Protein AF-0000000083304179 (afdb_homodimer)

Nearest PDB structures (foldseek):
  3g5k-assembly1_A  TM=9.819E-01  e=1.003E-19  Homo sapiens
  1zxz-assembly1_B  TM=9.009E-01  e=3.526E-20  Arabidopsis thaliana
  4je7-assembly1_A  TM=9.036E-01  e=5.424E-20  Arabidopsis thaliana
  5cvp-assembly1_A-2  TM=9.536E-01  e=5.714E-15  Xanthomonas oryzae pv. oryzae KACC 10331
  5cwy-assembly1_A-2  TM=9.328E-01  e=2.904E-15  Xanthomonas oryzae pv. oryzae KACC 10331

Organism: Tigriopus californicus (NCBI:txid6832)

Foldseek 3Di:
DDPPPPPPPPPPPDPPPPPQCQVVLQDLFALFFAAPPQQLQQDAADADDLVCLPPPSNLSSVVSQVNSCVQQVHQKDESSRRPTRFQKMWGWDDPLLLVLADPVVCVVQVDDGDHIWMFHPKDKDQPAQPWDWDKDDDLNHPQKIFIFTDGFKMKMWGATSNSDIDIDIDGGPRRVRVVQRNCSNGSHHSCVGGDPVGMDRQCVVVCVVVVNPDDDDRSHDDDDPSCRNVSVPPVVPD/DDPPPPPPPPPPPPPPPPPQCQVVLQDLFALFFAAPPQQLQQDAADADDLVCLPPPSNLSSVVSQVNSCVQQVHQKDESSRRPTRFQKMWGWDDPVLLVLADPVVCVVQVDDGDHIWMFHPKDKDQPAQPWDWDKDDDLNHPQKIFIFTDGFKMKMWGATSNSDIDIDIDGGPRRVRVVQRNCSNGSHHSCVGGDPVGMDRQCVVVCVVVVNPDDDDRSHDDPDPSCRNVSVPPVVPD

InterPro domains:
  IPR023635 Peptide deformylase [MF_00163] (29-207)
  IPR023635 Peptide deformylase [PF01327] (32-197)
  IPR023635 Peptide deformylase [PR01576] (63-92)
  IPR023635 Peptide deformylase [PR01576] (136-147)
  IPR023635 Peptide deformylase [PR01576] (148-166)
  IPR023635 Peptide deformylase [PR01576] (167-196)
  IPR023635 Peptide deformylase [PTHR10458] (29-205)
  IPR023635 Peptide deformylase [cd00487] (33-190)
  IPR036821 Peptide deformylase superfamily [G3DSA:3.90.45.10] (30-216)
  IPR036821 Peptide deformylase superfamily [SSF56420] (30-204)

Structure (mmCIF, N/CA/C/O backbone):
data_AF-0000000083304179-model_v1
#
loop_
_entity.id
_entity.type
_entity.pdbx_description
1 polymer 'Peptide deformylase'
#
loop_
_atom_site.group_PDB
_atom_site.id
_atom_site.type_symbol
_atom_site.label_atom_id
_atom_site.label_alt_id
_atom_site.label_comp_id
_atom_site.label_asym_id
_atom_site.label_entity_id
_atom_site.label_seq_id
_atom_site.pdbx_PDB_ins_code
_atom_site.Cartn_x
_atom_site.Cartn_y
_atom_site.Cartn_z
_atom_site.occupancy
_atom_site.B_iso_or_equiv
_atom_site.auth_seq_id
_atom_site.auth_comp_id
_atom_site.auth_asym_id
_atom_site.auth_atom_id
_atom_site.pdbx_PDB_model_num
ATOM 1 N N . MET A 1 1 ? 1.308 -26.891 50.5 1 23.52 1 MET A N 1
ATOM 2 C CA . MET A 1 1 ? 0.833 -26.344 49.219 1 23.52 1 MET A CA 1
ATOM 3 C C . MET A 1 1 ? 1.412 -24.969 48.969 1 23.52 1 MET A C 1
ATOM 5 O O . MET A 1 1 ? 1.091 -24.016 49.688 1 23.52 1 MET A O 1
ATOM 9 N N . PRO A 1 2 ? 2.678 -24.766 48.688 1 24.14 2 PRO A N 1
ATOM 10 C CA . PRO A 1 2 ? 3.359 -23.484 48.781 1 24.14 2 PRO A CA 1
ATOM 11 C C . PRO A 1 2 ? 2.77 -22.422 47.875 1 24.14 2 PRO A C 1
ATOM 13 O O . PRO A 1 2 ? 2.164 -22.766 46.844 1 24.14 2 PRO A O 1
ATOM 16 N N . ASP A 1 3 ? 2.289 -21.25 48.438 1 21.8 3 ASP A N 1
ATOM 17 C CA . ASP A 1 3 ? 1.606 -20.047 48 1 21.8 3 ASP A CA 1
ATOM 18 C C . ASP A 1 3 ? 2.416 -19.312 46.938 1 21.8 3 ASP A C 1
ATOM 20 O O . ASP A 1 3 ? 3.521 -18.828 47.219 1 21.8 3 ASP A O 1
ATOM 24 N N . LEU A 1 4 ? 2.609 -19.812 45.781 1 20.55 4 LEU A N 1
ATOM 25 C CA . LEU A 1 4 ? 3.463 -19.312 44.719 1 20.55 4 LEU A CA 1
ATOM 26 C C . LEU A 1 4 ? 3.018 -17.938 44.25 1 20.55 4 LEU A C 1
ATOM 28 O O . LEU A 1 4 ? 2.463 -17.781 43.156 1 20.55 4 LEU A O 1
ATOM 32 N N . LYS A 1 5 ? 2.451 -17.062 45.219 1 22.36 5 LYS A N 1
ATOM 33 C CA . LYS A 1 5 ? 2.014 -15.695 44.969 1 22.36 5 LYS A CA 1
ATOM 34 C C . LYS A 1 5 ? 3.178 -14.828 44.5 1 22.36 5 LYS A C 1
ATOM 36 O O . LYS A 1 5 ? 3.104 -13.602 44.531 1 22.36 5 LYS A O 1
ATOM 41 N N . ALA A 1 6 ? 4.332 -15.297 44.312 1 25.77 6 ALA A N 1
ATOM 42 C CA . ALA A 1 6 ? 5.297 -14.227 44.062 1 25.77 6 ALA A CA 1
ATOM 43 C C . ALA A 1 6 ? 4.871 -13.367 42.875 1 25.77 6 ALA A C 1
ATOM 45 O O . ALA A 1 6 ? 4.629 -13.891 41.781 1 25.77 6 ALA A O 1
ATOM 46 N N . SER A 1 7 ? 4.172 -12.227 43.188 1 20.47 7 SER A N 1
ATOM 47 C CA . SER A 1 7 ? 3.623 -11.102 42.438 1 20.47 7 SER A CA 1
ATOM 48 C C . SER A 1 7 ? 4.66 -10.516 41.5 1 20.47 7 SER A C 1
ATOM 50 O O . SER A 1 7 ? 5.734 -10.086 41.938 1 20.47 7 SER A O 1
ATOM 52 N N . CYS A 1 8 ? 5.051 -11.164 40.5 1 22.58 8 CYS A N 1
ATOM 53 C CA . CYS A 1 8 ? 6.02 -10.633 39.562 1 22.58 8 CYS A CA 1
ATOM 54 C C . CYS A 1 8 ? 5.641 -9.219 39.125 1 22.58 8 CYS A C 1
ATOM 56 O O . CYS A 1 8 ? 4.672 -9.023 38.406 1 22.58 8 CYS A O 1
ATOM 58 N N . ARG A 1 9 ? 5.688 -8.281 40.094 1 22.33 9 ARG A N 1
ATOM 59 C CA . ARG A 1 9 ? 5.449 -6.867 39.812 1 22.33 9 ARG A CA 1
ATOM 60 C C . ARG A 1 9 ? 6.316 -6.375 38.656 1 22.33 9 ARG A C 1
ATOM 62 O O . ARG A 1 9 ? 7.539 -6.312 38.781 1 22.33 9 ARG A O 1
ATOM 69 N N . LEU A 1 10 ? 6.059 -6.828 37.531 1 23.56 10 LEU A N 1
ATOM 70 C CA . LEU A 1 10 ? 6.738 -6.223 36.406 1 23.56 10 LEU A CA 1
ATOM 71 C C . LEU A 1 10 ? 6.641 -4.703 36.438 1 23.56 10 LEU A C 1
ATOM 73 O O . LEU A 1 10 ? 5.543 -4.145 36.438 1 23.56 10 LEU A O 1
ATOM 77 N N . ARG A 1 11 ? 7.512 -4.066 37.188 1 24.23 11 ARG A N 1
ATOM 78 C CA . ARG A 1 11 ? 7.621 -2.611 37.219 1 24.23 11 ARG A CA 1
ATOM 79 C C . ARG A 1 11 ? 7.609 -2.047 35.781 1 24.23 11 ARG A C 1
ATOM 81 O O . ARG A 1 11 ? 8.453 -2.41 34.969 1 24.23 11 ARG A O 1
ATOM 88 N N . LEU A 1 12 ? 6.473 -1.765 35.312 1 25.5 12 LEU A N 1
ATOM 89 C CA . LEU A 1 12 ? 6.309 -0.995 34.094 1 25.5 12 LEU A CA 1
ATOM 90 C C . LEU A 1 12 ? 7.199 0.242 34.094 1 25.5 12 LEU A C 1
ATOM 92 O O . LEU A 1 12 ? 7.285 0.941 35.094 1 25.5 12 LEU A O 1
ATOM 96 N N . PRO A 1 13 ? 8.281 0.183 33.406 1 28.33 13 PRO A N 1
ATOM 97 C CA . PRO A 1 13 ? 9.141 1.371 33.469 1 28.33 13 PRO A CA 1
ATOM 98 C C . PRO A 1 13 ? 8.344 2.674 33.406 1 28.33 13 PRO A C 1
ATOM 100 O O . PRO A 1 13 ? 7.254 2.705 32.812 1 28.33 13 PRO A O 1
ATOM 103 N N . GLN A 1 14 ? 8.391 3.496 34.375 1 26.16 14 GLN A N 1
ATOM 104 C CA . GLN A 1 14 ? 7.781 4.816 34.5 1 26.16 14 GLN A CA 1
ATOM 105 C C . GLN A 1 14 ? 7.969 5.625 33.219 1 26.16 14 GLN A C 1
ATOM 107 O O . GLN A 1 14 ? 9.008 5.52 32.562 1 26.16 14 GLN A O 1
ATOM 112 N N . PRO A 1 15 ? 6.918 6.031 32.594 1 27.77 15 PRO A N 1
ATOM 113 C CA . PRO A 1 15 ? 7.02 6.926 31.422 1 27.77 15 PRO A CA 1
ATOM 114 C C . PRO A 1 15 ? 7.93 8.125 31.688 1 27.77 15 PRO A C 1
ATOM 116 O O . PRO A 1 15 ? 7.766 8.82 32.688 1 27.77 15 PRO A O 1
ATOM 119 N N . SER A 1 16 ? 9.266 7.969 31.656 1 29.17 16 SER A N 1
ATOM 120 C CA . SER A 1 16 ? 10.141 9.117 31.875 1 29.17 16 SER A CA 1
ATOM 121 C C . SER A 1 16 ? 9.586 10.375 31.203 1 29.17 16 SER A C 1
ATOM 123 O O . SER A 1 16 ? 9.055 10.305 30.094 1 29.17 16 SER A O 1
ATOM 125 N N . LYS A 1 17 ? 9.125 11.359 31.906 1 29.16 17 LYS A N 1
ATOM 126 C CA . LYS A 1 17 ? 8.742 12.719 31.531 1 29.16 17 LYS A CA 1
ATOM 127 C C . LYS A 1 17 ? 9.734 13.32 30.547 1 29.16 17 LYS A C 1
ATOM 129 O O . LYS A 1 17 ? 10.523 14.195 30.906 1 29.16 17 LYS A O 1
ATOM 134 N N . ARG A 1 18 ? 10.617 12.57 29.906 1 31.36 18 ARG A N 1
ATOM 135 C CA . ARG A 1 18 ? 11.523 13.344 29.062 1 31.36 18 ARG A CA 1
ATOM 136 C C . ARG A 1 18 ? 10.758 14.242 28.109 1 31.36 18 ARG A C 1
ATOM 138 O O . ARG A 1 18 ? 9.852 13.781 27.406 1 31.36 18 ARG A O 1
ATOM 145 N N . GLY A 1 19 ? 10.672 15.445 28.375 1 28.47 19 GLY A N 1
ATOM 146 C CA . GLY A 1 19 ? 10.188 16.5 27.5 1 28.47 19 GLY A CA 1
ATOM 147 C C . GLY A 1 19 ? 10.422 16.203 26.031 1 28.47 19 GLY A C 1
ATOM 148 O O . GLY A 1 19 ? 11.172 15.281 25.688 1 28.47 19 GLY A O 1
ATOM 149 N N . ILE A 1 20 ? 9.773 16.891 25.188 1 36.38 20 ILE A N 1
ATOM 150 C CA . ILE A 1 20 ? 9.867 16.812 23.734 1 36.38 20 ILE A CA 1
ATOM 151 C C . ILE A 1 20 ? 11.336 16.719 23.328 1 36.38 20 ILE A C 1
ATOM 153 O O . ILE A 1 20 ? 12.117 17.641 23.562 1 36.38 20 ILE A O 1
ATOM 157 N N . HIS A 1 21 ? 12 15.688 23.594 1 33.94 21 HIS A N 1
ATOM 158 C CA . HIS A 1 21 ? 13.289 15.617 22.922 1 33.94 21 HIS A CA 1
ATOM 159 C C . HIS A 1 21 ? 13.141 15.891 21.422 1 33.94 21 HIS A C 1
ATOM 161 O O . HIS A 1 21 ? 12.602 15.062 20.688 1 33.94 21 HIS A O 1
ATOM 167 N N . VAL A 1 22 ? 12.719 17.109 20.984 1 39.91 22 VAL A N 1
ATOM 168 C CA . VAL A 1 22 ? 13.141 17.359 19.609 1 39.91 22 VAL A CA 1
ATOM 169 C C . VAL A 1 22 ? 14.469 16.641 19.344 1 39.91 22 VAL A C 1
ATOM 171 O O . VAL A 1 22 ? 15.5 17.031 19.906 1 39.91 22 VAL A O 1
ATOM 174 N N . GLN A 1 23 ? 14.508 15.469 19.375 1 41.16 23 GLN A N 1
ATOM 175 C CA . GLN A 1 23 ? 15.82 14.875 19.156 1 41.16 23 GLN A CA 1
ATOM 176 C C . GLN A 1 23 ? 16.781 15.867 18.516 1 41.16 23 GLN A C 1
ATOM 178 O O . GLN A 1 23 ? 17.875 16.109 19.031 1 41.16 23 GLN A O 1
ATOM 183 N N . ASP A 1 24 ? 16.859 15.953 17.016 1 45.94 24 ASP A N 1
ATOM 184 C CA . ASP A 1 24 ? 17.875 16.828 16.438 1 45.94 24 ASP A CA 1
ATOM 185 C C . ASP A 1 24 ? 17.375 18.266 16.344 1 45.94 24 ASP A C 1
ATOM 187 O O . ASP A 1 24 ? 16.578 18.594 15.469 1 45.94 24 ASP A O 1
ATOM 191 N N . GLN A 1 25 ? 17.234 19.031 17.5 1 48.19 25 GLN A N 1
ATOM 192 C CA . GLN A 1 25 ? 16.938 20.453 17.672 1 48.19 25 GLN A CA 1
ATOM 193 C C . GLN A 1 25 ? 17.203 21.234 16.391 1 48.19 25 GLN A C 1
ATOM 195 O O . GLN A 1 25 ? 16.547 22.234 16.109 1 48.19 25 GLN A O 1
ATOM 200 N N . ASP A 1 26 ? 18.094 20.734 15.695 1 59.47 26 ASP A N 1
ATOM 201 C CA . ASP A 1 26 ? 18.516 21.5 14.523 1 59.47 26 ASP A CA 1
ATOM 202 C C . ASP A 1 26 ? 17.859 20.953 13.25 1 59.47 26 ASP A C 1
ATOM 204 O O . ASP A 1 26 ? 18.219 21.359 12.148 1 59.47 26 ASP A O 1
ATOM 208 N N . ASN A 1 27 ? 16.688 20.109 13.555 1 75.19 27 ASN A N 1
ATOM 209 C CA . ASN A 1 27 ? 16.141 19.5 12.352 1 75.19 27 ASN A CA 1
ATOM 210 C C . ASN A 1 27 ? 14.828 20.172 11.938 1 75.19 27 ASN A C 1
ATOM 212 O O . ASN A 1 27 ? 13.82 20.062 12.641 1 75.19 27 ASN A O 1
ATOM 216 N N . ILE A 1 28 ? 14.883 21 10.93 1 88 28 ILE A N 1
ATOM 217 C CA . ILE A 1 28 ? 13.695 21.719 10.477 1 88 28 ILE A CA 1
ATOM 218 C C . ILE A 1 28 ? 12.914 20.844 9.492 1 88 28 ILE A C 1
ATOM 220 O O . ILE A 1 28 ? 11.93 21.297 8.906 1 88 28 ILE A O 1
ATOM 224 N N . GLY A 1 29 ? 13.266 19.578 9.398 1 93.5 29 GLY A N 1
ATOM 225 C CA . GLY A 1 29 ? 12.5 18.656 8.586 1 93.5 29 GLY A CA 1
ATOM 226 C C . GLY A 1 29 ? 13.016 18.547 7.156 1 93.5 29 GLY A C 1
ATOM 227 O O . GLY A 1 29 ? 13.781 19.391 6.703 1 93.5 29 GLY A O 1
ATOM 228 N N . HIS A 1 30 ? 12.562 17.578 6.496 1 96.19 30 HIS A N 1
ATOM 229 C CA . HIS A 1 30 ? 12.922 17.328 5.105 1 96.19 30 HIS A CA 1
ATOM 230 C C . HIS A 1 30 ? 12.133 18.234 4.168 1 96.19 30 HIS A C 1
ATOM 232 O O . HIS A 1 30 ? 11.102 18.781 4.555 1 96.19 30 HIS A O 1
ATOM 238 N N . ASN A 1 31 ? 12.688 18.438 2.936 1 96.19 31 ASN A N 1
ATOM 239 C CA . ASN A 1 31 ? 11.945 19.109 1.88 1 96.19 31 ASN A CA 1
ATOM 240 C C . ASN A 1 31 ? 11.188 18.125 1.001 1 96.19 31 ASN A C 1
ATOM 242 O O . ASN A 1 31 ? 10.789 18.453 -0.117 1 96.19 31 ASN A O 1
ATOM 246 N N . HIS A 1 32 ? 11.195 16.875 1.472 1 97.75 32 HIS A N 1
ATOM 247 C CA . HIS A 1 32 ? 10.406 15.82 0.849 1 97.75 32 HIS A CA 1
ATOM 248 C C . HIS A 1 32 ? 9.516 15.125 1.868 1 97.75 32 HIS A C 1
ATOM 250 O O . HIS A 1 32 ? 9.57 15.438 3.061 1 97.75 32 HIS A O 1
ATOM 256 N N . ILE A 1 33 ? 8.656 14.266 1.36 1 98.44 33 ILE A N 1
ATOM 257 C CA . ILE A 1 33 ? 7.719 13.562 2.227 1 98.44 33 ILE A CA 1
ATOM 258 C C . ILE A 1 33 ? 8.211 12.141 2.471 1 98.44 33 ILE A C 1
ATOM 260 O O . ILE A 1 33 ? 8.492 11.398 1.523 1 98.44 33 ILE A O 1
ATOM 264 N N . VAL A 1 34 ? 8.383 11.789 3.748 1 98.62 34 VAL A N 1
ATOM 265 C CA . VAL A 1 34 ? 8.828 10.445 4.086 1 98.62 34 VAL A CA 1
ATOM 266 C C . VAL A 1 34 ? 7.715 9.438 3.807 1 98.62 34 VAL A C 1
ATOM 268 O O . VAL A 1 34 ? 6.535 9.805 3.779 1 98.62 34 VAL A O 1
ATOM 271 N N . GLN A 1 35 ? 8.094 8.219 3.549 1 98.62 35 GLN A N 1
ATOM 272 C CA . GLN A 1 35 ? 7.141 7.199 3.131 1 98.62 35 GLN A CA 1
ATOM 273 C C . GLN A 1 35 ? 6.949 6.148 4.223 1 98.62 35 GLN A C 1
ATOM 275 O O . GLN A 1 35 ? 7.762 6.047 5.145 1 98.62 35 GLN A O 1
ATOM 280 N N . LEU A 1 36 ? 5.855 5.414 4.082 1 98.5 36 LEU A N 1
ATOM 281 C CA . LEU A 1 36 ? 5.5 4.363 5.027 1 98.5 36 LEU A CA 1
ATOM 282 C C . LEU A 1 36 ? 6.695 3.461 5.316 1 98.5 36 LEU A C 1
ATOM 284 O O . LEU A 1 36 ? 7.348 2.975 4.391 1 98.5 36 LEU A O 1
ATOM 288 N N . GLY A 1 37 ? 6.934 3.164 6.52 1 97.88 37 GLY A N 1
ATOM 289 C CA . GLY A 1 37 ? 8.109 2.445 6.98 1 97.88 37 GLY A CA 1
ATOM 290 C C . GLY A 1 37 ? 9.016 3.281 7.871 1 97.88 37 GLY A C 1
ATOM 291 O O . GLY A 1 37 ? 9.711 2.748 8.734 1 97.88 37 GLY A O 1
ATOM 292 N N . ASP A 1 38 ? 9.062 4.629 7.523 1 98 38 ASP A N 1
ATOM 293 C CA . ASP A 1 38 ? 9.773 5.527 8.422 1 98 38 ASP A CA 1
ATOM 294 C C . ASP A 1 38 ? 9.164 5.508 9.82 1 98 38 ASP A C 1
ATOM 296 O O . ASP A 1 38 ? 7.973 5.793 9.984 1 98 38 ASP A O 1
ATOM 300 N N . PRO A 1 39 ? 9.898 5.246 10.812 1 97.44 39 PRO A N 1
ATOM 301 C CA . PRO A 1 39 ? 9.352 5.07 12.156 1 97.44 39 PRO A CA 1
ATOM 302 C C . PRO A 1 39 ? 8.68 6.336 12.688 1 97.44 39 PRO A C 1
ATOM 304 O O . PRO A 1 39 ? 7.789 6.258 13.539 1 97.44 39 PRO A O 1
ATOM 307 N N . VAL A 1 40 ? 9.055 7.461 12.156 1 97.75 40 VAL A N 1
ATOM 308 C CA . VAL A 1 40 ? 8.516 8.727 12.641 1 97.75 40 VAL A CA 1
ATOM 309 C C . VAL A 1 40 ? 7.012 8.773 12.375 1 97.75 40 VAL A C 1
ATOM 311 O O . VAL A 1 40 ? 6.27 9.461 13.086 1 97.75 40 VAL A O 1
ATOM 314 N N . LEU A 1 41 ? 6.523 8.047 11.367 1 98.31 41 LEU A N 1
ATOM 315 C CA . LEU A 1 41 ? 5.121 8.078 10.969 1 98.31 41 LEU A CA 1
ATOM 316 C C . LEU A 1 41 ? 4.254 7.305 11.961 1 98.31 41 LEU A C 1
ATOM 318 O O . LEU A 1 41 ? 3.027 7.43 11.945 1 98.31 41 LEU A O 1
ATOM 322 N N . ARG A 1 42 ? 4.871 6.531 12.82 1 97.81 42 ARG A N 1
ATOM 323 C CA . ARG A 1 42 ? 4.105 5.688 13.727 1 97.81 42 ARG A CA 1
ATOM 324 C C . ARG A 1 42 ? 4.293 6.129 15.18 1 97.81 42 ARG A C 1
ATOM 326 O O . ARG A 1 42 ? 3.787 5.488 16.094 1 97.81 42 ARG A O 1
ATOM 333 N N . ARG A 1 43 ? 4.941 7.176 15.398 1 96.62 43 ARG A N 1
ATOM 334 C CA . ARG A 1 43 ? 5.184 7.68 16.75 1 96.62 43 ARG A CA 1
ATOM 335 C C . ARG A 1 43 ? 4.246 8.836 17.078 1 96.62 43 ARG A C 1
ATOM 337 O O . ARG A 1 43 ? 4.258 9.859 16.391 1 96.62 43 ARG A O 1
ATOM 344 N N . PRO A 1 44 ? 3.496 8.664 18.125 1 97.88 44 PRO A N 1
ATOM 345 C CA . PRO A 1 44 ? 2.707 9.82 18.547 1 97.88 44 PRO A CA 1
ATOM 346 C C . PRO A 1 44 ? 3.576 11 18.984 1 97.88 44 PRO A C 1
ATOM 348 O O . PRO A 1 44 ? 4.625 10.805 19.609 1 97.88 44 PRO A O 1
ATOM 351 N N . VAL A 1 45 ? 3.129 12.133 18.641 1 97.31 45 VAL A N 1
ATOM 352 C CA . VAL A 1 45 ? 3.908 13.32 18.984 1 97.31 45 VAL A CA 1
ATOM 353 C C . VAL A 1 45 ? 3.494 13.828 20.359 1 97.31 45 VAL A C 1
ATOM 355 O O . VAL A 1 45 ? 2.393 13.531 20.828 1 97.31 45 VAL A O 1
ATOM 358 N N . LEU A 1 46 ? 4.328 14.562 20.969 1 95.94 46 LEU A N 1
ATOM 359 C CA . LEU A 1 46 ? 4.055 15.195 22.25 1 95.94 46 LEU A CA 1
ATOM 360 C C . LEU A 1 46 ? 3.674 16.656 22.062 1 95.94 46 LEU A C 1
ATOM 362 O O . LEU A 1 46 ? 4.176 17.328 21.156 1 95.94 46 LEU A O 1
ATOM 366 N N . PRO A 1 47 ? 2.836 17.125 22.969 1 96.06 47 PRO A N 1
ATOM 367 C CA . PRO A 1 47 ? 2.51 18.547 22.891 1 96.06 47 PRO A CA 1
ATOM 368 C C . PRO A 1 47 ? 3.73 19.453 23.078 1 96.06 47 PRO A C 1
ATOM 370 O O . PRO A 1 47 ? 4.691 19.062 23.75 1 96.06 47 PRO A O 1
ATOM 373 N N . LEU A 1 48 ? 3.605 20.531 22.453 1 94.69 48 LEU A N 1
ATOM 374 C CA . LEU A 1 48 ? 4.652 21.547 22.547 1 94.69 48 LEU A CA 1
ATOM 375 C C . LEU A 1 48 ? 4.266 22.625 23.562 1 94.69 48 LEU A C 1
ATOM 377 O O . LEU A 1 48 ? 3.09 22.984 23.672 1 94.69 48 LEU A O 1
ATOM 381 N N . ASP A 1 49 ? 5.309 23.094 24.312 1 94.06 49 ASP A N 1
ATOM 382 C CA . ASP A 1 49 ? 5.082 24.281 25.125 1 94.06 49 ASP A CA 1
ATOM 383 C C . ASP A 1 49 ? 4.789 25.516 24.266 1 94.06 49 ASP A C 1
ATOM 385 O O . ASP A 1 49 ? 5.566 25.844 23.375 1 94.06 49 ASP A O 1
ATOM 389 N N . PRO A 1 50 ? 3.732 26.141 24.547 1 94.06 50 PRO A N 1
ATOM 390 C CA . PRO A 1 50 ? 3.354 27.297 23.719 1 94.06 50 PRO A CA 1
ATOM 391 C C . PRO A 1 50 ? 4.469 28.328 23.594 1 94.06 50 PRO A C 1
ATOM 393 O O . PRO A 1 50 ? 4.559 29.031 22.594 1 94.06 50 PRO A O 1
ATOM 396 N N . SER A 1 51 ? 5.348 28.391 24.609 1 93.12 51 SER A N 1
ATOM 397 C CA . SER A 1 51 ? 6.434 29.359 24.594 1 93.12 51 SER A CA 1
ATOM 398 C C . SER A 1 51 ? 7.449 29.047 23.5 1 93.12 51 SER A C 1
ATOM 400 O O . SER A 1 51 ? 8.242 29.891 23.109 1 93.12 51 SER A O 1
ATOM 402 N N . GLU A 1 52 ? 7.355 27.844 22.938 1 92.31 52 GLU A N 1
ATOM 403 C CA . GLU A 1 52 ? 8.305 27.391 21.938 1 92.31 52 GLU A CA 1
ATOM 404 C C . GLU A 1 52 ? 7.855 27.781 20.531 1 92.31 52 GLU A C 1
ATOM 406 O O . GLU A 1 52 ? 8.641 27.719 19.578 1 92.31 52 GLU A O 1
ATOM 411 N N . VAL A 1 53 ? 6.688 28.234 20.406 1 94.44 53 VAL A N 1
ATOM 412 C CA . VAL A 1 53 ? 6.09 28.5 19.094 1 94.44 53 VAL A CA 1
ATOM 413 C C . VAL A 1 53 ? 6.828 29.641 18.406 1 94.44 53 VAL A C 1
ATOM 415 O O . VAL A 1 53 ? 7.02 29.625 17.188 1 94.44 53 VAL A O 1
ATOM 418 N N . GLY A 1 54 ? 7.277 30.578 19.188 1 92.12 54 GLY A N 1
ATOM 419 C CA . GLY A 1 54 ? 7.918 31.766 18.641 1 92.12 54 GLY A CA 1
ATOM 420 C C . GLY A 1 54 ? 9.383 31.562 18.297 1 92.12 54 GLY A C 1
ATOM 421 O O . GLY A 1 54 ? 10.008 32.406 17.672 1 92.12 54 GLY A O 1
ATOM 422 N N . HIS A 1 55 ? 9.945 30.438 18.719 1 92.31 55 HIS A N 1
ATOM 423 C CA . HIS A 1 55 ? 11.352 30.172 18.453 1 92.31 55 HIS A CA 1
ATOM 424 C C . HIS A 1 55 ? 11.633 30.078 16.969 1 92.31 55 HIS A C 1
ATOM 426 O O . HIS A 1 55 ? 10.844 29.5 16.219 1 92.31 55 HIS A O 1
ATOM 432 N N . PRO A 1 56 ? 12.734 30.625 16.5 1 93.31 56 PRO A N 1
ATOM 433 C CA . PRO A 1 56 ? 13.062 30.656 15.07 1 93.31 56 PRO A CA 1
ATOM 434 C C . PRO A 1 56 ? 13.086 29.266 14.43 1 93.31 56 PRO A C 1
ATOM 436 O O . PRO A 1 56 ? 12.656 29.109 13.281 1 93.31 56 PRO A O 1
ATOM 439 N N . ILE A 1 57 ? 13.5 28.344 15.117 1 92.25 57 ILE A N 1
ATOM 440 C CA . ILE A 1 57 ? 13.602 27 14.57 1 92.25 57 ILE A CA 1
ATOM 441 C C . ILE A 1 57 ? 12.203 26.438 14.328 1 92.25 57 ILE A C 1
ATOM 443 O O . ILE A 1 57 ? 11.977 25.734 13.336 1 92.25 57 ILE A O 1
ATOM 447 N N . PHE A 1 58 ? 11.367 26.672 15.195 1 94 58 PHE A N 1
ATOM 448 C CA . PHE A 1 58 ? 10 26.203 15.023 1 94 58 PHE A CA 1
ATOM 449 C C . PHE A 1 58 ? 9.336 26.906 13.844 1 94 58 PHE A C 1
ATOM 451 O O . PHE A 1 58 ? 8.648 26.25 13.047 1 94 58 PHE A O 1
ATOM 458 N N . GLN A 1 59 ? 9.586 28.203 13.766 1 95.69 59 GLN A N 1
ATOM 459 C CA . GLN A 1 59 ? 9.047 28.953 12.633 1 95.69 59 GLN A CA 1
ATOM 460 C C . GLN A 1 59 ? 9.609 28.422 11.312 1 95.69 59 GLN A C 1
ATOM 462 O O . GLN A 1 59 ? 8.898 28.359 10.312 1 95.69 59 GLN A O 1
ATOM 467 N N . ALA A 1 60 ? 10.844 28.047 11.352 1 96.75 60 ALA A N 1
ATOM 468 C CA . ALA A 1 60 ? 11.461 27.469 10.164 1 96.75 60 ALA A CA 1
ATOM 469 C C . ALA A 1 60 ? 10.82 26.125 9.812 1 96.75 60 ALA A C 1
ATOM 471 O O . ALA A 1 60 ? 10.664 25.797 8.633 1 96.75 60 ALA A O 1
ATOM 472 N N . LEU A 1 61 ? 10.461 25.375 10.805 1 96.81 61 LEU A N 1
ATOM 473 C CA . LEU A 1 61 ? 9.742 24.109 10.594 1 96.81 61 LEU A CA 1
ATOM 474 C C . LEU A 1 61 ? 8.398 24.359 9.93 1 96.81 61 LEU A C 1
ATOM 476 O O . LEU A 1 61 ? 8.031 23.656 8.984 1 96.81 61 LEU A O 1
ATOM 480 N N . VAL A 1 62 ? 7.68 25.359 10.406 1 97.5 62 VAL A N 1
ATOM 481 C CA . VAL A 1 62 ? 6.387 25.703 9.828 1 97.5 62 VAL A CA 1
ATOM 482 C C . VAL A 1 62 ? 6.562 26.078 8.359 1 97.5 62 VAL A C 1
ATOM 484 O O . VAL A 1 62 ? 5.809 25.625 7.496 1 97.5 62 VAL A O 1
ATOM 487 N N . ASP A 1 63 ? 7.551 26.891 8.109 1 98 63 ASP A N 1
ATOM 488 C CA . ASP A 1 63 ? 7.832 27.297 6.738 1 98 63 ASP A CA 1
ATOM 489 C C . ASP A 1 63 ? 8.148 26.094 5.855 1 98 63 ASP A C 1
ATOM 491 O O . ASP A 1 63 ? 7.691 26.016 4.711 1 98 63 ASP A O 1
ATOM 495 N N . ARG A 1 64 ? 8.961 25.203 6.387 1 97.81 64 ARG A N 1
ATOM 496 C CA . ARG A 1 64 ? 9.312 23.984 5.668 1 97.81 64 ARG A CA 1
ATOM 497 C C . ARG A 1 64 ? 8.078 23.156 5.363 1 97.81 64 ARG A C 1
ATOM 499 O O . ARG A 1 64 ? 7.93 22.641 4.254 1 97.81 64 ARG A O 1
ATOM 506 N N . LEU A 1 65 ? 7.227 23.047 6.281 1 98.06 65 LEU A N 1
ATOM 507 C CA . LEU A 1 65 ? 5.992 22.281 6.129 1 98.06 65 LEU A CA 1
ATOM 508 C C . LEU A 1 65 ? 5.117 22.875 5.031 1 98.06 65 LEU A C 1
ATOM 510 O O . LEU A 1 65 ? 4.641 22.156 4.152 1 98.06 65 LEU A O 1
ATOM 514 N N . VAL A 1 66 ? 4.941 24.172 5.09 1 98.12 66 VAL A N 1
ATOM 515 C CA . VAL A 1 66 ? 4.109 24.859 4.109 1 98.12 66 VAL A CA 1
ATOM 516 C C . VAL A 1 66 ? 4.738 24.734 2.723 1 98.12 66 VAL A C 1
ATOM 518 O O . VAL A 1 66 ? 4.043 24.453 1.741 1 98.12 66 VAL A O 1
ATOM 521 N N . ALA A 1 67 ? 6.07 24.922 2.645 1 97.69 67 ALA A N 1
ATOM 522 C CA . ALA A 1 67 ? 6.777 24.812 1.372 1 97.69 67 ALA A CA 1
ATOM 523 C C . ALA A 1 67 ? 6.625 23.406 0.78 1 97.69 67 ALA A C 1
ATOM 525 O O . ALA A 1 67 ? 6.395 23.266 -0.423 1 97.69 67 ALA A O 1
ATOM 526 N N . THR A 1 68 ? 6.758 22.406 1.623 1 97.75 68 THR A N 1
ATOM 527 C CA . THR A 1 68 ? 6.652 21.031 1.17 1 97.75 68 THR A CA 1
ATOM 528 C C . THR A 1 68 ? 5.219 20.703 0.765 1 97.75 68 THR A C 1
ATOM 530 O O . THR A 1 68 ? 4.992 20.016 -0.234 1 97.75 68 THR A O 1
ATOM 533 N N . LEU A 1 69 ? 4.238 21.203 1.487 1 97.69 69 LEU A N 1
ATOM 534 C CA . LEU A 1 69 ? 2.83 21.062 1.131 1 97.69 69 LEU A CA 1
ATOM 535 C C . LEU A 1 69 ? 2.572 21.562 -0.285 1 97.69 69 LEU A C 1
ATOM 537 O O . LEU A 1 69 ? 1.947 20.875 -1.091 1 97.69 69 LEU A O 1
ATOM 541 N N . ASN A 1 70 ? 3.062 22.719 -0.513 1 96 70 ASN A N 1
ATOM 542 C CA . ASN A 1 70 ? 2.869 23.328 -1.821 1 96 70 ASN A CA 1
ATOM 543 C C . ASN A 1 70 ? 3.621 22.578 -2.914 1 96 70 ASN A C 1
ATOM 545 O O . ASN A 1 70 ? 3.084 22.344 -4 1 96 70 ASN A O 1
ATOM 549 N N . LYS A 1 71 ? 4.848 22.188 -2.574 1 95.12 71 LYS A N 1
ATOM 550 C CA . LYS A 1 71 ? 5.68 21.469 -3.529 1 95.12 71 LYS A CA 1
ATOM 551 C C . LYS A 1 71 ? 4.992 20.188 -3.998 1 95.12 71 LYS A C 1
ATOM 553 O O . LYS A 1 71 ? 5.051 19.844 -5.18 1 95.12 71 LYS A O 1
ATOM 558 N N . TYR A 1 72 ? 4.297 19.531 -3.111 1 95.38 72 TYR A N 1
ATOM 559 C CA . TYR A 1 72 ? 3.691 18.25 -3.41 1 95.38 72 TYR A CA 1
ATOM 560 C C . TYR A 1 72 ? 2.209 18.391 -3.721 1 95.38 72 TYR A C 1
ATOM 562 O O . TYR A 1 72 ? 1.504 17.406 -3.914 1 95.38 72 TYR A O 1
ATOM 570 N N . ASP A 1 73 ? 1.687 19.609 -3.695 1 94.44 73 ASP A N 1
ATOM 571 C CA . ASP A 1 73 ? 0.295 19.922 -4 1 94.44 73 ASP A CA 1
ATOM 572 C C . ASP A 1 73 ? -0.657 19.141 -3.102 1 94.44 73 ASP A C 1
ATOM 574 O O . ASP A 1 73 ? -1.624 18.547 -3.58 1 94.44 73 ASP A O 1
ATOM 578 N N . CYS A 1 74 ? -0.324 19.062 -1.823 1 95.94 74 CYS A N 1
ATOM 579 C CA . CYS A 1 74 ? -1.128 18.359 -0.827 1 95.94 74 CYS A CA 1
ATOM 580 C C . CYS A 1 74 ? -2.217 19.281 -0.268 1 95.94 74 CYS A C 1
ATOM 582 O O . CYS A 1 74 ? -2.107 20.5 -0.345 1 95.94 74 CYS A O 1
ATOM 584 N N . LEU A 1 75 ? -3.242 18.672 0.311 1 96.88 75 LEU A N 1
ATOM 585 C CA . LEU A 1 75 ? -4.301 19.406 0.991 1 96.88 75 LEU A CA 1
ATOM 586 C C . LEU A 1 75 ? -3.98 19.578 2.473 1 96.88 75 LEU A C 1
ATOM 588 O O . LEU A 1 75 ? -4.52 20.469 3.133 1 96.88 75 LEU A O 1
ATOM 592 N N . GLY A 1 76 ? -3.186 18.75 2.992 1 98.31 76 GLY A N 1
ATOM 593 C CA . GLY A 1 76 ? -2.682 18.766 4.355 1 98.31 76 GLY A CA 1
ATOM 594 C C . GLY A 1 76 ? -1.34 18.078 4.504 1 98.31 76 GLY A C 1
ATOM 595 O O . GLY A 1 76 ? -0.979 17.219 3.686 1 98.31 76 GLY A O 1
ATOM 596 N N . LEU A 1 77 ? -0.674 18.438 5.477 1 98.75 77 LEU A N 1
ATOM 597 C CA . LEU A 1 77 ? 0.624 17.844 5.785 1 98.75 77 LEU A CA 1
ATOM 598 C C . LEU A 1 77 ? 0.974 18.047 7.254 1 98.75 77 LEU A C 1
ATOM 600 O O . LEU A 1 77 ? 0.77 19.125 7.809 1 98.75 77 LEU A O 1
ATOM 604 N N . SER A 1 78 ? 1.501 17.031 7.852 1 98.81 78 SER A N 1
ATOM 605 C CA . SER A 1 78 ? 1.891 17.078 9.258 1 98.81 78 SER A CA 1
ATOM 606 C C . SER A 1 78 ? 3.4 16.922 9.422 1 98.81 78 SER A C 1
ATOM 608 O O . SER A 1 78 ? 4.066 16.359 8.547 1 98.81 78 SER A O 1
ATOM 610 N N . ALA A 1 79 ? 3.91 17.391 10.516 1 98.5 79 ALA A N 1
ATOM 611 C CA . ALA A 1 79 ? 5.348 17.406 10.773 1 98.5 79 ALA A CA 1
ATOM 612 C C . ALA A 1 79 ? 5.949 16.016 10.656 1 98.5 79 ALA A C 1
ATOM 614 O O . ALA A 1 79 ? 7.016 15.844 10.062 1 98.5 79 ALA A O 1
ATOM 615 N N . PRO A 1 80 ? 5.285 14.953 11.156 1 98.62 80 PRO A N 1
ATOM 616 C CA . PRO A 1 80 ? 5.879 13.617 11 1 98.62 80 PRO A CA 1
ATOM 617 C C . PRO A 1 80 ? 6.094 13.242 9.539 1 98.62 80 PRO A C 1
ATOM 619 O O . PRO A 1 80 ? 7.027 12.5 9.219 1 98.62 80 PRO A O 1
ATOM 622 N N . GLN A 1 81 ? 5.332 13.781 8.664 1 98.81 81 GLN A N 1
ATOM 623 C CA . GLN A 1 81 ? 5.422 13.422 7.254 1 98.81 81 GLN A CA 1
ATOM 624 C C . GLN A 1 81 ? 6.66 14.031 6.609 1 98.81 81 GLN A C 1
ATOM 626 O O . GLN A 1 81 ? 7.039 13.656 5.5 1 98.81 81 GLN A O 1
ATOM 631 N N . ILE A 1 82 ? 7.242 14.953 7.266 1 98.5 82 ILE A N 1
ATOM 632 C CA . ILE A 1 82 ? 8.508 15.461 6.75 1 98.5 82 ILE A CA 1
ATOM 633 C C . ILE A 1 82 ? 9.641 15.094 7.707 1 98.5 82 ILE A C 1
ATOM 635 O O . ILE A 1 82 ? 10.688 15.742 7.723 1 98.5 82 ILE A O 1
ATOM 639 N N . GLY A 1 83 ? 9.43 14.141 8.562 1 98 83 GLY A N 1
ATOM 640 C CA . GLY A 1 83 ? 10.5 13.531 9.328 1 98 83 GLY A CA 1
ATOM 641 C C . GLY A 1 83 ? 10.688 14.156 10.695 1 98 83 GLY A C 1
ATOM 642 O O . GLY A 1 83 ? 11.695 13.898 11.367 1 98 83 GLY A O 1
ATOM 643 N N . VAL A 1 84 ? 9.75 14.992 11.133 1 97.44 84 VAL A N 1
ATOM 644 C CA . VAL A 1 84 ? 9.914 15.68 12.406 1 97.44 84 VAL A CA 1
ATOM 645 C C . VAL A 1 84 ? 8.781 15.281 13.352 1 97.44 84 VAL A C 1
ATOM 647 O O . VAL A 1 84 ? 7.609 15.328 12.984 1 97.44 84 VAL A O 1
ATOM 650 N N . SER A 1 85 ? 9.133 14.867 14.523 1 96.62 85 SER A N 1
ATOM 651 C CA . SER A 1 85 ? 8.148 14.555 15.562 1 96.62 85 SER A CA 1
ATOM 652 C C . SER A 1 85 ? 7.691 15.805 16.297 1 96.62 85 SER A C 1
ATOM 654 O O . SER A 1 85 ? 8.188 16.109 17.375 1 96.62 85 SER A O 1
ATOM 656 N N . ALA A 1 86 ? 6.801 16.531 15.766 1 96.81 86 ALA A N 1
ATOM 657 C CA . ALA A 1 86 ? 6.254 17.75 16.344 1 96.81 86 ALA A CA 1
ATOM 658 C C . ALA A 1 86 ? 4.738 17.828 16.156 1 96.81 86 ALA A C 1
ATOM 660 O O . ALA A 1 86 ? 4.207 17.297 15.18 1 96.81 86 ALA A O 1
ATOM 661 N N . PRO A 1 87 ? 4.059 18.453 17.094 1 97.94 87 PRO A N 1
ATOM 662 C CA . PRO A 1 87 ? 2.594 18.469 17.078 1 97.94 87 PRO A CA 1
ATOM 663 C C . PRO A 1 87 ? 2.035 19.594 16.203 1 97.94 87 PRO A C 1
ATOM 665 O O . PRO A 1 87 ? 1.272 20.438 16.688 1 97.94 87 PRO A O 1
ATOM 668 N N . ILE A 1 88 ? 2.371 19.562 14.922 1 98.5 88 ILE A N 1
ATOM 669 C CA . ILE A 1 88 ? 1.95 20.625 14.008 1 98.5 88 ILE A CA 1
ATOM 670 C C . ILE A 1 88 ? 1.479 20 12.688 1 98.5 88 ILE A C 1
ATOM 672 O O . ILE A 1 88 ? 2.082 19.047 12.188 1 98.5 88 ILE A O 1
ATOM 676 N N . SER A 1 89 ? 0.422 20.5 12.172 1 98.81 89 SER A N 1
ATOM 677 C CA . SER A 1 89 ? -0.104 20.203 10.844 1 98.81 89 SER A CA 1
ATOM 678 C C . SER A 1 89 ? -0.547 21.469 10.125 1 98.81 89 SER A C 1
ATOM 680 O O . SER A 1 89 ? -0.838 22.484 10.766 1 98.81 89 SER A O 1
ATOM 682 N N . VAL A 1 90 ? -0.541 21.406 8.859 1 98.75 90 VAL A N 1
ATOM 683 C CA . VAL A 1 90 ? -1.069 22.484 8.039 1 98.75 90 VAL A CA 1
ATOM 684 C C . VAL A 1 90 ? -2.098 21.938 7.051 1 98.75 90 VAL A C 1
ATOM 686 O O . VAL A 1 90 ? -1.961 20.812 6.57 1 98.75 90 VAL A O 1
ATOM 689 N N . VAL A 1 91 ? -3.131 22.703 6.766 1 98.5 91 VAL A N 1
ATOM 690 C CA . VAL A 1 91 ? -4.152 22.328 5.797 1 98.5 91 VAL A CA 1
ATOM 691 C C . VAL A 1 91 ? -4.465 23.516 4.887 1 98.5 91 VAL A C 1
ATOM 693 O O . VAL A 1 91 ? -4.363 24.672 5.309 1 98.5 91 VAL A O 1
ATOM 696 N N . GLN A 1 92 ? -4.777 23.141 3.699 1 97.75 92 GLN A N 1
ATOM 697 C CA . GLN A 1 92 ? -5.148 24.141 2.701 1 97.75 92 GLN A CA 1
ATOM 698 C C . GLN A 1 92 ? -5.887 23.5 1.53 1 97.75 92 GLN A C 1
ATOM 700 O O . GLN A 1 92 ? -5.566 22.391 1.126 1 97.75 92 GLN A O 1
ATOM 705 N N . PHE A 1 93 ? -6.922 24.125 1.146 1 97.38 93 PHE A N 1
ATOM 706 C CA . PHE A 1 93 ? -7.605 23.766 -0.087 1 97.38 93 PHE A CA 1
ATOM 707 C C . PHE A 1 93 ? -7.863 24.984 -0.95 1 97.38 93 PHE A C 1
ATOM 709 O O . PHE A 1 93 ? -8.859 25.688 -0.76 1 97.38 93 PHE A O 1
ATOM 716 N N . THR A 1 94 ? -7.008 25.156 -1.947 1 96.06 94 THR A N 1
ATOM 717 C CA . THR A 1 94 ? -7.047 26.391 -2.732 1 96.06 94 THR A CA 1
ATOM 718 C C . THR A 1 94 ? -8.141 26.312 -3.793 1 96.06 94 THR A C 1
ATOM 720 O O . THR A 1 94 ? -8.617 25.234 -4.133 1 96.06 94 THR A O 1
ATOM 723 N N . ALA A 1 95 ? -8.484 27.5 -4.281 1 95.31 95 ALA A N 1
ATOM 724 C CA . ALA A 1 95 ? -9.453 27.562 -5.371 1 95.31 95 ALA A CA 1
ATOM 725 C C . ALA A 1 95 ? -8.961 26.781 -6.59 1 95.31 95 ALA A C 1
ATOM 727 O O . ALA A 1 95 ? -9.75 26.109 -7.254 1 95.31 95 ALA A O 1
ATOM 728 N N . HIS A 1 96 ? -7.738 26.938 -6.871 1 93.5 96 HIS A N 1
ATOM 729 C CA . HIS A 1 96 ? -7.141 26.25 -8.008 1 93.5 96 HIS A CA 1
ATOM 730 C C . HIS A 1 96 ? -7.258 24.734 -7.852 1 93.5 96 HIS A C 1
ATOM 732 O O . HIS A 1 96 ? -7.617 24.031 -8.805 1 93.5 96 HIS A O 1
ATOM 738 N N . GLN A 1 97 ? -7.016 24.203 -6.695 1 92 97 GLN A N 1
ATOM 739 C CA . GLN A 1 97 ? -7.133 22.781 -6.422 1 92 97 GLN A CA 1
ATOM 740 C C . GLN A 1 97 ? -8.578 22.312 -6.539 1 92 97 GLN A C 1
ATOM 742 O O . GLN A 1 97 ? -8.859 21.266 -7.137 1 92 97 GLN A O 1
ATOM 747 N N . LEU A 1 98 ? -9.422 23.094 -5.957 1 93.75 98 LEU A N 1
ATOM 748 C CA . LEU A 1 98 ? -10.844 22.75 -5.945 1 93.75 98 LEU A CA 1
ATOM 749 C C . LEU A 1 98 ? -11.391 22.672 -7.367 1 93.75 98 LEU A C 1
ATOM 751 O O . LEU A 1 98 ? -12.219 21.812 -7.66 1 93.75 98 LEU A O 1
ATOM 755 N N . GLN A 1 99 ? -10.93 23.5 -8.25 1 93.12 99 GLN A N 1
ATOM 756 C CA . GLN A 1 99 ? -11.414 23.562 -9.625 1 93.12 99 GLN A CA 1
ATOM 757 C C . GLN A 1 99 ? -11.047 22.297 -10.398 1 93.12 99 GLN A C 1
ATOM 759 O O . GLN A 1 99 ? -11.68 21.953 -11.398 1 93.12 99 GLN A O 1
ATOM 764 N N . ASN A 1 100 ? -10.062 21.594 -9.898 1 89.88 100 ASN A N 1
ATOM 765 C CA . ASN A 1 100 ? -9.578 20.406 -10.594 1 89.88 100 ASN A CA 1
ATOM 766 C C . ASN A 1 100 ? -10.305 19.156 -10.109 1 89.88 100 ASN A C 1
ATOM 768 O O . ASN A 1 100 ? -10.047 18.047 -10.602 1 89.88 100 ASN A O 1
ATOM 772 N N . TRP A 1 101 ? -11.242 19.297 -9.227 1 91 101 TRP A N 1
ATOM 773 C CA . TRP A 1 101 ? -12.008 18.172 -8.719 1 91 101 TRP A CA 1
ATOM 774 C C . TRP A 1 101 ? -13.312 18 -9.5 1 91 101 TRP A C 1
ATOM 776 O O . TRP A 1 101 ? -13.836 18.969 -10.055 1 91 101 TRP A O 1
ATOM 786 N N . ASP A 1 102 ? -13.805 16.75 -9.57 1 90 102 ASP A N 1
ATOM 787 C CA . ASP A 1 102 ? -15.094 16.469 -10.18 1 90 102 ASP A CA 1
ATOM 788 C C . ASP A 1 102 ? -16.219 17.219 -9.469 1 90 102 ASP A C 1
ATOM 790 O O . ASP A 1 102 ? -16.328 17.172 -8.242 1 90 102 ASP A O 1
ATOM 794 N N . LYS A 1 103 ? -17.062 17.891 -10.258 1 91.88 103 LYS A N 1
ATOM 795 C CA . LYS A 1 103 ? -18.094 18.75 -9.695 1 91.88 103 LYS A CA 1
ATOM 796 C C . LYS A 1 103 ? -19.062 17.953 -8.836 1 91.88 103 LYS A C 1
ATOM 798 O O . LYS A 1 103 ? -19.516 18.422 -7.793 1 91.88 103 LYS A O 1
ATOM 803 N N . ASP A 1 104 ? -19.391 16.766 -9.289 1 92.81 104 ASP A N 1
ATOM 804 C CA . ASP A 1 104 ? -20.312 15.914 -8.531 1 92.81 104 ASP A CA 1
ATOM 805 C C . ASP A 1 104 ? -19.703 15.516 -7.184 1 92.81 104 ASP A C 1
ATOM 807 O O . ASP A 1 104 ? -20.391 15.477 -6.172 1 92.81 104 ASP A O 1
ATOM 811 N N . TYR A 1 105 ? -18.453 15.273 -7.219 1 91.69 105 TYR A N 1
ATOM 812 C CA . TYR A 1 105 ? -17.75 14.914 -5.992 1 91.69 105 TYR A CA 1
ATOM 813 C C . TYR A 1 105 ? -17.688 16.094 -5.027 1 91.69 105 TYR A C 1
ATOM 815 O O . TYR A 1 105 ? -17.922 15.93 -3.826 1 91.6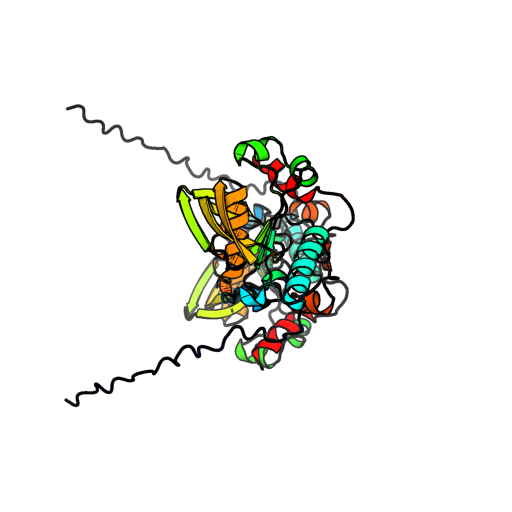9 105 TYR A O 1
ATOM 823 N N . VAL A 1 106 ? -17.484 17.234 -5.555 1 93.31 106 VAL A N 1
ATOM 824 C CA . VAL A 1 106 ? -17.422 18.469 -4.77 1 93.31 106 VAL A CA 1
ATOM 825 C C . VAL A 1 106 ? -18.75 18.688 -4.059 1 93.31 106 VAL A C 1
ATOM 827 O O . VAL A 1 106 ? -18.781 18.984 -2.861 1 93.31 106 VAL A O 1
ATOM 830 N N . GLU A 1 107 ? -19.75 18.5 -4.789 1 94.5 107 GLU A N 1
ATOM 831 C CA . GLU A 1 107 ? -21.078 18.719 -4.227 1 94.5 107 GLU A CA 1
ATOM 832 C C . GLU A 1 107 ? -21.422 17.625 -3.217 1 94.5 107 GLU A C 1
ATOM 834 O O . GLU A 1 107 ? -21.875 17.922 -2.109 1 94.5 107 GLU A O 1
ATOM 839 N N . ARG A 1 108 ? -21.156 16.406 -3.543 1 93.94 108 ARG A N 1
ATOM 840 C CA . ARG A 1 108 ? -21.531 15.25 -2.73 1 93.94 108 ARG A CA 1
ATOM 841 C C . ARG A 1 108 ? -20.828 15.289 -1.373 1 93.94 108 ARG A C 1
ATOM 843 O O . ARG A 1 108 ? -21.438 14.977 -0.348 1 93.94 108 ARG A O 1
ATOM 850 N N . PHE A 1 109 ? -19.609 15.742 -1.401 1 94.69 109 PHE A N 1
ATOM 851 C CA . PHE A 1 109 ? -18.828 15.648 -0.174 1 94.69 109 PHE A CA 1
ATOM 852 C C . PHE A 1 109 ? -18.594 17.031 0.426 1 94.69 109 PHE A C 1
ATOM 854 O O . PHE A 1 109 ? -17.828 17.172 1.387 1 94.69 109 PHE A O 1
ATOM 861 N N . GLY A 1 110 ? -19.203 18.016 -0.141 1 95.75 110 GLY A N 1
ATOM 862 C CA . GLY A 1 110 ? -19.156 19.344 0.427 1 95.75 110 GLY A CA 1
ATOM 863 C C . GLY A 1 110 ? -17.766 19.922 0.501 1 95.75 110 GLY A C 1
ATOM 864 O O . GLY A 1 110 ? -17.344 20.406 1.553 1 95.75 110 GLY A O 1
ATOM 865 N N . LEU A 1 111 ? -17.047 19.859 -0.622 1 96.19 111 LEU A N 1
ATOM 866 C CA . LEU A 1 111 ? -15.711 20.438 -0.676 1 96.19 111 LEU A CA 1
ATOM 867 C C . LEU A 1 111 ? -15.773 21.969 -0.766 1 96.19 111 LEU A C 1
ATOM 869 O O . LEU A 1 111 ? -16.531 22.516 -1.571 1 96.19 111 LEU A O 1
ATOM 873 N N . VAL A 1 112 ? -15.016 22.594 0.079 1 97.06 112 VAL A N 1
ATOM 874 C CA . VAL A 1 112 ? -14.945 24.047 0.066 1 97.06 112 VAL A CA 1
ATOM 875 C C . VAL A 1 112 ? -13.5 24.5 0.209 1 97.06 112 VAL A C 1
ATOM 877 O O . VAL A 1 112 ? -12.648 23.734 0.68 1 97.06 112 VAL A O 1
ATOM 880 N N . GLU A 1 113 ? -13.242 25.688 -0.295 1 97.44 113 GLU A N 1
ATOM 881 C CA . GLU A 1 113 ? -11.914 26.266 -0.101 1 97.44 113 GLU A CA 1
ATOM 882 C C . GLU A 1 113 ? -11.57 26.375 1.382 1 97.44 113 GLU A C 1
ATOM 884 O O . GLU A 1 113 ? -12.43 26.719 2.199 1 97.44 113 GLU A O 1
ATOM 889 N N . VAL A 1 114 ? -10.398 26.031 1.697 1 97.94 114 VAL A N 1
ATOM 890 C CA . VAL A 1 114 ? -9.852 26.156 3.045 1 97.94 114 VAL A CA 1
ATOM 891 C C . VAL A 1 114 ? -8.562 26.969 3.004 1 97.94 114 VAL A C 1
ATOM 893 O O . VAL A 1 114 ? -7.594 26.578 2.344 1 97.94 114 VAL A O 1
ATOM 896 N N . PRO A 1 115 ? -8.547 28.172 3.637 1 97.88 115 PRO A N 1
ATOM 897 C CA . PRO A 1 115 ? -7.289 28.922 3.67 1 97.88 115 PRO A CA 1
ATOM 898 C C . PRO A 1 115 ? -6.176 28.188 4.41 1 97.88 115 PRO A C 1
ATOM 900 O O . PRO A 1 115 ? -6.453 27.297 5.227 1 97.88 115 PRO A O 1
ATOM 903 N N . LEU A 1 116 ? -4.922 28.547 4.016 1 98.5 116 LEU A N 1
ATOM 904 C CA . LEU A 1 116 ? -3.799 27.969 4.742 1 98.5 116 LEU A CA 1
ATOM 905 C C . LEU A 1 116 ? -3.992 28.125 6.25 1 98.5 116 LEU A C 1
ATOM 907 O O . LEU A 1 116 ? -4.129 29.234 6.754 1 98.5 116 LEU A O 1
ATOM 911 N N . THR A 1 117 ? -4.086 27.016 6.957 1 98.62 117 THR A N 1
ATOM 912 C CA . THR A 1 117 ? -4.312 26.969 8.398 1 98.62 117 THR A CA 1
ATOM 913 C C . THR A 1 117 ? -3.246 26.141 9.094 1 98.62 117 THR A C 1
ATOM 915 O O . THR A 1 117 ? -3.029 24.969 8.727 1 98.62 117 THR A O 1
ATOM 918 N N . VAL A 1 118 ? -2.541 26.781 9.992 1 98.81 118 VAL A N 1
ATOM 919 C CA . VAL A 1 118 ? -1.54 26.094 10.805 1 98.81 118 VAL A CA 1
ATOM 920 C C . VAL A 1 118 ? -2.168 25.625 12.117 1 98.81 118 VAL A C 1
ATOM 922 O O . VAL A 1 118 ? -2.789 26.422 12.836 1 98.81 118 VAL A O 1
ATOM 925 N N . LEU A 1 119 ? -2.064 24.359 12.422 1 98.88 119 LEU A N 1
ATOM 926 C CA . LEU A 1 119 ? -2.615 23.766 13.641 1 98.88 119 LEU A CA 1
ATOM 927 C C . LEU A 1 119 ? -1.502 23.25 14.547 1 98.88 119 LEU A C 1
ATOM 929 O O . LEU A 1 119 ? -0.907 22.219 14.273 1 98.88 119 LEU A O 1
ATOM 933 N N . ILE A 1 120 ? -1.238 24 15.602 1 98.69 120 ILE A N 1
ATOM 934 C CA . ILE A 1 120 ? -0.241 23.594 16.578 1 98.69 120 ILE A CA 1
ATOM 935 C C . ILE A 1 120 ? -0.936 23.062 17.828 1 98.69 120 ILE A C 1
ATOM 937 O O . ILE A 1 120 ? -1.895 23.656 18.328 1 98.69 120 ILE A O 1
ATOM 941 N N . ASN A 1 121 ? -0.542 21.938 18.344 1 98.69 121 ASN A N 1
ATOM 942 C CA . ASN A 1 121 ? -1.162 21.281 19.5 1 98.69 121 ASN A CA 1
ATOM 943 C C . ASN A 1 121 ? -2.664 21.109 19.281 1 98.69 121 ASN A C 1
ATOM 945 O O . ASN A 1 121 ? -3.459 21.438 20.172 1 98.69 121 ASN A O 1
ATOM 949 N N . PRO A 1 122 ? -3.051 20.578 18.172 1 98.81 122 PRO A N 1
ATOM 950 C CA . PRO A 1 122 ? -4.5 20.516 17.969 1 98.81 122 PRO A CA 1
ATOM 951 C C . PRO A 1 122 ? -5.172 19.438 18.812 1 98.81 122 PRO A C 1
ATOM 953 O O . PRO A 1 122 ? -4.598 18.375 19.031 1 98.81 122 PRO A O 1
ATOM 956 N N . GLU A 1 123 ? -6.293 19.766 19.234 1 98.38 123 GLU A N 1
ATOM 957 C CA . GLU A 1 123 ? -7.219 18.844 19.891 1 98.38 123 GLU A CA 1
ATOM 958 C C . GLU A 1 123 ? -8.562 18.812 19.172 1 98.38 123 GLU A C 1
ATOM 960 O O . GLU A 1 123 ? -9.07 19.844 18.734 1 98.38 123 GLU A O 1
ATOM 965 N N . MET A 1 124 ? -9.07 17.609 19.109 1 98.38 124 MET A N 1
ATOM 966 C CA . MET A 1 124 ? -10.281 17.453 18.312 1 98.38 124 MET A CA 1
ATOM 967 C C . MET A 1 124 ? -11.375 16.75 19.109 1 98.38 124 MET A C 1
ATOM 969 O O . MET A 1 124 ? -11.086 15.812 19.859 1 98.38 124 MET A O 1
ATOM 973 N N . ARG A 1 125 ? -12.555 17.25 18.938 1 98.44 125 ARG A N 1
ATOM 974 C CA . ARG A 1 125 ? -13.75 16.562 19.438 1 98.44 125 ARG A CA 1
ATOM 975 C C . ARG A 1 125 ? -14.75 16.328 18.297 1 98.44 125 ARG A C 1
ATOM 977 O O . ARG A 1 125 ? -14.961 17.188 17.453 1 98.44 125 ARG A O 1
ATOM 984 N N . VAL A 1 126 ? -15.359 15.125 18.344 1 98.69 126 VAL A N 1
ATOM 985 C CA . VAL A 1 126 ? -16.391 14.797 17.359 1 98.69 126 VAL A CA 1
ATOM 986 C C . VAL A 1 126 ? -17.719 15.414 17.781 1 98.69 126 VAL A C 1
ATOM 988 O O . VAL A 1 126 ? -18.172 15.211 18.922 1 98.69 126 VAL A O 1
ATOM 991 N N . THR A 1 127 ? -18.328 16.172 16.922 1 98.69 127 THR A N 1
ATOM 992 C CA . THR A 1 127 ? -19.594 16.828 17.266 1 98.69 127 THR A CA 1
ATOM 993 C C . THR A 1 127 ? -20.75 16.172 16.516 1 98.69 127 THR A C 1
ATOM 995 O O . THR A 1 127 ? -21.906 16.312 16.906 1 98.69 127 THR A O 1
ATOM 998 N N . ASP A 1 128 ? -20.5 15.508 15.414 1 98.56 128 ASP A N 1
ATOM 999 C CA . ASP A 1 128 ? -21.422 14.633 14.695 1 98.56 128 ASP A CA 1
ATOM 1000 C C . ASP A 1 128 ? -20.734 13.328 14.289 1 98.56 128 ASP A C 1
ATOM 1002 O O . ASP A 1 128 ? -19.906 13.32 13.367 1 98.56 128 ASP A O 1
ATOM 1006 N N . ALA A 1 129 ? -21.141 12.273 14.867 1 97.69 129 ALA A N 1
ATOM 1007 C CA . ALA A 1 129 ? -20.391 11.016 14.766 1 97.69 129 ALA A CA 1
ATOM 1008 C C . ALA A 1 129 ? -20.859 10.195 13.57 1 97.69 129 ALA A C 1
ATOM 1010 O O . ALA A 1 129 ? -20.359 9.094 13.336 1 97.69 129 ALA A O 1
ATOM 1011 N N . VAL A 1 130 ? -21.797 10.727 12.891 1 98.06 130 VAL A N 1
ATOM 1012 C CA . VAL A 1 130 ? -22.188 10.023 11.672 1 98.06 130 VAL A CA 1
ATOM 1013 C C . VAL A 1 130 ? -20.969 9.781 10.797 1 98.06 130 VAL A C 1
ATOM 1015 O O . VAL A 1 130 ? -20.188 10.703 10.531 1 98.06 130 VAL A O 1
ATOM 1018 N N . GLU A 1 131 ? -20.75 8.586 10.391 1 98 131 GLU A N 1
ATOM 1019 C CA . GLU A 1 131 ? -19.594 8.234 9.586 1 98 131 GLU A CA 1
ATOM 1020 C C . GLU A 1 131 ? -19.828 8.57 8.109 1 98 131 GLU A C 1
ATOM 1022 O O . GLU A 1 131 ? -20.844 8.188 7.535 1 98 131 GLU A O 1
ATOM 1027 N N . VAL A 1 132 ? -18.938 9.227 7.609 1 97.88 132 VAL A N 1
ATOM 1028 C CA . VAL A 1 132 ? -18.906 9.5 6.176 1 97.88 132 VAL A CA 1
ATOM 1029 C C . VAL A 1 132 ? -17.797 8.695 5.512 1 97.88 132 VAL A C 1
ATOM 1031 O O . VAL A 1 132 ? -16.625 8.82 5.887 1 97.88 132 VAL A O 1
ATOM 1034 N N . PHE A 1 133 ? -18.203 7.867 4.496 1 97.69 133 PHE A N 1
ATOM 1035 C CA . PHE A 1 133 ? -17.234 7.027 3.787 1 97.69 133 PHE A CA 1
ATOM 1036 C C . PHE A 1 133 ? -16.766 7.711 2.512 1 97.69 133 PHE A C 1
ATOM 1038 O O . PHE A 1 133 ? -17.578 8.141 1.688 1 97.69 133 PHE A O 1
ATOM 1045 N N . ALA A 1 134 ? -15.492 7.859 2.359 1 97.06 134 ALA A N 1
ATOM 1046 C CA . ALA A 1 134 ? -14.883 8.422 1.157 1 97.06 134 ALA A CA 1
ATOM 1047 C C . ALA A 1 134 ? -13.438 7.957 1.009 1 97.06 134 ALA A C 1
ATOM 1049 O O . ALA A 1 134 ? -12.828 7.492 1.974 1 97.06 134 ALA A O 1
ATOM 1050 N N . ARG A 1 135 ? -12.922 8.047 -0.12 1 95.75 135 ARG A N 1
ATOM 1051 C CA . ARG A 1 135 ? -11.555 7.609 -0.384 1 95.75 135 ARG A CA 1
ATOM 1052 C C . ARG A 1 135 ? -10.547 8.633 0.114 1 95.75 135 ARG A C 1
ATOM 1054 O O . ARG A 1 135 ? -10.75 9.844 -0.043 1 95.75 135 ARG A O 1
ATOM 1061 N N . GLU A 1 136 ? -9.516 8.133 0.684 1 96.62 136 GLU A N 1
ATOM 1062 C CA . GLU A 1 136 ? -8.375 8.93 1.107 1 96.62 136 GLU A CA 1
ATOM 1063 C C . GLU A 1 136 ? -7.074 8.383 0.523 1 96.62 136 GLU A C 1
ATOM 1065 O O . GLU A 1 136 ? -6.914 7.172 0.369 1 96.62 136 GLU A O 1
ATOM 1070 N N . GLY A 1 137 ? -6.23 9.258 0.152 1 96.5 137 GLY A N 1
ATOM 1071 C CA . GLY A 1 137 ? -4.82 8.953 -0.031 1 96.5 137 GLY A CA 1
ATOM 1072 C C . GLY A 1 137 ? -3.938 9.547 1.051 1 96.5 137 GLY A C 1
ATOM 1073 O O . GLY A 1 137 ? -4.438 10.047 2.062 1 96.5 137 GLY A O 1
ATOM 1074 N N . CYS A 1 138 ? -2.703 9.391 0.872 1 97.19 138 CYS A N 1
ATOM 1075 C CA . CYS A 1 138 ? -1.723 9.938 1.802 1 97.19 138 CYS A CA 1
ATOM 1076 C C . CYS A 1 138 ? -0.384 10.164 1.109 1 97.19 138 CYS A C 1
ATOM 1078 O O . CYS A 1 138 ? 0.121 9.281 0.416 1 97.19 138 CYS A O 1
ATOM 1080 N N . ALA A 1 139 ? 0.133 11.344 1.348 1 97.25 139 ALA A N 1
ATOM 1081 C CA . ALA A 1 139 ? 1.415 11.672 0.727 1 97.25 139 ALA A CA 1
ATOM 1082 C C . ALA A 1 139 ? 2.527 10.773 1.266 1 97.25 139 ALA A C 1
ATOM 1084 O O . ALA A 1 139 ? 3.576 10.625 0.634 1 97.25 139 ALA A O 1
ATOM 1085 N N . SER A 1 140 ? 2.326 10.188 2.439 1 98.44 140 SER A N 1
ATOM 1086 C CA . SER A 1 140 ? 3.309 9.281 3.029 1 98.44 140 SER A CA 1
ATOM 1087 C C . SER A 1 140 ? 3.068 7.84 2.59 1 98.44 140 SER A C 1
ATOM 1089 O O . SER A 1 140 ? 3.76 6.926 3.041 1 98.44 140 SER A O 1
ATOM 1091 N N . MET A 1 141 ? 2.078 7.59 1.79 1 97.38 141 MET A N 1
ATOM 1092 C CA . MET A 1 141 ? 1.852 6.363 1.03 1 97.38 141 MET A CA 1
ATOM 1093 C C . MET A 1 141 ? 1.467 6.68 -0.411 1 97.38 141 MET A C 1
ATOM 1095 O O . MET A 1 141 ? 0.317 6.484 -0.808 1 97.38 141 MET A O 1
ATOM 1099 N N . GLN A 1 142 ? 2.449 7.027 -1.121 1 96.44 142 GLN A N 1
ATOM 1100 C CA . GLN A 1 142 ? 2.281 7.605 -2.451 1 96.44 142 GLN A CA 1
ATOM 1101 C C . GLN A 1 142 ? 1.623 6.609 -3.402 1 96.44 142 GLN A C 1
ATOM 1103 O O . GLN A 1 142 ? 2.018 5.445 -3.461 1 96.44 142 GLN A O 1
ATOM 1108 N N . GLY A 1 143 ? 0.545 7.051 -4.059 1 95.38 143 GLY A N 1
ATOM 1109 C CA . GLY A 1 143 ? -0.042 6.301 -5.156 1 95.38 143 GLY A CA 1
ATOM 1110 C C . GLY A 1 143 ? -1.199 5.418 -4.723 1 95.38 143 GLY A C 1
ATOM 1111 O O . GLY A 1 143 ? -1.857 4.797 -5.559 1 95.38 143 GLY A O 1
ATOM 1112 N N . PHE A 1 144 ? -1.475 5.355 -3.447 1 97.44 144 PHE A N 1
ATOM 1113 C CA . PHE A 1 144 ? -2.514 4.457 -2.965 1 97.44 144 PHE A CA 1
ATOM 1114 C C . PHE A 1 144 ? -3.652 5.238 -2.318 1 97.44 144 PHE A C 1
ATOM 1116 O O . PHE A 1 144 ? -3.449 6.355 -1.838 1 97.44 144 PHE A O 1
ATOM 1123 N N . SER A 1 145 ? -4.824 4.68 -2.355 1 97.69 145 SER A N 1
ATOM 1124 C CA . SER A 1 145 ? -5.988 5.215 -1.657 1 97.69 145 SER A CA 1
ATOM 1125 C C . SER A 1 145 ? -6.922 4.098 -1.207 1 97.69 145 SER A C 1
ATOM 1127 O O . SER A 1 145 ? -6.805 2.959 -1.665 1 97.69 145 SER A O 1
ATOM 1129 N N . ALA A 1 146 ? -7.797 4.391 -0.318 1 97.81 146 ALA A N 1
ATOM 1130 C CA . ALA A 1 146 ? -8.789 3.457 0.205 1 97.81 146 ALA A CA 1
ATOM 1131 C C . ALA A 1 146 ? -9.992 4.199 0.79 1 97.81 146 ALA A C 1
ATOM 1133 O O . ALA A 1 146 ? -9.93 5.41 1.012 1 97.81 146 ALA A O 1
ATOM 1134 N N . VAL A 1 147 ? -11.047 3.492 0.938 1 98 147 VAL A N 1
ATOM 1135 C CA . VAL A 1 147 ? -12.234 4.043 1.576 1 98 147 VAL A CA 1
ATOM 1136 C C . VAL A 1 147 ? -12.039 4.082 3.09 1 98 147 VAL A C 1
ATOM 1138 O O . VAL A 1 147 ? -11.719 3.066 3.707 1 98 147 VAL A O 1
ATOM 1141 N N . VAL A 1 148 ? -12.258 5.242 3.641 1 98.44 148 VAL A N 1
ATOM 1142 C CA . VAL A 1 148 ? -12.023 5.469 5.062 1 98.44 148 VAL A CA 1
ATOM 1143 C C . VAL A 1 148 ? -13.258 6.117 5.695 1 98.44 148 VAL A C 1
ATOM 1145 O O . VAL A 1 148 ? -13.828 7.055 5.137 1 98.44 148 VAL A O 1
ATOM 1148 N N . PRO A 1 149 ? -13.672 5.617 6.824 1 98.69 149 PRO A N 1
ATOM 1149 C CA . PRO A 1 149 ? -14.727 6.316 7.566 1 98.69 149 PRO A CA 1
ATOM 1150 C C . PRO A 1 149 ? -14.195 7.473 8.406 1 98.69 149 PRO A C 1
ATOM 1152 O O . PRO A 1 149 ? -13.148 7.344 9.047 1 98.69 149 PRO A O 1
ATOM 1155 N N . ARG A 1 150 ? -14.898 8.578 8.312 1 98.69 150 ARG A N 1
ATOM 1156 C CA . ARG A 1 150 ? -14.617 9.734 9.164 1 98.69 150 ARG A CA 1
ATOM 1157 C C . ARG A 1 150 ? -15.898 10.305 9.75 1 98.69 150 ARG A C 1
ATOM 1159 O O . ARG A 1 150 ? -16.969 10.172 9.164 1 98.69 150 ARG A O 1
ATOM 1166 N N . ALA A 1 151 ? -15.75 10.93 10.938 1 98.75 151 ALA A N 1
ATOM 1167 C CA . ALA A 1 151 ? -16.875 11.664 11.5 1 98.75 151 ALA A CA 1
ATOM 1168 C C . ALA A 1 151 ? -17.266 12.828 10.594 1 98.75 151 ALA A C 1
ATOM 1170 O O . ALA A 1 151 ? -16.406 13.516 10.047 1 98.75 151 ALA A O 1
ATOM 1171 N N . ARG A 1 152 ? -18.516 13.039 10.516 1 98.69 152 ARG A N 1
ATOM 1172 C CA . ARG A 1 152 ? -19.047 14.062 9.625 1 98.69 152 ARG A CA 1
ATOM 1173 C C . ARG A 1 152 ? -18.672 15.461 10.109 1 98.69 152 ARG A C 1
ATOM 1175 O O . ARG A 1 152 ? -18.438 16.359 9.297 1 98.69 152 ARG A O 1
ATOM 1182 N N . GLU A 1 153 ? -18.703 15.68 11.406 1 98.81 153 GLU A N 1
ATOM 1183 C CA . GLU A 1 153 ? -18.406 17 11.953 1 98.81 153 GLU A CA 1
ATOM 1184 C C . GLU A 1 153 ? -17.5 16.906 13.172 1 98.81 153 GLU A C 1
ATOM 1186 O O . GLU A 1 153 ? -17.656 16.016 14.008 1 98.81 153 GLU A O 1
ATOM 1191 N N . ILE A 1 154 ? -16.609 17.875 13.242 1 98.88 154 ILE A N 1
ATOM 1192 C CA . ILE A 1 154 ? -15.688 17.922 14.367 1 98.88 154 ILE A CA 1
ATOM 1193 C C . ILE A 1 154 ? -15.531 19.359 14.844 1 98.88 154 ILE A C 1
ATOM 1195 O O . ILE A 1 154 ? -15.914 20.297 14.141 1 98.88 154 ILE A O 1
ATOM 1199 N N . HIS A 1 155 ? -15.031 19.5 15.977 1 98.94 155 HIS A N 1
ATOM 1200 C CA . HIS A 1 155 ? -14.57 20.75 16.562 1 98.94 155 HIS A CA 1
ATOM 1201 C C . HIS A 1 155 ? -13.109 20.641 16.984 1 98.94 155 HIS A C 1
ATOM 1203 O O . HIS A 1 155 ? -12.688 19.641 17.562 1 98.94 155 HIS A O 1
ATOM 1209 N N . VAL A 1 156 ? -12.328 21.719 16.656 1 98.88 156 VAL A N 1
ATOM 1210 C CA . VAL A 1 156 ? -10.891 21.656 16.875 1 98.88 156 VAL A CA 1
ATOM 1211 C C . VAL A 1 156 ? -10.438 22.859 17.688 1 98.88 156 VAL A C 1
ATOM 1213 O O . VAL A 1 156 ? -10.898 23.984 17.453 1 98.88 156 VAL A O 1
ATOM 1216 N N . LYS A 1 157 ? -9.586 22.641 18.625 1 98.81 157 LYS A N 1
ATOM 1217 C CA . LYS A 1 157 ? -8.805 23.656 19.328 1 98.81 157 LYS A CA 1
ATOM 1218 C C . LYS A 1 157 ? -7.324 23.531 19 1 98.81 157 LYS A C 1
ATOM 1220 O O . LYS A 1 157 ? -6.789 22.422 18.922 1 98.81 157 LYS A O 1
ATOM 1225 N N . ALA A 1 158 ? -6.684 24.719 18.75 1 98.81 158 ALA A N 1
ATOM 1226 C CA . ALA A 1 158 ? -5.262 24.672 18.406 1 98.81 158 ALA A CA 1
ATOM 1227 C C . ALA A 1 158 ? -4.605 26.031 18.656 1 98.81 158 ALA A C 1
ATOM 1229 O O . ALA A 1 158 ? -5.27 26.984 19.047 1 98.81 158 ALA A O 1
ATOM 1230 N N . LEU A 1 159 ? -3.287 26.047 18.578 1 98.62 159 LEU A N 1
ATOM 1231 C CA . LEU A 1 159 ? -2.547 27.297 18.469 1 98.62 159 LEU A CA 1
ATOM 1232 C C . LEU A 1 159 ? -2.236 27.609 17 1 98.62 159 LEU A C 1
ATOM 1234 O O . LEU A 1 159 ? -1.947 26.719 16.219 1 98.62 159 LEU A O 1
ATOM 1238 N N . ASN A 1 160 ? -2.309 28.891 16.656 1 98 160 ASN A N 1
ATOM 1239 C CA . ASN A 1 160 ? -1.898 29.312 15.32 1 98 160 ASN A CA 1
ATOM 1240 C C . ASN A 1 160 ? -0.396 29.562 15.25 1 98 160 ASN A C 1
ATOM 1242 O O . ASN A 1 160 ? 0.331 29.297 16.203 1 98 160 ASN A O 1
ATOM 1246 N N . ARG A 1 161 ? 0.104 29.969 14.133 1 96.5 161 ARG A N 1
ATOM 1247 C CA . ARG A 1 161 ? 1.531 30.156 13.898 1 96.5 161 ARG A CA 1
ATOM 1248 C C . ARG A 1 161 ? 2.117 31.172 14.875 1 96.5 161 ARG A C 1
ATOM 1250 O O . ARG A 1 161 ? 3.305 31.109 15.203 1 96.5 161 ARG A O 1
ATOM 1257 N N . ALA A 1 162 ? 1.281 32.094 15.359 1 96.12 162 ALA A N 1
ATOM 1258 C CA . ALA A 1 162 ? 1.728 33.125 16.297 1 96.12 162 ALA A CA 1
ATOM 1259 C C . ALA A 1 162 ? 1.672 32.594 17.734 1 96.12 162 ALA A C 1
ATOM 1261 O O . ALA A 1 162 ? 2.078 33.312 18.656 1 96.12 162 ALA A O 1
ATOM 1262 N N . GLY A 1 163 ? 1.108 31.422 17.938 1 96.62 163 GLY A N 1
ATOM 1263 C CA . GLY A 1 163 ? 0.993 30.859 19.266 1 96.62 163 GLY A CA 1
ATOM 1264 C C . GLY A 1 163 ? -0.291 31.25 19.969 1 96.62 163 GLY A C 1
ATOM 1265 O O . GLY A 1 163 ? -0.424 31.047 21.188 1 96.62 163 GLY A O 1
ATOM 1266 N N . GLU A 1 164 ? -1.219 31.828 19.281 1 97.81 164 GLU A N 1
ATOM 1267 C CA . GLU A 1 164 ? -2.502 32.25 19.859 1 97.81 164 GLU A CA 1
ATOM 1268 C C . GLU A 1 164 ? -3.529 31.109 19.75 1 97.81 164 GLU A C 1
ATOM 1270 O O . GLU A 1 164 ? -3.648 30.469 18.703 1 97.81 164 GLU A O 1
ATOM 1275 N N . PRO A 1 165 ? -4.246 30.922 20.812 1 98.19 165 PRO A N 1
ATOM 1276 C CA . PRO A 1 165 ? -5.273 29.875 20.75 1 98.19 165 PRO A CA 1
ATOM 1277 C C . PRO A 1 165 ? -6.449 30.25 19.859 1 98.19 165 PRO A C 1
ATOM 1279 O O . PRO A 1 165 ? -6.836 31.422 19.797 1 98.19 165 PRO A O 1
ATOM 1282 N N . PHE A 1 166 ? -6.953 29.344 19.141 1 98.44 166 PHE A N 1
ATOM 1283 C CA . PHE A 1 166 ? -8.18 29.5 18.375 1 98.44 166 PHE A CA 1
ATOM 1284 C C . PHE A 1 166 ? -8.938 28.188 18.266 1 98.44 166 PHE A C 1
ATOM 1286 O O . PHE A 1 166 ? -8.414 27.141 18.656 1 98.44 166 PHE A O 1
ATOM 1293 N N . GLU A 1 167 ? -10.188 28.234 17.891 1 98.62 167 GLU A N 1
ATOM 1294 C CA . GLU A 1 167 ? -11.023 27.047 17.719 1 98.62 167 GLU A CA 1
ATOM 1295 C C . GLU A 1 167 ? -12 27.234 16.562 1 98.62 167 GLU A C 1
ATOM 1297 O O . GLU A 1 167 ? -12.328 28.359 16.188 1 98.62 167 GLU A O 1
ATOM 1302 N N . PHE A 1 168 ? -12.406 26.172 15.969 1 98.56 168 PHE A N 1
ATOM 1303 C CA . PHE A 1 168 ? -13.328 26.234 14.836 1 98.56 168 PHE A CA 1
ATOM 1304 C C . PHE A 1 168 ? -14.016 24.875 14.641 1 98.56 168 PHE A C 1
ATOM 1306 O O . PHE A 1 168 ? -13.555 23.859 15.156 1 98.56 168 PHE A O 1
ATOM 1313 N N . GLY A 1 169 ? -15.148 24.953 13.977 1 98.56 169 GLY A N 1
ATOM 1314 C CA . GLY A 1 169 ? -15.82 23.75 13.516 1 98.56 169 GLY A CA 1
ATOM 1315 C C . GLY A 1 169 ? -15.523 23.422 12.07 1 98.56 169 GLY A C 1
ATOM 1316 O O . GLY A 1 169 ? -15.234 24.312 11.266 1 98.56 169 GLY A O 1
ATOM 1317 N N . ALA A 1 170 ? -15.562 22.156 11.758 1 98.38 170 ALA A N 1
ATOM 1318 C CA . ALA A 1 170 ? -15.398 21.688 10.391 1 98.38 170 ALA A CA 1
ATOM 1319 C C . ALA A 1 170 ? -16.375 20.562 10.07 1 98.38 170 ALA A C 1
ATOM 1321 O O . ALA A 1 170 ? -16.719 19.766 10.953 1 98.38 170 ALA A O 1
ATOM 1322 N N . LYS A 1 171 ? -16.781 20.562 8.852 1 97.81 171 LYS A N 1
ATOM 1323 C CA . LYS A 1 171 ? -17.734 19.547 8.43 1 97.81 171 LYS A CA 1
ATOM 1324 C C . LYS A 1 171 ? -17.328 18.922 7.094 1 97.81 171 LYS A C 1
ATOM 1326 O O . LYS A 1 171 ? -16.516 19.5 6.363 1 97.81 171 LYS A O 1
ATOM 1331 N N . ASN A 1 172 ? -17.859 17.734 6.871 1 97.31 172 ASN A N 1
ATOM 1332 C CA . ASN A 1 172 ? -17.688 17.047 5.594 1 97.31 172 ASN A CA 1
ATOM 1333 C C . ASN A 1 172 ? -16.219 16.922 5.207 1 97.31 172 ASN A C 1
ATOM 1335 O O . ASN A 1 172 ? -15.406 16.422 5.992 1 97.31 172 ASN A O 1
ATOM 1339 N N . TRP A 1 173 ? -15.891 17.344 3.99 1 97.69 173 TRP A N 1
ATOM 1340 C CA . TRP A 1 173 ? -14.539 17.094 3.486 1 97.69 173 TRP A CA 1
ATOM 1341 C C . TRP A 1 173 ? -13.5 17.781 4.363 1 97.69 173 TRP A C 1
ATOM 1343 O O . TRP A 1 173 ? -12.438 17.219 4.633 1 97.69 173 TRP A O 1
ATOM 1353 N N . THR A 1 174 ? -13.797 19 4.777 1 98.38 174 THR A N 1
ATOM 1354 C CA . THR A 1 174 ? -12.852 19.703 5.641 1 98.38 174 THR A CA 1
ATOM 1355 C C . THR A 1 174 ? -12.617 18.938 6.934 1 98.38 174 THR A C 1
ATOM 1357 O O . THR A 1 174 ? -11.477 18.812 7.391 1 98.38 174 THR A O 1
ATOM 1360 N N . ALA A 1 175 ? -13.672 18.422 7.465 1 98.69 175 ALA A N 1
ATOM 1361 C CA . ALA A 1 175 ? -13.539 17.578 8.656 1 98.69 175 ALA A CA 1
ATOM 1362 C C . ALA A 1 175 ? -12.656 16.375 8.391 1 98.69 175 ALA A C 1
ATOM 1364 O O . ALA A 1 175 ? -11.805 16.031 9.211 1 98.69 175 ALA A O 1
ATOM 1365 N N . ARG A 1 176 ? -12.859 15.734 7.297 1 98.5 176 ARG A N 1
ATOM 1366 C CA . ARG A 1 176 ? -12.062 14.578 6.895 1 98.5 176 ARG A CA 1
ATOM 1367 C C . ARG A 1 176 ? -10.586 14.938 6.785 1 98.5 176 ARG A C 1
ATOM 1369 O O . ARG A 1 176 ? -9.734 14.227 7.324 1 98.5 176 ARG A O 1
ATOM 1376 N N . MET A 1 177 ? -10.312 16.031 6.117 1 98.06 177 MET A N 1
ATOM 1377 C CA . MET A 1 177 ? -8.938 16.484 5.934 1 98.06 177 MET A CA 1
ATOM 1378 C C . MET A 1 177 ? -8.242 16.672 7.277 1 98.06 177 MET A C 1
ATOM 1380 O O . MET A 1 177 ? -7.113 16.219 7.465 1 98.06 177 MET A O 1
ATOM 1384 N N . ILE A 1 178 ? -8.906 17.312 8.172 1 98.81 178 ILE A N 1
ATOM 1385 C CA . ILE A 1 178 ? -8.328 17.609 9.469 1 98.81 178 ILE A CA 1
ATOM 1386 C C . ILE A 1 178 ? -8.141 16.328 10.273 1 98.81 178 ILE A C 1
ATOM 1388 O O . ILE A 1 178 ? -7.082 16.109 10.867 1 98.81 178 ILE A O 1
ATOM 1392 N N . GLN A 1 179 ? -9.141 15.484 10.281 1 98.88 179 GLN A N 1
ATOM 1393 C CA . GLN A 1 179 ? -9.039 14.203 10.969 1 98.88 179 GLN A CA 1
ATOM 1394 C C . GLN A 1 179 ? -7.844 13.398 10.445 1 98.88 179 GLN A C 1
ATOM 1396 O O . GLN A 1 179 ? -7.121 12.781 11.227 1 98.88 179 GLN A O 1
ATOM 1401 N N . HIS A 1 180 ? -7.629 13.367 9.141 1 98.81 180 HIS A N 1
ATOM 1402 C CA . HIS A 1 180 ? -6.496 12.695 8.523 1 98.81 180 HIS A CA 1
ATOM 1403 C C . HIS A 1 180 ? -5.176 13.219 9.07 1 98.81 180 HIS A C 1
ATOM 1405 O O . HIS A 1 180 ? -4.32 12.438 9.484 1 98.81 180 HIS A O 1
ATOM 1411 N N . GLU A 1 181 ? -5.027 14.562 9.086 1 98.81 181 GLU A N 1
ATOM 1412 C CA . GLU A 1 181 ? -3.783 15.172 9.555 1 98.81 181 GLU A CA 1
ATOM 1413 C C . GLU A 1 181 ? -3.576 14.914 11.047 1 98.81 181 GLU A C 1
ATOM 1415 O O . GLU A 1 181 ? -2.449 14.68 11.492 1 98.81 181 GLU A O 1
ATOM 1420 N N . LEU A 1 182 ? -4.648 14.922 11.797 1 98.75 182 LEU A N 1
ATOM 1421 C CA . LEU A 1 182 ? -4.508 14.695 13.227 1 98.75 182 LEU A CA 1
ATOM 1422 C C . LEU A 1 182 ? -4.141 13.242 13.516 1 98.75 182 LEU A C 1
ATOM 1424 O O . LEU A 1 182 ? -3.449 12.953 14.492 1 98.75 182 LEU A O 1
ATOM 1428 N N . ASP A 1 183 ? -4.617 12.312 12.711 1 98.75 183 ASP A N 1
ATOM 1429 C CA . ASP A 1 183 ? -4.164 10.93 12.82 1 98.75 183 ASP A CA 1
ATOM 1430 C C . ASP A 1 183 ? -2.643 10.844 12.719 1 98.75 183 ASP A C 1
ATOM 1432 O O . ASP A 1 183 ? -2.01 10.086 13.453 1 98.75 183 ASP A O 1
ATOM 1436 N N . HIS A 1 184 ? -2.043 11.602 11.828 1 98.81 184 HIS A N 1
ATOM 1437 C CA . HIS A 1 184 ? -0.59 11.594 11.688 1 98.81 184 HIS A CA 1
ATOM 1438 C C . HIS A 1 184 ? 0.086 11.992 13 1 98.81 184 HIS A C 1
ATOM 1440 O O . HIS A 1 184 ? 1.134 11.445 13.352 1 98.81 184 HIS A O 1
ATOM 1446 N N . LEU A 1 185 ? -0.485 12.922 13.711 1 98.75 185 LEU A N 1
ATOM 1447 C CA . LEU A 1 185 ? 0.102 13.383 14.969 1 98.75 185 LEU A CA 1
ATOM 1448 C C . LEU A 1 185 ? -0.042 12.32 16.047 1 98.75 185 LEU A C 1
ATOM 1450 O O . LEU A 1 185 ? 0.635 12.391 17.078 1 98.75 185 LEU A O 1
ATOM 1454 N N . ARG A 1 186 ? -0.901 11.383 15.82 1 98.31 186 ARG A N 1
ATOM 1455 C CA . ARG A 1 186 ? -1.107 10.289 16.766 1 98.31 186 ARG A CA 1
ATOM 1456 C C . ARG A 1 186 ? -0.384 9.023 16.328 1 98.31 186 ARG A C 1
ATOM 1458 O O . ARG A 1 186 ? -0.597 7.949 16.875 1 98.31 186 ARG A O 1
ATOM 1465 N N . GLY A 1 187 ? 0.379 9.102 15.281 1 98.12 187 GLY A N 1
ATOM 1466 C CA . GLY A 1 187 ? 1.095 7.945 14.773 1 98.12 187 GLY A CA 1
ATOM 1467 C C . GLY A 1 187 ? 0.205 6.984 14.008 1 98.12 187 GLY A C 1
ATOM 1468 O O . GLY A 1 187 ? 0.476 5.781 13.953 1 98.12 187 GLY A O 1
ATOM 1469 N N . LYS A 1 188 ? -0.86 7.496 13.539 1 98 188 LYS A N 1
ATOM 1470 C CA . LYS A 1 188 ? -1.812 6.691 12.789 1 98 188 LYS A CA 1
ATOM 1471 C C . LYS A 1 188 ? -1.874 7.137 11.328 1 98 188 LYS A C 1
ATOM 1473 O O . LYS A 1 188 ? -1.577 8.289 11.008 1 98 188 LYS A O 1
ATOM 1478 N N . LEU A 1 189 ? -2.184 6.207 10.453 1 97.88 189 LEU A N 1
ATOM 1479 C CA . LEU A 1 189 ? -2.387 6.461 9.031 1 97.88 189 LEU A CA 1
ATOM 1480 C C . LEU A 1 189 ? -3.768 5.988 8.594 1 97.88 189 LEU A C 1
ATOM 1482 O O . LEU A 1 189 ? -4.457 5.285 9.328 1 97.88 189 LEU A O 1
ATOM 1486 N N . PHE A 1 190 ? -4.145 6.375 7.344 1 97.62 190 PHE A N 1
ATOM 1487 C CA . PHE A 1 190 ? -5.461 5.984 6.852 1 97.62 190 PHE A CA 1
ATOM 1488 C C . PHE A 1 190 ? -5.59 4.469 6.789 1 97.62 190 PHE A C 1
ATOM 1490 O O . PHE A 1 190 ? -6.695 3.932 6.871 1 97.62 190 PHE A O 1
ATOM 1497 N N . LEU A 1 191 ? -4.465 3.801 6.773 1 95.31 191 LEU A N 1
ATOM 1498 C CA . LEU A 1 191 ? -4.43 2.344 6.723 1 95.31 191 LEU A CA 1
ATOM 1499 C C . LEU A 1 191 ? -5.02 1.744 7.996 1 95.31 191 LEU A C 1
ATOM 1501 O O . LEU A 1 191 ? -5.5 0.609 7.988 1 95.31 191 LEU A O 1
ATOM 1505 N N . ASP A 1 192 ? -4.938 2.484 9.039 1 96.25 192 ASP A N 1
ATOM 1506 C CA . ASP A 1 192 ? -5.395 1.996 10.336 1 96.25 192 ASP A CA 1
ATOM 1507 C C . ASP A 1 192 ? -6.914 2.08 10.453 1 96.25 192 ASP A C 1
ATOM 1509 O O . ASP A 1 192 ? -7.508 1.501 11.367 1 96.25 192 ASP A O 1
ATOM 1513 N N . ARG A 1 193 ? -7.578 2.711 9.453 1 96.31 193 ARG A N 1
ATOM 1514 C CA . ARG A 1 193 ? -9.008 2.957 9.555 1 96.31 193 ARG A CA 1
ATOM 1515 C C . ARG A 1 193 ? -9.734 2.467 8.305 1 96.31 193 ARG A C 1
ATOM 1517 O O . ARG A 1 193 ? -10.961 2.297 8.312 1 96.31 193 ARG A O 1
ATOM 1524 N N . MET A 1 194 ? -8.977 2.203 7.324 1 96.81 194 MET A N 1
ATOM 1525 C CA . MET A 1 194 ? -9.555 1.978 6.004 1 96.81 194 MET A CA 1
ATOM 1526 C C . MET A 1 194 ? -10.328 0.662 5.965 1 96.81 194 MET A C 1
ATOM 1528 O O . MET A 1 194 ? -10.102 -0.22 6.797 1 96.81 194 MET A O 1
ATOM 1532 N N . ARG A 1 195 ? -11.242 0.641 5.031 1 95.06 195 ARG A N 1
ATOM 1533 C CA . ARG A 1 195 ? -11.719 -0.67 4.605 1 95.06 195 ARG A CA 1
ATOM 1534 C C . ARG A 1 195 ? -10.656 -1.405 3.795 1 95.06 195 ARG A C 1
ATOM 1536 O O . ARG A 1 195 ? -10.352 -1.019 2.666 1 95.06 195 ARG A O 1
ATOM 1543 N N . PRO A 1 196 ? -10.164 -2.412 4.324 1 92.69 196 PRO A N 1
ATOM 1544 C CA . PRO A 1 196 ? -8.969 -3.027 3.734 1 92.69 196 PRO A CA 1
ATOM 1545 C C . PRO A 1 196 ? -9.172 -3.428 2.275 1 92.69 196 PRO A C 1
ATOM 1547 O O . PRO A 1 196 ? -8.273 -3.248 1.45 1 92.69 196 PRO A O 1
ATOM 1550 N N . GLU A 1 197 ? -10.32 -3.943 1.884 1 92.56 197 GLU A N 1
ATOM 1551 C CA . GLU A 1 197 ? -10.578 -4.445 0.537 1 92.56 197 GLU A CA 1
ATOM 1552 C C . GLU A 1 197 ? -10.656 -3.305 -0.473 1 92.56 197 GLU A C 1
ATOM 1554 O O . GLU A 1 197 ? -10.633 -3.539 -1.683 1 92.56 197 GLU A O 1
ATOM 1559 N N . SER A 1 198 ? -10.695 -2.1 0.066 1 96.25 198 SER A N 1
ATOM 1560 C CA . SER A 1 198 ? -10.867 -0.944 -0.809 1 96.25 198 SER A CA 1
ATOM 1561 C C . SER A 1 198 ? -9.523 -0.354 -1.215 1 96.25 198 SER A C 1
ATOM 1563 O O . SER A 1 198 ? -9.461 0.549 -2.051 1 96.25 198 SER A O 1
ATOM 1565 N N . LEU A 1 199 ? -8.445 -0.861 -0.629 1 97.25 199 LEU A N 1
ATOM 1566 C CA . LEU A 1 199 ? -7.125 -0.335 -0.948 1 97.25 199 LEU A CA 1
ATOM 1567 C C . LEU A 1 199 ? -6.773 -0.592 -2.41 1 97.25 199 LEU A C 1
ATOM 1569 O O . LEU A 1 199 ? -6.938 -1.71 -2.904 1 97.25 199 LEU A O 1
ATOM 1573 N N . VAL A 1 200 ? -6.309 0.46 -3.115 1 97.69 200 VAL A N 1
ATOM 1574 C CA . VAL A 1 200 ? -5.957 0.324 -4.523 1 97.69 200 VAL A CA 1
ATOM 1575 C C . VAL A 1 200 ? -4.723 1.172 -4.832 1 97.69 200 VAL A C 1
ATOM 1577 O O . VAL A 1 200 ? -4.461 2.166 -4.148 1 97.69 200 VAL A O 1
ATOM 1580 N N . PHE A 1 201 ? -3.971 0.644 -5.73 1 98.5 201 PHE A N 1
ATOM 1581 C CA . PHE A 1 201 ? -3.02 1.502 -6.426 1 98.5 201 PHE A CA 1
ATOM 1582 C C . PHE A 1 201 ? -3.727 2.357 -7.473 1 98.5 201 PHE A C 1
ATOM 1584 O O . PHE A 1 201 ? -4.273 1.832 -8.445 1 98.5 201 PHE A O 1
ATOM 1591 N N . ASN A 1 202 ? -3.617 3.646 -7.316 1 97.12 202 ASN A N 1
ATOM 1592 C CA . ASN A 1 202 ? -4.469 4.547 -8.086 1 97.12 202 ASN A CA 1
ATOM 1593 C C . ASN A 1 202 ? -4.145 4.488 -9.578 1 97.12 202 ASN A C 1
ATOM 1595 O O . ASN A 1 202 ? -4.977 4.852 -10.414 1 97.12 202 ASN A O 1
ATOM 1599 N N . HIS A 1 203 ? -2.965 4.016 -9.906 1 97.38 203 HIS A N 1
ATOM 1600 C CA . HIS A 1 203 ? -2.506 4.07 -11.289 1 97.38 203 HIS A CA 1
ATOM 1601 C C . HIS A 1 203 ? -2.506 2.684 -11.922 1 97.38 203 HIS A C 1
ATOM 1603 O 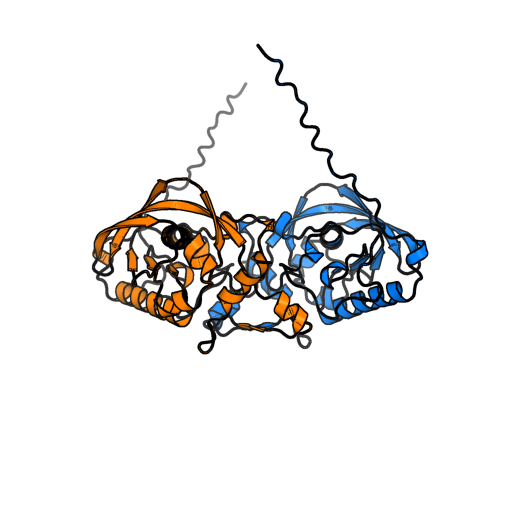O . HIS A 1 203 ? -1.805 2.449 -12.906 1 97.38 203 HIS A O 1
ATOM 1609 N N . TRP A 1 204 ? -3.26 1.765 -11.375 1 97.62 204 TRP A N 1
ATOM 1610 C CA . TRP A 1 204 ? -3.23 0.39 -11.859 1 97.62 204 TRP A CA 1
ATOM 1611 C C . TRP A 1 204 ? -3.725 0.312 -13.297 1 97.62 204 TRP A C 1
ATOM 1613 O O . TRP A 1 204 ? -3.211 -0.476 -14.094 1 97.62 204 TRP A O 1
ATOM 1623 N N . ARG A 1 205 ? -4.68 1.149 -13.703 1 97.69 205 ARG A N 1
ATOM 1624 C CA . ARG A 1 205 ? -5.191 1.133 -15.07 1 97.69 205 ARG A CA 1
ATOM 1625 C C . ARG A 1 205 ? -4.129 1.589 -16.062 1 97.69 205 ARG A C 1
ATOM 1627 O O . ARG A 1 205 ? -4.012 1.032 -17.156 1 97.69 205 ARG A O 1
ATOM 1634 N N . ILE A 1 206 ? -3.42 2.631 -15.648 1 97.06 206 ILE A N 1
ATOM 1635 C CA . ILE A 1 206 ? -2.375 3.15 -16.516 1 97.06 206 ILE A CA 1
ATOM 1636 C C . ILE A 1 206 ? -1.253 2.123 -16.656 1 97.06 206 ILE A C 1
ATOM 1638 O O . ILE A 1 206 ? -0.65 1.985 -17.719 1 97.06 206 ILE A O 1
ATOM 1642 N N . VAL A 1 207 ? -0.909 1.435 -15.586 1 96.94 207 VAL A N 1
ATOM 1643 C CA . VAL A 1 207 ? 0.067 0.351 -15.641 1 96.94 207 VAL A CA 1
ATOM 1644 C C . VAL A 1 207 ? -0.365 -0.682 -16.688 1 96.94 207 VAL A C 1
ATOM 1646 O O . VAL A 1 207 ? 0.437 -1.103 -17.516 1 96.94 207 VAL A O 1
ATOM 1649 N N . ASN A 1 208 ? -1.653 -1.052 -16.641 1 97.19 208 ASN A N 1
ATOM 1650 C CA . ASN A 1 208 ? -2.182 -2.012 -17.609 1 97.19 208 ASN A CA 1
ATOM 1651 C C . ASN A 1 208 ? -2.135 -1.464 -19.031 1 97.19 208 ASN A C 1
ATOM 1653 O O . ASN A 1 208 ? -1.678 -2.148 -19.953 1 97.19 208 ASN A O 1
ATOM 1657 N N . LYS A 1 209 ? -2.572 -0.235 -19.172 1 97.12 209 LYS A N 1
ATOM 1658 C CA . LYS A 1 209 ? -2.635 0.389 -20.484 1 97.12 209 LYS A CA 1
ATOM 1659 C C . LYS A 1 209 ? -1.249 0.479 -21.125 1 97.12 209 LYS A C 1
ATOM 1661 O O . LYS A 1 209 ? -1.106 0.337 -22.344 1 97.12 209 LYS A O 1
ATOM 1666 N N . ARG A 1 210 ? -0.249 0.601 -20.297 1 97.12 210 ARG A N 1
ATOM 1667 C CA . ARG A 1 210 ? 1.105 0.806 -20.797 1 97.12 210 ARG A CA 1
ATOM 1668 C C . ARG A 1 210 ? 1.904 -0.492 -20.766 1 97.12 210 ARG A C 1
ATOM 1670 O O . ARG A 1 210 ? 3.127 -0.479 -20.938 1 97.12 210 ARG A O 1
ATOM 1677 N N . GLY A 1 211 ? 1.316 -1.591 -20.484 1 96.19 211 GLY A N 1
ATOM 1678 C CA . GLY A 1 211 ? 1.998 -2.875 -20.484 1 96.19 211 GLY A CA 1
ATOM 1679 C C . GLY A 1 211 ? 3.084 -2.975 -19.422 1 96.19 211 GLY A C 1
ATOM 1680 O O . GLY A 1 211 ? 4.152 -3.531 -19.688 1 96.19 211 GLY A O 1
ATOM 1681 N N . GLY A 1 212 ? 2.85 -2.322 -18.344 1 96.56 212 GLY A N 1
ATOM 1682 C CA . GLY A 1 212 ? 3.807 -2.365 -17.25 1 96.56 212 GLY A CA 1
ATOM 1683 C C . GLY A 1 212 ? 4.844 -1.26 -17.312 1 96.56 212 GLY A C 1
ATOM 1684 O O . GLY A 1 212 ? 5.578 -1.025 -16.359 1 96.56 212 GLY A O 1
ATOM 1685 N N . LYS A 1 213 ? 4.918 -0.524 -18.453 1 95.69 213 LYS A N 1
ATOM 1686 C CA . LYS A 1 213 ? 5.887 0.554 -18.625 1 95.69 213 LYS A CA 1
ATOM 1687 C C . LYS A 1 213 ? 5.418 1.832 -17.938 1 95.69 213 LYS A C 1
ATOM 1689 O O . LYS A 1 213 ? 5 2.783 -18.609 1 95.69 213 LYS A O 1
ATOM 1694 N N . TYR A 1 214 ? 5.527 1.845 -16.641 1 96 214 TYR A N 1
ATOM 1695 C CA . TYR A 1 214 ? 5.094 2.939 -15.789 1 96 214 TYR A CA 1
ATOM 1696 C C . TYR A 1 214 ? 6.086 3.168 -14.648 1 96 214 TYR A C 1
ATOM 1698 O O . TYR A 1 214 ? 6.66 2.215 -14.117 1 96 214 TYR A O 1
ATOM 1706 N N . THR A 1 215 ? 6.312 4.441 -14.312 1 95.44 215 THR A N 1
ATOM 1707 C CA . THR A 1 215 ? 7.129 4.82 -13.164 1 95.44 215 THR A CA 1
ATOM 1708 C C . THR A 1 215 ? 6.375 5.789 -12.266 1 95.44 215 THR A C 1
ATOM 1710 O O . THR A 1 215 ? 5.633 6.648 -12.742 1 95.44 215 THR A O 1
ATOM 1713 N N . MET A 1 216 ? 6.512 5.574 -11.047 1 94.75 216 MET A N 1
ATOM 1714 C CA . MET A 1 216 ? 5.934 6.465 -10.047 1 94.75 216 MET A CA 1
ATOM 1715 C C . MET A 1 216 ? 7.023 7.289 -9.359 1 94.75 216 MET A C 1
ATOM 1717 O O . MET A 1 216 ? 8.016 6.734 -8.875 1 94.75 216 MET A O 1
ATOM 1721 N N . SER A 1 217 ? 6.828 8.602 -9.352 1 95.12 217 SER A N 1
ATOM 1722 C CA . SER A 1 217 ? 7.797 9.492 -8.719 1 95.12 217 SER A CA 1
ATOM 1723 C C . SER A 1 217 ? 7.418 9.773 -7.27 1 95.12 217 SER A C 1
ATOM 1725 O O . SER A 1 217 ? 6.234 9.883 -6.941 1 95.12 217 SER A O 1
ATOM 1727 N N . TYR A 1 218 ? 8.398 9.93 -6.465 1 95.62 218 TYR A N 1
ATOM 1728 C CA . TYR A 1 218 ? 8.211 10.273 -5.062 1 95.62 218 TYR A CA 1
ATOM 1729 C C . TYR A 1 218 ? 8.703 11.688 -4.773 1 95.62 218 TYR A C 1
ATOM 1731 O O . TYR A 1 218 ? 8.828 12.086 -3.613 1 95.62 218 TYR A O 1
ATOM 1739 N N . SER A 1 219 ? 8.984 12.453 -5.781 1 91.81 219 SER A N 1
ATOM 1740 C CA . SER A 1 219 ? 9.555 13.797 -5.652 1 91.81 219 SER A CA 1
ATOM 1741 C C . SER A 1 219 ? 8.484 14.867 -5.789 1 91.81 219 SER A C 1
ATOM 1743 O O . SER A 1 219 ? 8.789 16.062 -5.793 1 91.81 219 SER A O 1
ATOM 1745 N N . GLY A 1 220 ? 7.246 14.484 -5.801 1 83.5 220 GLY A N 1
ATOM 1746 C CA . GLY A 1 220 ? 6.188 15.445 -6.055 1 83.5 220 GLY A CA 1
ATOM 1747 C C . GLY A 1 220 ? 5.867 15.609 -7.527 1 83.5 220 GLY A C 1
ATOM 1748 O O . GLY A 1 220 ? 6.598 15.109 -8.383 1 83.5 220 GLY A O 1
ATOM 1749 N N . PRO A 1 221 ? 4.703 16.062 -7.789 1 74.44 221 PRO A N 1
ATOM 1750 C CA . PRO A 1 221 ? 4.305 16.203 -9.195 1 74.44 221 PRO A CA 1
ATOM 1751 C C . PRO A 1 221 ? 5.195 17.172 -9.961 1 74.44 221 PRO A C 1
ATOM 1753 O O . PRO A 1 221 ? 5.707 18.141 -9.391 1 74.44 221 PRO A O 1
ATOM 1756 N N . LYS A 1 222 ? 5.723 16.547 -10.969 1 54.59 222 LYS A N 1
ATOM 1757 C CA . LYS A 1 222 ? 6.344 17.531 -11.836 1 54.59 222 LYS A CA 1
ATOM 1758 C C . LYS A 1 222 ? 5.367 18.656 -12.188 1 54.59 222 LYS A C 1
ATOM 1760 O O . LYS A 1 222 ? 4.156 18.516 -11.992 1 54.59 222 LYS A O 1
ATOM 1765 N N . LYS A 1 223 ? 5.57 19.5 -13.016 1 46.41 223 LYS A N 1
ATOM 1766 C CA . LYS A 1 223 ? 4.676 20.594 -13.359 1 46.41 223 LYS A CA 1
ATOM 1767 C C . LYS A 1 223 ? 3.217 20.172 -13.305 1 46.41 223 LYS A C 1
ATOM 1769 O O . LYS A 1 223 ? 2.92 18.969 -13.266 1 46.41 223 LYS A O 1
ATOM 1774 N N . ARG A 1 224 ? 2.107 20.938 -13.695 1 36.62 224 ARG A N 1
ATOM 1775 C CA . ARG A 1 224 ? 0.719 21.344 -13.492 1 36.62 224 ARG A CA 1
ATOM 1776 C C . ARG A 1 224 ? -0.233 20.188 -13.758 1 36.62 224 ARG A C 1
ATOM 1778 O O . ARG A 1 224 ? -1.409 20.391 -14.062 1 36.62 224 ARG A O 1
ATOM 1785 N N . ILE A 1 225 ? 0.15 18.984 -14.164 1 34.16 225 ILE A N 1
ATOM 1786 C CA . ILE A 1 225 ? -1.049 18.266 -14.586 1 34.16 225 ILE A CA 1
ATOM 1787 C C . ILE A 1 225 ? -1.774 17.719 -13.359 1 34.16 225 ILE A C 1
ATOM 1789 O O . ILE A 1 225 ? -1.225 16.906 -12.617 1 34.16 225 ILE A O 1
ATOM 1793 N N . HIS A 1 226 ? -2.561 18.375 -12.648 1 35.25 226 HIS A N 1
ATOM 1794 C CA . HIS A 1 226 ? -3.533 18.172 -11.586 1 35.25 226 HIS A CA 1
ATOM 1795 C C . HIS A 1 226 ? -4.34 16.891 -11.812 1 35.25 226 HIS A C 1
ATOM 1797 O O . HIS A 1 226 ? -5.414 16.719 -11.227 1 35.25 226 HIS A O 1
ATOM 1803 N N . ALA A 1 227 ? -4.059 16 -12.734 1 33.97 227 ALA A N 1
ATOM 1804 C CA . ALA A 1 227 ? -5.012 14.984 -13.156 1 33.97 227 ALA A CA 1
ATOM 1805 C C . ALA A 1 227 ? -5.215 13.945 -12.055 1 33.97 227 ALA A C 1
ATOM 1807 O O . ALA A 1 227 ? -5.945 12.969 -12.242 1 33.97 227 ALA A O 1
ATOM 1808 N N . PHE A 1 228 ? -4.504 14.016 -11.078 1 36.06 228 PHE A N 1
ATOM 1809 C CA . PHE A 1 228 ? -4.48 12.812 -10.25 1 36.06 228 PHE A CA 1
ATOM 1810 C C . PHE A 1 228 ? -5.871 12.5 -9.711 1 36.06 228 PHE A C 1
ATOM 1812 O O . PHE A 1 228 ? -6.281 11.336 -9.68 1 36.06 228 PHE A O 1
ATOM 1819 N N . TRP A 1 229 ? -6.48 13.5 -9.039 1 39.47 229 TRP A N 1
ATOM 1820 C CA . TRP A 1 229 ? -7.75 13.219 -8.375 1 39.47 229 TRP A CA 1
ATOM 1821 C C . TRP A 1 229 ? -8.844 12.914 -9.398 1 39.47 229 TRP A C 1
ATOM 1823 O O . TRP A 1 229 ? -9.781 12.172 -9.109 1 39.47 229 TRP A O 1
ATOM 1833 N N . ASN A 1 230 ? -8.594 13.344 -10.586 1 37.53 230 ASN A N 1
ATOM 1834 C CA . ASN A 1 230 ? -9.656 13.195 -11.57 1 37.53 230 ASN A CA 1
ATOM 1835 C C . ASN A 1 230 ? -9.883 11.727 -11.93 1 37.53 230 ASN A C 1
ATOM 1837 O O . ASN A 1 230 ? -10.977 11.344 -12.352 1 37.53 230 ASN A O 1
ATOM 1841 N N . LEU A 1 231 ? -8.883 11.039 -11.812 1 36.47 231 LEU A N 1
ATOM 1842 C CA . LEU A 1 231 ? -9.047 9.68 -12.32 1 36.47 231 LEU A CA 1
ATOM 1843 C C . LEU A 1 231 ? -9.82 8.812 -11.328 1 36.47 231 LEU A C 1
ATOM 1845 O O . LEU A 1 231 ? -10.422 7.809 -11.719 1 36.47 231 LEU A O 1
ATOM 1849 N N . PHE A 1 232 ? -9.703 9.047 -10.062 1 39.75 232 PHE A N 1
ATOM 1850 C CA . PHE A 1 232 ? -10.469 8.203 -9.156 1 39.75 232 PHE A CA 1
ATOM 1851 C C . PHE A 1 232 ? -11.969 8.336 -9.422 1 39.75 232 PHE A C 1
ATOM 1853 O O . PHE A 1 232 ? -12.719 7.371 -9.281 1 39.75 232 PHE A O 1
ATOM 1860 N N . ASN A 1 233 ? -12.461 9.555 -9.664 1 36.66 233 ASN A N 1
ATOM 1861 C CA . ASN A 1 233 ? -13.891 9.852 -9.688 1 36.66 233 ASN A CA 1
ATOM 1862 C C . ASN A 1 233 ? -14.562 9.312 -10.945 1 36.66 233 ASN A C 1
ATOM 1864 O O . ASN A 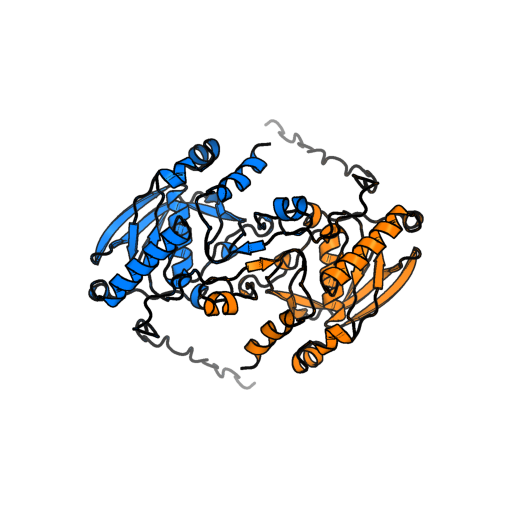1 233 ? -15.789 9.25 -11.031 1 36.66 233 ASN A O 1
ATOM 1868 N N . ARG A 1 234 ? -13.852 9.086 -11.93 1 36.72 234 ARG A N 1
ATOM 1869 C CA . ARG A 1 234 ? -14.625 8.695 -13.102 1 36.72 234 ARG A CA 1
ATOM 1870 C C . ARG A 1 234 ? -15.117 7.262 -12.977 1 36.72 234 ARG A C 1
ATOM 1872 O O . ARG A 1 234 ? -16.078 6.867 -13.648 1 36.72 234 ARG A O 1
ATOM 1879 N N . GLN A 1 235 ? -14.461 6.504 -12.289 1 36.03 235 GLN A N 1
ATOM 1880 C CA . GLN A 1 235 ? -14.914 5.113 -12.328 1 36.03 235 GLN A CA 1
ATOM 1881 C C . GLN A 1 235 ? -16.125 4.902 -11.438 1 36.03 235 GLN A C 1
ATOM 1883 O O . GLN A 1 235 ? -16.812 3.883 -11.547 1 36.03 235 GLN A O 1
ATOM 1888 N N . GLU A 1 236 ? -16.438 5.734 -10.492 1 32.94 236 GLU A N 1
ATOM 1889 C CA . GLU A 1 236 ? -17.641 5.492 -9.711 1 32.94 236 GLU A CA 1
ATOM 1890 C C . GLU A 1 236 ? -18.891 5.938 -10.469 1 32.94 236 GLU A C 1
ATOM 1892 O O . GLU A 1 236 ? -20.016 5.668 -10.031 1 32.94 236 GLU A O 1
ATOM 1897 N N . THR A 1 237 ? -18.781 6.707 -11.492 1 29.84 237 THR A N 1
ATOM 1898 C CA . THR A 1 237 ? -20.031 7.195 -12.07 1 29.84 237 THR A CA 1
ATOM 1899 C C . THR A 1 237 ? -20.547 6.219 -13.117 1 29.84 237 THR A C 1
ATOM 1901 O O . THR A 1 237 ? -21.594 6.461 -13.727 1 29.84 237 THR A O 1
ATOM 1904 N N . LYS A 1 238 ? -19.766 5.309 -13.68 1 27.27 238 LYS A N 1
ATOM 1905 C CA . LYS A 1 238 ? -20.594 4.477 -14.555 1 27.27 238 LYS A CA 1
ATOM 1906 C C . LYS A 1 238 ? -21.203 3.312 -13.789 1 27.27 238 LYS A C 1
ATOM 1908 O O . LYS A 1 238 ? -20.531 2.662 -12.984 1 27.27 238 LYS A O 1
ATOM 1913 N N . MET B 1 1 ? -55.094 -9.773 14.125 1 24.14 1 MET B N 1
ATOM 1914 C CA . MET B 1 1 ? -53.688 -9.391 14.18 1 24.14 1 MET B CA 1
ATOM 1915 C C . MET B 1 1 ? -52.906 -9.93 12.977 1 24.14 1 MET B C 1
ATOM 1917 O O . MET B 1 1 ? -52.844 -11.148 12.789 1 24.14 1 MET B O 1
ATOM 1921 N N . PRO B 1 2 ? -52.906 -9.32 11.789 1 24.25 2 PRO B N 1
ATOM 1922 C CA . PRO B 1 2 ? -52.531 -9.977 10.547 1 24.25 2 PRO B CA 1
ATOM 1923 C C . PRO B 1 2 ? -51.062 -10.414 10.539 1 24.25 2 PRO B C 1
ATOM 1925 O O . PRO B 1 2 ? -50.219 -9.844 11.266 1 24.25 2 PRO B O 1
ATOM 1928 N N . ASP B 1 3 ? -50.781 -11.742 10.352 1 21.88 3 ASP B N 1
ATOM 1929 C CA . ASP B 1 3 ? -49.625 -12.633 10.336 1 21.88 3 ASP B CA 1
ATOM 1930 C C . ASP B 1 3 ? -48.625 -12.18 9.281 1 21.88 3 ASP B C 1
ATOM 1932 O O . ASP B 1 3 ? -48.906 -12.227 8.078 1 21.88 3 ASP B O 1
ATOM 1936 N N . LEU B 1 4 ? -48 -11.062 9.406 1 21.09 4 LEU B N 1
ATOM 1937 C CA . LEU B 1 4 ? -47.156 -10.422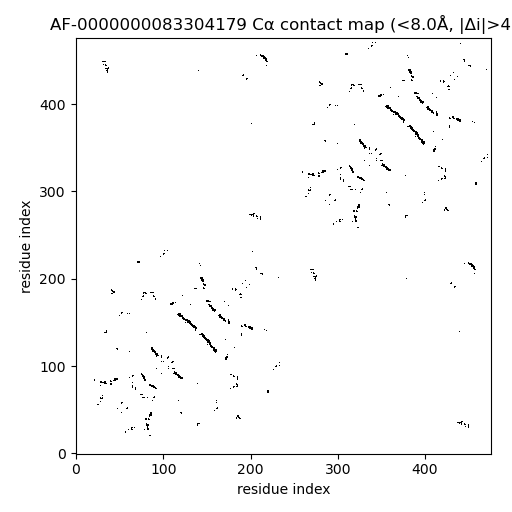 8.422 1 21.09 4 LEU B CA 1
ATOM 1938 C C . LEU B 1 4 ? -45.969 -11.305 8.094 1 21.09 4 LEU B C 1
ATOM 1940 O O . LEU B 1 4 ? -44.844 -11.008 8.5 1 21.09 4 LEU B O 1
ATOM 1944 N N . LYS B 1 5 ? -46.125 -12.734 8.164 1 22.64 5 LYS B N 1
ATOM 1945 C CA . LYS B 1 5 ? -45.094 -13.719 7.828 1 22.64 5 LYS B CA 1
ATOM 1946 C C . LYS B 1 5 ? -44.656 -13.578 6.375 1 22.64 5 LYS B C 1
ATOM 1948 O O . LYS B 1 5 ? -44.062 -14.5 5.809 1 22.64 5 LYS B O 1
ATOM 1953 N N . ALA B 1 6 ? -45.156 -12.648 5.645 1 25.95 6 ALA B N 1
ATOM 1954 C CA . ALA B 1 6 ? -44.719 -12.859 4.266 1 25.95 6 ALA B CA 1
ATOM 1955 C C . ALA B 1 6 ? -43.188 -12.922 4.16 1 25.95 6 ALA B C 1
ATOM 1957 O O . ALA B 1 6 ? -42.5 -12.016 4.613 1 25.95 6 ALA B O 1
ATOM 1958 N N . SER B 1 7 ? -42.688 -14.203 4.176 1 20.45 7 SER B N 1
ATOM 1959 C CA . SER B 1 7 ? -41.344 -14.766 4.027 1 20.45 7 SER B CA 1
ATOM 1960 C C . SER B 1 7 ? -40.625 -14.172 2.82 1 20.45 7 SER B C 1
ATOM 1962 O O . SER B 1 7 ? -41.125 -14.258 1.693 1 20.45 7 SER B O 1
ATOM 1964 N N . CYS B 1 8 ? -40.281 -12.961 2.854 1 22.59 8 CYS B N 1
ATOM 1965 C CA . CYS B 1 8 ? -39.531 -12.367 1.739 1 22.59 8 CYS B CA 1
ATOM 1966 C C . CYS B 1 8 ? -38.406 -13.273 1.296 1 22.59 8 CYS B C 1
ATOM 1968 O O . CYS B 1 8 ? -37.375 -13.375 1.982 1 22.59 8 CYS B O 1
ATOM 1970 N N . ARG B 1 9 ? -38.75 -14.477 0.82 1 22.89 9 ARG B N 1
ATOM 1971 C CA . ARG B 1 9 ? -37.781 -15.391 0.231 1 22.89 9 ARG B CA 1
ATOM 1972 C C . ARG B 1 9 ? -36.938 -14.672 -0.81 1 22.89 9 ARG B C 1
ATOM 1974 O O . ARG B 1 9 ? -37.438 -14.289 -1.872 1 22.89 9 ARG B O 1
ATOM 1981 N N . LEU B 1 10 ? -36.156 -13.82 -0.375 1 23.66 10 LEU B N 1
ATOM 1982 C CA . LEU B 1 10 ? -35.156 -13.297 -1.312 1 23.66 10 LEU B CA 1
ATOM 1983 C C . LEU B 1 10 ? -34.469 -14.438 -2.068 1 23.66 10 LEU B C 1
ATOM 1985 O O . LEU B 1 10 ? -33.844 -15.305 -1.459 1 23.66 10 LEU B O 1
ATOM 1989 N N . ARG B 1 11 ? -35.094 -14.906 -3.123 1 24.12 11 ARG B N 1
ATOM 1990 C CA . ARG B 1 11 ? -34.438 -15.875 -4.016 1 24.12 11 ARG B CA 1
ATOM 1991 C C . ARG B 1 11 ? -33 -15.477 -4.328 1 24.12 11 ARG B C 1
ATOM 1993 O O . ARG B 1 11 ? -32.75 -14.391 -4.859 1 24.12 11 ARG B O 1
ATOM 2000 N N . LEU B 1 12 ? -32.125 -15.891 -3.504 1 25.61 12 LEU B N 1
ATOM 2001 C CA . LEU B 1 12 ? -30.703 -15.805 -3.812 1 25.61 12 LEU B CA 1
ATOM 2002 C C . LEU B 1 12 ? -30.422 -16.281 -5.238 1 25.61 12 LEU B C 1
ATOM 2004 O O . LEU B 1 12 ? -30.969 -17.281 -5.68 1 25.61 12 LEU B O 1
ATOM 2008 N N . PRO B 1 13 ? -30.219 -15.359 -6.109 1 28.42 13 PRO B N 1
ATOM 2009 C CA . PRO B 1 13 ? -29.984 -15.836 -7.477 1 28.42 13 PRO B CA 1
ATOM 2010 C C . PRO B 1 13 ? -29.094 -17.078 -7.523 1 28.42 13 PRO B C 1
ATOM 2012 O O . PRO B 1 13 ? -28.25 -17.266 -6.641 1 28.42 13 PRO B O 1
ATOM 2015 N N . GLN B 1 14 ? -29.562 -18.172 -7.988 1 25.97 14 GLN B N 1
ATOM 2016 C CA . GLN B 1 14 ? -28.859 -19.422 -8.195 1 25.97 14 GLN B CA 1
ATOM 2017 C C . GLN B 1 14 ? -27.484 -19.188 -8.797 1 25.97 14 GLN B C 1
ATOM 2019 O O . GLN B 1 14 ? -27.297 -18.297 -9.625 1 25.97 14 GLN B O 1
ATOM 2024 N N . PRO B 1 15 ? -26.453 -19.562 -8.109 1 27.89 15 PRO B N 1
ATOM 2025 C CA . PRO B 1 15 ? -25.125 -19.5 -8.703 1 27.89 15 PRO B CA 1
ATOM 2026 C C . PRO B 1 15 ? -25.078 -20.094 -10.109 1 27.89 15 PRO B C 1
ATOM 2028 O O . PRO B 1 15 ? -25.5 -21.234 -10.32 1 27.89 15 PRO B O 1
ATOM 2031 N N . SER B 1 16 ? -25.547 -19.359 -11.148 1 29.17 16 SER B N 1
ATOM 2032 C CA . SER B 1 16 ? -25.469 -19.906 -12.5 1 29.17 16 SER B CA 1
ATOM 2033 C C . SER B 1 16 ? -24.172 -20.672 -12.719 1 29.17 16 SER B C 1
ATOM 2035 O O . SER B 1 16 ? -23.109 -20.234 -12.266 1 29.17 16 SER B O 1
ATOM 2037 N N . LYS B 1 17 ? -24.156 -21.953 -12.82 1 29.48 17 LYS B N 1
ATOM 2038 C CA . LYS B 1 17 ? -23.094 -22.875 -13.234 1 29.48 17 LYS B CA 1
ATOM 2039 C C . LYS B 1 17 ? -22.312 -22.312 -14.422 1 29.48 17 LYS B C 1
ATOM 2041 O O . LYS B 1 17 ? -22.484 -22.766 -15.555 1 29.48 17 LYS B O 1
ATOM 2046 N N . ARG B 1 18 ? -22.422 -21.031 -14.766 1 31.72 18 ARG B N 1
ATOM 2047 C CA . ARG B 1 18 ? -21.656 -20.719 -15.977 1 31.72 18 ARG B CA 1
ATOM 2048 C C . ARG B 1 18 ? -20.203 -21.156 -15.836 1 31.72 18 ARG B C 1
ATOM 2050 O O . ARG B 1 18 ? -19.547 -20.828 -14.844 1 31.72 18 ARG B O 1
ATOM 2057 N N . GLY B 1 19 ? -19.844 -22.188 -16.391 1 28.8 19 GLY B N 1
ATOM 2058 C CA . GLY B 1 19 ? -18.484 -22.641 -16.594 1 28.8 19 GLY B CA 1
ATOM 2059 C C . GLY B 1 19 ? -17.484 -21.516 -16.672 1 28.8 19 GLY B C 1
ATOM 2060 O O . GLY B 1 19 ? -17.859 -20.344 -16.781 1 28.8 19 GLY B O 1
ATOM 2061 N N . ILE B 1 20 ? -16.25 -21.828 -16.594 1 36.62 20 ILE B N 1
ATOM 2062 C CA . ILE B 1 20 ? -15.109 -20.922 -16.703 1 36.62 20 ILE B CA 1
ATOM 2063 C C . ILE B 1 20 ? -15.336 -19.938 -17.844 1 36.62 20 ILE B C 1
ATOM 2065 O O . ILE B 1 20 ? -15.453 -20.328 -19 1 36.62 20 ILE B O 1
ATOM 2069 N N . HIS B 1 21 ? -16.234 -19.062 -17.75 1 34.06 21 HIS B N 1
ATOM 2070 C CA . HIS B 1 21 ? -16.141 -18.016 -18.766 1 34.06 21 HIS B CA 1
ATOM 2071 C C . HIS B 1 21 ? -14.734 -17.453 -18.859 1 34.06 21 HIS B C 1
ATOM 2073 O O . HIS B 1 21 ? -14.305 -16.703 -17.984 1 34.06 21 HIS B O 1
ATOM 2079 N N . VAL B 1 22 ? -13.695 -18.266 -19.219 1 40.06 22 VAL B N 1
ATOM 2080 C CA . VAL B 1 22 ? -12.586 -17.484 -19.766 1 40.06 22 VAL B CA 1
ATOM 2081 C C . VAL B 1 22 ? -13.117 -16.266 -20.484 1 40.06 22 VAL B C 1
ATOM 2083 O O . VAL B 1 22 ? -13.742 -16.375 -21.547 1 40.06 22 VAL B O 1
ATOM 2086 N N . GLN B 1 23 ? -13.703 -15.445 -19.875 1 41.03 23 GLN B N 1
ATOM 2087 C CA . GLN B 1 23 ? -14.242 -14.328 -20.641 1 41.03 23 GLN B CA 1
ATOM 2088 C C . GLN B 1 23 ? -13.562 -14.211 -22 1 41.03 23 GLN B C 1
ATOM 2090 O O . GLN B 1 23 ? -14.234 -14.156 -23.031 1 41.03 23 GLN B O 1
ATOM 2095 N N . ASP B 1 24 ? -12.266 -13.469 -22.141 1 46.12 24 ASP B N 1
ATOM 2096 C CA . ASP B 1 24 ? -11.711 -13.312 -23.484 1 46.12 24 ASP B CA 1
ATOM 2097 C C . ASP B 1 24 ? -10.844 -14.516 -23.859 1 46.12 24 ASP B C 1
ATOM 2099 O O . ASP B 1 24 ? -9.703 -14.633 -23.391 1 46.12 24 ASP B O 1
ATOM 2103 N N . GLN B 1 25 ? -11.43 -15.75 -24.109 1 48.09 25 GLN B N 1
ATOM 2104 C CA . GLN B 1 25 ? -10.852 -16.984 -24.625 1 48.09 25 GLN B CA 1
ATOM 2105 C C . GLN B 1 25 ? -9.531 -16.719 -25.344 1 48.09 25 GLN B C 1
ATOM 2107 O O . GLN B 1 25 ? -8.641 -17.578 -25.344 1 48.09 25 GLN B O 1
ATOM 2112 N N . ASP B 1 26 ? -9.453 -15.594 -25.828 1 59.06 26 ASP B N 1
ATOM 2113 C CA . ASP B 1 26 ? -8.273 -15.312 -26.641 1 59.06 26 ASP B CA 1
ATOM 2114 C C . ASP B 1 26 ? -7.238 -14.516 -25.844 1 59.06 26 ASP B C 1
ATOM 2116 O O . ASP B 1 26 ? -6.25 -14.039 -26.406 1 59.06 26 ASP B O 1
ATOM 2120 N N . ASN B 1 27 ? -7.488 -14.594 -24.391 1 75.06 27 ASN B N 1
ATOM 2121 C CA . ASN B 1 27 ? -6.57 -13.758 -23.641 1 75.06 27 ASN B CA 1
ATOM 2122 C C . ASN B 1 27 ? -5.512 -14.586 -22.922 1 75.06 27 ASN B C 1
ATOM 2124 O O . ASN B 1 27 ? -5.828 -15.328 -21.984 1 75.06 27 ASN B O 1
ATOM 2128 N N . ILE B 1 28 ? -4.32 -14.625 -23.453 1 87.88 28 ILE B N 1
ATOM 2129 C CA . ILE B 1 28 ? -3.244 -15.414 -22.859 1 87.88 28 ILE B CA 1
ATOM 2130 C C . ILE B 1 28 ? -2.553 -14.609 -21.766 1 87.88 28 ILE B C 1
ATOM 2132 O O . ILE B 1 28 ? -1.544 -15.047 -21.203 1 87.88 28 ILE B O 1
ATOM 2136 N N . GLY B 1 29 ? -3.146 -13.508 -21.375 1 93.44 29 GLY B N 1
ATOM 2137 C CA . GLY B 1 29 ? -2.633 -12.742 -20.25 1 93.44 29 GLY B CA 1
ATOM 2138 C C . GLY B 1 29 ? -1.649 -11.664 -20.672 1 93.44 29 GLY B C 1
ATOM 2139 O O . GLY B 1 29 ? -1.134 -11.68 -21.781 1 93.44 29 GLY B O 1
ATOM 2140 N N . HIS B 1 30 ? -1.39 -10.797 -19.781 1 96.12 30 HIS B N 1
ATOM 2141 C CA . HIS B 1 30 ? -0.444 -9.711 -20.016 1 96.12 30 HIS B CA 1
ATOM 2142 C C . HIS B 1 30 ? 0.995 -10.195 -19.859 1 96.12 30 HIS B C 1
ATOM 2144 O O . HIS B 1 30 ? 1.245 -11.25 -19.281 1 96.12 30 HIS B O 1
ATOM 2150 N N . ASN B 1 31 ? 1.94 -9.422 -20.484 1 96.19 31 ASN B N 1
ATOM 2151 C CA . ASN B 1 31 ? 3.363 -9.656 -20.25 1 96.19 31 ASN B CA 1
ATOM 2152 C C . ASN B 1 31 ? 3.9 -8.805 -19.109 1 96.19 31 ASN B C 1
ATOM 2154 O O . ASN B 1 31 ? 5.113 -8.609 -18.984 1 96.19 31 ASN B O 1
ATOM 2158 N N . HIS B 1 32 ? 2.959 -8.18 -18.422 1 97.75 32 HIS B N 1
ATOM 2159 C CA . HIS B 1 32 ? 3.26 -7.43 -17.219 1 97.75 32 HIS B CA 1
ATOM 2160 C C . HIS B 1 32 ? 2.387 -7.883 -16.047 1 97.75 32 HIS B C 1
ATOM 2162 O O . HIS B 1 32 ? 1.504 -8.727 -16.219 1 97.75 32 HIS B O 1
ATOM 2168 N N . ILE B 1 33 ? 2.709 -7.375 -14.883 1 98.44 33 ILE B N 1
ATOM 2169 C CA . ILE B 1 33 ? 1.971 -7.758 -13.688 1 98.44 33 ILE B CA 1
ATOM 2170 C C . ILE B 1 33 ? 0.978 -6.66 -13.32 1 98.44 33 ILE B C 1
ATOM 2172 O O . ILE B 1 33 ? 1.355 -5.492 -13.18 1 98.44 33 ILE B O 1
ATOM 2176 N N . VAL B 1 34 ? -0.298 -7.031 -13.227 1 98.62 34 VAL B N 1
ATOM 2177 C CA . VAL B 1 34 ? -1.321 -6.055 -12.859 1 98.62 34 VAL B CA 1
ATOM 2178 C C . VAL B 1 34 ? -1.176 -5.68 -11.391 1 98.62 34 VAL B C 1
ATOM 2180 O O . VAL B 1 34 ? -0.616 -6.441 -10.602 1 98.62 34 VAL B O 1
ATOM 2183 N N . GLN B 1 35 ? -1.622 -4.508 -11.055 1 98.62 35 GLN B N 1
ATOM 2184 C CA . GLN B 1 35 ? -1.421 -3.973 -9.711 1 98.62 35 GLN B CA 1
ATOM 2185 C C . GLN B 1 35 ? -2.738 -3.902 -8.945 1 98.62 35 GLN B C 1
ATOM 2187 O O . GLN B 1 35 ? -3.814 -3.977 -9.539 1 98.62 35 GLN B O 1
ATOM 2192 N N . LEU B 1 36 ? -2.598 -3.777 -7.637 1 98.5 36 LEU B N 1
ATOM 2193 C CA . LEU B 1 36 ? -3.744 -3.703 -6.738 1 98.5 36 LEU B CA 1
ATOM 2194 C C . LEU B 1 36 ? -4.766 -2.686 -7.238 1 98.5 36 LEU B C 1
ATOM 2196 O O . LEU B 1 36 ? -4.41 -1.545 -7.543 1 98.5 36 LEU B O 1
ATOM 2200 N N . GLY B 1 37 ? -5.98 -3.025 -7.242 1 97.88 37 GLY B N 1
ATOM 2201 C CA . GLY B 1 37 ? -7.059 -2.242 -7.824 1 97.88 37 GLY B CA 1
ATOM 2202 C C . GLY B 1 37 ? -7.723 -2.922 -9.008 1 97.88 37 GLY B C 1
ATOM 2203 O O . GLY B 1 37 ? -8.906 -2.697 -9.273 1 97.88 37 GLY B O 1
ATOM 2204 N N . ASP B 1 38 ? -6.848 -3.672 -9.781 1 98 38 ASP B N 1
ATOM 2205 C CA . ASP B 1 38 ? -7.434 -4.48 -10.844 1 98 38 ASP B CA 1
ATOM 2206 C C . ASP B 1 38 ? -8.422 -5.5 -10.281 1 98 38 ASP B C 1
ATOM 2208 O O . ASP B 1 38 ? -8.062 -6.32 -9.43 1 98 38 ASP B O 1
ATOM 2212 N N . PRO B 1 39 ? -9.609 -5.523 -10.727 1 97.44 39 PRO B N 1
ATOM 2213 C CA . PRO B 1 39 ? -10.641 -6.375 -10.133 1 97.44 39 PRO B CA 1
ATOM 2214 C C . PRO B 1 39 ? -10.312 -7.863 -10.242 1 97.44 39 PRO B C 1
ATOM 2216 O O . PRO B 1 39 ? -10.781 -8.664 -9.422 1 97.44 39 PRO B O 1
ATOM 2219 N N . VAL B 1 40 ? -9.492 -8.219 -11.18 1 97.69 40 VAL B N 1
ATOM 2220 C CA . VAL B 1 40 ? -9.164 -9.625 -11.391 1 97.69 40 VAL B CA 1
ATOM 2221 C C . VAL B 1 40 ? -8.445 -10.18 -10.164 1 97.69 40 VAL B C 1
ATOM 2223 O O . VAL B 1 40 ? -8.508 -11.383 -9.891 1 97.69 40 VAL B O 1
ATOM 2226 N N . LEU B 1 41 ? -7.766 -9.328 -9.398 1 98.31 41 LEU B N 1
ATOM 2227 C CA . LEU B 1 41 ? -6.969 -9.75 -8.25 1 98.31 41 LEU B CA 1
ATOM 2228 C C . LEU B 1 41 ? -7.867 -10.125 -7.07 1 98.31 41 LEU B C 1
ATOM 2230 O O . LEU B 1 41 ? -7.414 -10.742 -6.109 1 98.31 41 LEU B O 1
ATOM 2234 N N . ARG B 1 42 ? -9.125 -9.758 -7.141 1 97.81 42 ARG B N 1
ATOM 2235 C CA . ARG B 1 42 ? -10.016 -9.992 -6.012 1 97.81 42 ARG B CA 1
ATOM 2236 C C . ARG B 1 42 ? -11.094 -11.016 -6.363 1 97.81 42 ARG B C 1
ATOM 2238 O O . ARG B 1 42 ? -11.984 -11.289 -5.559 1 97.81 42 ARG B O 1
ATOM 2245 N N . ARG B 1 43 ? -11.023 -11.586 -7.477 1 96.56 43 ARG B N 1
ATOM 2246 C CA . ARG B 1 43 ? -12.008 -12.578 -7.914 1 96.56 43 ARG B CA 1
ATOM 2247 C C . ARG B 1 43 ? -11.477 -13.992 -7.746 1 96.56 43 ARG B C 1
ATOM 2249 O O . ARG B 1 43 ? -10.445 -14.352 -8.328 1 96.56 43 ARG B O 1
ATOM 2256 N N . PRO B 1 44 ? -12.195 -14.773 -6.988 1 97.81 44 PRO B N 1
ATOM 2257 C CA . PRO B 1 44 ? -11.781 -16.172 -6.945 1 97.81 44 PRO B CA 1
ATOM 2258 C C . PRO B 1 44 ? -11.906 -16.875 -8.297 1 97.81 44 PRO B C 1
ATOM 2260 O O . PRO B 1 44 ? -12.844 -16.609 -9.055 1 97.81 44 PRO B O 1
ATOM 2263 N N . VAL B 1 45 ? -10.961 -17.703 -8.555 1 97.31 45 VAL B N 1
ATOM 2264 C CA . VAL B 1 45 ? -10.977 -18.391 -9.836 1 97.31 45 VAL B CA 1
ATOM 2265 C C . VAL B 1 45 ? -11.773 -19.688 -9.719 1 97.31 45 VAL B C 1
ATOM 2267 O O . VAL B 1 45 ? -11.945 -20.219 -8.617 1 97.31 45 VAL B O 1
ATOM 2270 N N . LEU B 1 46 ? -12.234 -20.156 -10.797 1 95.88 46 LEU B N 1
ATOM 2271 C CA . LEU B 1 46 ? -12.938 -21.438 -10.875 1 95.88 46 LEU B CA 1
ATOM 2272 C C . LEU B 1 46 ? -12.016 -22.547 -11.352 1 95.88 46 LEU B C 1
ATOM 2274 O O . LEU B 1 46 ? -11.117 -22.297 -12.164 1 95.88 46 LEU B O 1
ATOM 2278 N N . PRO B 1 47 ? -12.297 -23.75 -10.883 1 96.06 47 PRO B N 1
ATOM 2279 C CA . PRO B 1 47 ? -11.492 -24.859 -11.391 1 96.06 47 PRO B CA 1
ATOM 2280 C C . PRO B 1 47 ? -11.648 -25.062 -12.898 1 96.06 47 PRO B C 1
ATOM 2282 O O . PRO B 1 47 ? -12.688 -24.719 -13.469 1 96.06 47 PRO B O 1
ATOM 2285 N N . LEU B 1 48 ? -10.602 -25.562 -13.406 1 94.69 48 LEU B N 1
ATOM 2286 C CA . LEU B 1 48 ? -10.578 -25.875 -14.828 1 94.69 48 LEU B CA 1
ATOM 2287 C C . LEU B 1 48 ? -10.812 -27.359 -15.062 1 94.69 48 LEU B C 1
ATOM 2289 O O . LEU B 1 48 ? -10.367 -28.203 -14.273 1 94.69 48 LEU B O 1
ATOM 2293 N N . ASP B 1 49 ? -11.562 -27.656 -16.172 1 93.94 49 ASP B N 1
ATOM 2294 C CA . ASP B 1 49 ? -11.648 -29.047 -16.609 1 93.94 49 ASP B CA 1
ATOM 2295 C C . ASP B 1 49 ? -10.289 -29.562 -17.047 1 93.94 49 ASP B C 1
ATOM 2297 O O . ASP B 1 49 ? -9.641 -28.969 -17.906 1 93.94 49 ASP B O 1
ATOM 2301 N N . PRO B 1 50 ? -9.906 -30.641 -16.5 1 94.06 50 PRO B N 1
ATOM 2302 C CA . PRO B 1 50 ? -8.578 -31.172 -16.828 1 94.06 50 PRO B CA 1
ATOM 2303 C C . PRO B 1 50 ? -8.383 -31.359 -18.344 1 94.06 50 PRO B C 1
ATOM 2305 O O . PRO B 1 50 ? -7.25 -31.281 -18.828 1 94.06 50 PRO B O 1
ATOM 2308 N N . SER B 1 51 ? -9.484 -31.562 -19.078 1 93.12 51 SER B N 1
ATOM 2309 C CA . SER B 1 51 ? -9.383 -31.766 -20.516 1 93.12 51 SER B CA 1
ATOM 2310 C C . SER B 1 51 ? -8.93 -30.484 -21.219 1 93.12 51 SER B C 1
ATOM 2312 O O . SER B 1 51 ? -8.469 -30.531 -22.359 1 93.12 51 SER B O 1
ATOM 2314 N N . GLU B 1 52 ? -8.977 -29.375 -20.516 1 92.31 52 GLU B N 1
ATOM 2315 C CA . GLU B 1 52 ? -8.633 -28.078 -21.094 1 92.31 52 GLU B CA 1
ATOM 2316 C C . GLU B 1 52 ? -7.137 -27.797 -20.969 1 92.31 52 GLU B C 1
ATOM 2318 O O . GLU B 1 52 ? -6.617 -26.891 -21.625 1 92.31 52 GLU B O 1
ATOM 2323 N N . VAL B 1 53 ? -6.453 -28.562 -20.234 1 94.38 53 VAL B N 1
ATOM 2324 C CA . VAL B 1 53 ? -5.055 -28.297 -19.922 1 94.38 53 VAL B CA 1
ATOM 2325 C C . VAL B 1 53 ? -4.203 -28.422 -21.188 1 94.38 53 VAL B C 1
ATOM 2327 O O . VAL B 1 53 ? -3.254 -27.656 -21.375 1 94.38 53 VAL B O 1
ATOM 2330 N N . GLY B 1 54 ? -4.582 -29.312 -22.031 1 92.12 54 GLY B N 1
ATOM 2331 C CA . GLY B 1 54 ? -3.801 -29.578 -23.234 1 92.12 54 GLY B CA 1
ATOM 2332 C C . GLY B 1 54 ? -4.082 -28.594 -24.359 1 92.12 54 GLY B C 1
ATOM 2333 O O . GLY B 1 54 ? -3.377 -28.578 -25.375 1 92.12 54 GLY B O 1
ATOM 2334 N N . HIS B 1 55 ? -5.105 -27.781 -24.219 1 92.25 55 HIS B N 1
ATOM 2335 C CA . HIS B 1 55 ? -5.453 -26.828 -25.25 1 92.25 55 HIS B CA 1
ATOM 2336 C C . HIS B 1 55 ? -4.324 -25.828 -25.484 1 92.25 55 HIS B C 1
ATOM 2338 O O . HIS B 1 55 ? -3.709 -25.344 -24.531 1 92.25 55 HIS B O 1
ATOM 2344 N N . PRO B 1 56 ? -4.035 -25.469 -26.719 1 93.25 56 PRO B N 1
ATOM 2345 C CA . PRO B 1 56 ? -2.924 -24.578 -27.062 1 93.25 56 PRO B CA 1
ATOM 2346 C C . PRO B 1 56 ? -3.012 -23.234 -26.344 1 93.25 56 PRO B C 1
ATOM 2348 O O . PRO B 1 56 ? -1.988 -22.672 -25.938 1 93.25 56 PRO B O 1
ATOM 2351 N N . ILE B 1 57 ? -4.129 -22.75 -26.172 1 92.19 57 ILE B N 1
ATOM 2352 C CA . ILE B 1 57 ? -4.301 -21.453 -25.531 1 92.19 57 ILE B CA 1
ATOM 2353 C C . ILE B 1 57 ? -3.9 -21.531 -24.062 1 92.19 57 ILE B C 1
ATOM 2355 O O . ILE B 1 57 ? -3.305 -20.594 -23.516 1 92.19 57 ILE B O 1
ATOM 2359 N N . PHE B 1 58 ? -4.27 -22.547 -23.469 1 93.94 58 PHE B N 1
ATOM 2360 C CA . PHE B 1 58 ? -3.9 -22.719 -22.078 1 93.94 58 PHE B CA 1
ATOM 2361 C C . PHE B 1 58 ? -2.391 -22.875 -21.922 1 93.94 58 PHE B C 1
ATOM 2363 O O . PHE B 1 58 ? -1.788 -22.281 -21.031 1 93.94 58 PHE B O 1
ATOM 2370 N N . GLN B 1 59 ? -1.824 -23.656 -22.844 1 95.62 59 GLN B N 1
ATOM 2371 C CA . GLN B 1 59 ? -0.374 -23.812 -22.828 1 95.62 59 GLN B CA 1
ATOM 2372 C C . GLN B 1 59 ? 0.324 -22.469 -23.062 1 95.62 59 GLN B C 1
ATOM 2374 O O . GLN B 1 59 ? 1.357 -22.188 -22.453 1 95.62 59 GLN B O 1
ATOM 2379 N N . ALA B 1 60 ? -0.261 -21.688 -23.891 1 96.69 60 ALA B N 1
ATOM 2380 C CA . ALA B 1 60 ? 0.281 -20.344 -24.141 1 96.69 60 ALA B CA 1
ATOM 2381 C C . ALA B 1 60 ? 0.189 -19.484 -22.875 1 96.69 60 ALA B C 1
ATOM 2383 O O . ALA B 1 60 ? 1.083 -18.688 -22.609 1 96.69 60 ALA B O 1
ATOM 2384 N N . LEU B 1 61 ? -0.874 -19.641 -22.141 1 96.81 61 LEU B N 1
ATOM 2385 C CA . LEU B 1 61 ? -1.026 -18.953 -20.859 1 96.81 61 LEU B CA 1
ATOM 2386 C C . LEU B 1 61 ? 0.071 -19.359 -19.891 1 96.81 61 LEU B C 1
ATOM 2388 O O . LEU B 1 61 ? 0.668 -18.5 -19.234 1 96.81 61 LEU B O 1
ATOM 2392 N N . VAL B 1 62 ? 0.344 -20.641 -19.812 1 97.44 62 VAL B N 1
ATOM 2393 C CA . VAL B 1 62 ? 1.393 -21.141 -18.922 1 97.44 62 VAL B CA 1
ATOM 2394 C C . VAL B 1 62 ? 2.736 -20.531 -19.328 1 97.44 62 VAL B C 1
ATOM 2396 O O . VAL B 1 62 ? 3.492 -20.062 -18.469 1 97.44 62 VAL B O 1
ATOM 2399 N N . ASP B 1 63 ? 2.988 -20.531 -20.609 1 98 63 ASP B N 1
ATOM 2400 C CA . ASP B 1 63 ? 4.234 -19.953 -21.109 1 98 63 ASP B CA 1
ATOM 2401 C C . ASP B 1 63 ? 4.34 -18.484 -20.75 1 98 63 ASP B C 1
ATOM 2403 O O . ASP B 1 63 ? 5.406 -18 -20.359 1 98 63 ASP B O 1
ATOM 2407 N N . ARG B 1 64 ? 3.242 -17.781 -20.922 1 97.75 64 ARG B N 1
ATOM 2408 C CA . ARG B 1 64 ? 3.193 -16.359 -20.578 1 97.75 64 ARG B CA 1
ATOM 2409 C C . ARG B 1 64 ? 3.467 -16.141 -19.094 1 97.75 64 ARG B C 1
ATOM 2411 O O . ARG B 1 64 ? 4.223 -15.242 -18.734 1 97.75 64 ARG B O 1
ATOM 2418 N N . LEU B 1 65 ? 2.918 -16.953 -18.312 1 98.06 65 LEU B N 1
ATOM 2419 C CA . LEU B 1 65 ? 3.096 -16.859 -16.859 1 98.06 65 LEU B CA 1
ATOM 2420 C C . LEU B 1 65 ? 4.559 -17.078 -16.484 1 98.06 65 LEU B C 1
ATOM 2422 O O . LEU B 1 65 ? 5.125 -16.297 -15.719 1 98.06 65 LEU B O 1
ATOM 2426 N N . VAL B 1 66 ? 5.137 -18.109 -17.031 1 98.12 66 VAL B N 1
ATOM 2427 C CA . VAL B 1 66 ? 6.527 -18.438 -16.75 1 98.12 66 VAL B CA 1
ATOM 2428 C C . VAL B 1 66 ? 7.438 -17.312 -17.25 1 98.12 66 VAL B C 1
ATOM 2430 O O . VAL B 1 66 ? 8.359 -16.891 -16.547 1 98.12 66 VAL B O 1
ATOM 2433 N N . ALA B 1 67 ? 7.168 -16.812 -18.453 1 97.69 67 ALA B N 1
ATOM 2434 C CA . ALA B 1 67 ? 7.965 -15.727 -19.031 1 97.69 67 ALA B CA 1
ATOM 2435 C C . ALA B 1 67 ? 7.891 -14.477 -18.156 1 97.69 67 ALA B C 1
ATOM 2437 O O . ALA B 1 67 ? 8.906 -13.812 -17.922 1 97.69 67 ALA B O 1
ATOM 2438 N N . THR B 1 68 ? 6.695 -14.164 -17.703 1 97.75 68 THR B N 1
ATOM 2439 C CA . THR B 1 68 ? 6.496 -12.977 -16.875 1 97.75 68 THR B CA 1
ATOM 2440 C C . THR B 1 68 ? 7.148 -13.156 -15.516 1 97.75 68 THR B C 1
ATOM 2442 O O . THR B 1 68 ? 7.754 -12.227 -14.977 1 97.75 68 THR B O 1
ATOM 2445 N N . LEU B 1 69 ? 7.074 -14.352 -14.953 1 97.69 69 LEU B N 1
ATOM 2446 C CA . LEU B 1 69 ? 7.758 -14.672 -13.703 1 97.69 69 LEU B CA 1
ATOM 2447 C C . LEU B 1 69 ? 9.25 -14.375 -13.805 1 97.69 69 LEU B C 1
ATOM 2449 O O . LEU B 1 69 ? 9.82 -13.719 -12.93 1 97.69 69 LEU B O 1
ATOM 2453 N N . ASN B 1 70 ? 9.797 -14.852 -14.844 1 96 70 ASN B N 1
ATOM 2454 C CA . ASN B 1 70 ? 11.227 -14.664 -15.062 1 96 70 ASN B CA 1
ATOM 2455 C C . ASN B 1 70 ? 11.57 -13.195 -15.312 1 96 70 ASN B C 1
ATOM 2457 O O . ASN B 1 70 ? 12.547 -12.68 -14.773 1 96 70 ASN B O 1
ATOM 2461 N N . LYS B 1 71 ? 10.719 -12.555 -16.125 1 95.12 71 LYS B N 1
ATOM 2462 C CA . LYS B 1 71 ? 10.93 -11.156 -16.453 1 95.12 71 LYS B CA 1
ATOM 2463 C C . LYS B 1 71 ? 10.977 -10.289 -15.195 1 95.12 71 LYS B C 1
ATOM 2465 O O . LYS B 1 71 ? 11.797 -9.375 -15.094 1 95.12 71 LYS B O 1
ATOM 2470 N N . TYR B 1 72 ? 10.172 -10.617 -14.227 1 95.44 72 TYR B N 1
ATOM 2471 C CA . TYR B 1 72 ? 10.039 -9.805 -13.023 1 95.44 72 TYR B CA 1
ATOM 2472 C C . TYR B 1 72 ? 10.844 -10.398 -11.875 1 95.44 72 TYR B C 1
ATOM 2474 O O . TYR B 1 72 ? 10.797 -9.898 -10.75 1 95.44 72 TYR B O 1
ATOM 2482 N N . ASP B 1 73 ? 11.523 -11.508 -12.102 1 94.5 73 ASP B N 1
ATOM 2483 C CA . ASP B 1 73 ? 12.367 -12.18 -11.117 1 94.5 73 ASP B CA 1
ATOM 2484 C C . ASP B 1 73 ? 11.57 -12.539 -9.859 1 94.5 73 ASP B C 1
ATOM 2486 O O . ASP B 1 73 ? 12.016 -12.281 -8.742 1 94.5 73 ASP B O 1
ATOM 2490 N N . CYS B 1 74 ? 10.359 -13.031 -10.055 1 96 74 CYS B N 1
ATOM 2491 C CA . CYS B 1 74 ? 9.469 -13.43 -8.969 1 96 74 CYS B CA 1
ATOM 2492 C C . CYS B 1 74 ? 9.75 -14.859 -8.539 1 96 74 CYS B C 1
ATOM 2494 O O . CYS B 1 74 ? 10.328 -15.641 -9.297 1 96 74 CYS B O 1
ATOM 2496 N N . LEU B 1 75 ? 9.328 -15.203 -7.332 1 96.94 75 LEU B N 1
ATOM 2497 C CA . LEU B 1 75 ? 9.422 -16.562 -6.824 1 96.94 75 LEU B CA 1
ATOM 2498 C C . LEU B 1 75 ? 8.148 -17.344 -7.137 1 96.94 75 LEU B C 1
ATOM 2500 O O . LEU B 1 75 ? 8.164 -18.578 -7.152 1 96.94 75 LEU B O 1
ATOM 2504 N N . GLY B 1 76 ? 7.09 -16.703 -7.336 1 98.38 76 GLY B N 1
ATOM 2505 C CA . GLY B 1 76 ? 5.793 -17.219 -7.727 1 98.38 76 GLY B CA 1
ATOM 2506 C C . GLY B 1 76 ? 4.934 -16.219 -8.469 1 98.38 76 GLY B C 1
ATOM 2507 O O . GLY B 1 76 ? 5.133 -15.008 -8.336 1 98.38 76 GLY B O 1
ATOM 2508 N N . LEU B 1 77 ? 4.07 -16.719 -9.195 1 98.75 77 LEU B N 1
ATOM 2509 C CA . LEU B 1 77 ? 3.139 -15.883 -9.953 1 98.75 77 LEU B CA 1
ATOM 2510 C C . LEU B 1 77 ? 1.88 -16.672 -10.312 1 98.75 77 LEU B C 1
ATOM 2512 O O . LEU B 1 77 ? 1.962 -17.828 -10.711 1 98.75 77 LEU B O 1
ATOM 2516 N N . SER B 1 78 ? 0.758 -16.047 -10.18 1 98.81 78 SER B N 1
ATOM 2517 C CA . SER B 1 78 ? -0.523 -16.672 -10.492 1 98.81 78 SER B CA 1
ATOM 2518 C C . SER B 1 78 ? -1.203 -15.984 -11.672 1 98.81 78 SER B C 1
ATOM 2520 O O . SER B 1 78 ? -0.933 -14.812 -11.953 1 98.81 78 SER B O 1
ATOM 2522 N N . ALA B 1 79 ? -2.078 -16.688 -12.32 1 98.5 79 ALA B N 1
ATOM 2523 C CA . ALA B 1 79 ? -2.742 -16.203 -13.523 1 98.5 79 ALA B CA 1
ATOM 2524 C C . ALA B 1 79 ? -3.451 -14.875 -13.273 1 98.5 79 ALA B C 1
ATOM 2526 O O . ALA B 1 79 ? -3.369 -13.953 -14.086 1 98.5 79 ALA B O 1
ATOM 2527 N N . PRO B 1 80 ? -4.137 -14.68 -12.125 1 98.62 80 PRO B N 1
ATOM 2528 C CA . PRO B 1 80 ? -4.781 -13.383 -11.898 1 98.62 80 PRO B CA 1
ATOM 2529 C C . PRO B 1 80 ? -3.793 -12.219 -11.914 1 98.62 80 PRO B C 1
ATOM 2531 O O . PRO B 1 80 ? -4.152 -11.109 -12.305 1 98.62 80 PRO B O 1
ATOM 2534 N N . GLN B 1 81 ? -2.572 -12.477 -11.602 1 98.81 81 GLN B N 1
ATOM 2535 C CA . GLN B 1 81 ? -1.578 -11.406 -11.523 1 98.81 81 GLN B CA 1
ATOM 2536 C C . GLN B 1 81 ? -1.156 -10.953 -12.914 1 98.81 81 GLN B C 1
ATOM 2538 O O . GLN B 1 81 ? -0.517 -9.906 -13.062 1 98.81 81 GLN B O 1
ATOM 2543 N N . ILE B 1 82 ? -1.495 -11.695 -13.883 1 98.5 82 ILE B N 1
ATOM 2544 C CA . ILE B 1 82 ? -1.242 -11.219 -15.234 1 98.5 82 ILE B CA 1
ATOM 2545 C C . ILE B 1 82 ? -2.568 -10.977 -15.953 1 98.5 82 ILE B C 1
ATOM 2547 O O . ILE B 1 82 ? -2.627 -10.992 -17.188 1 98.5 82 ILE B O 1
ATOM 2551 N N . GLY B 1 83 ? -3.629 -10.867 -15.227 1 97.94 83 GLY B N 1
ATOM 2552 C CA . GLY B 1 83 ? -4.883 -10.367 -15.773 1 97.94 83 GLY B CA 1
ATOM 2553 C C . GLY B 1 83 ? -5.816 -11.477 -16.234 1 97.94 83 GLY B C 1
ATOM 2554 O O . GLY B 1 83 ? -6.805 -11.219 -16.922 1 97.94 83 GLY B O 1
ATOM 2555 N N . VAL B 1 84 ? -5.516 -12.727 -15.891 1 97.44 84 VAL B N 1
ATOM 2556 C CA . VAL B 1 84 ? -6.336 -13.836 -16.359 1 97.44 84 VAL B CA 1
ATOM 2557 C C . VAL B 1 84 ? -6.945 -14.57 -15.164 1 97.44 84 VAL B C 1
ATOM 2559 O O . VAL B 1 84 ? -6.238 -14.922 -14.219 1 97.44 84 VAL B O 1
ATOM 2562 N N . SER B 1 85 ? -8.219 -14.766 -15.195 1 96.56 85 SER B N 1
ATOM 2563 C CA . SER B 1 85 ? -8.914 -15.531 -14.164 1 96.56 85 SER B CA 1
ATOM 2564 C C . SER B 1 85 ? -8.828 -17.031 -14.438 1 96.56 85 SER B C 1
ATOM 2566 O O . SER B 1 85 ? -9.766 -17.625 -14.992 1 96.56 85 SER B O 1
ATOM 2568 N N . ALA B 1 86 ? -7.793 -17.656 -14.109 1 96.81 86 ALA B N 1
ATOM 2569 C CA . ALA B 1 86 ? -7.562 -19.078 -14.297 1 96.81 86 ALA B CA 1
ATOM 2570 C C . ALA B 1 86 ? -6.891 -19.703 -13.07 1 96.81 86 ALA B C 1
ATOM 2572 O O . ALA B 1 86 ? -6.133 -19.031 -12.367 1 96.81 86 ALA B O 1
ATOM 2573 N N . PRO B 1 87 ? -7.18 -20.953 -12.812 1 97.94 87 PRO B N 1
ATOM 2574 C CA . PRO B 1 87 ? -6.688 -21.609 -11.602 1 97.94 87 PRO B CA 1
ATOM 2575 C C . PRO B 1 87 ? -5.281 -22.188 -11.773 1 97.94 87 PRO B C 1
ATOM 2577 O O . PRO B 1 87 ? -5.074 -23.375 -11.57 1 97.94 87 PRO B O 1
ATOM 2580 N N . ILE B 1 88 ? -4.324 -21.312 -12.07 1 98.44 88 ILE B N 1
ATOM 2581 C CA . ILE B 1 88 ? -2.957 -21.75 -12.32 1 98.44 88 ILE B CA 1
ATOM 2582 C C . ILE B 1 88 ? -1.975 -20.797 -11.633 1 98.44 88 ILE B C 1
ATOM 2584 O O . ILE B 1 88 ? -2.17 -19.594 -11.633 1 98.44 88 ILE B O 1
ATOM 2588 N N . SER B 1 89 ? -0.985 -21.344 -11.023 1 98.75 89 SER B N 1
ATOM 2589 C CA . SER B 1 89 ? 0.162 -20.641 -10.461 1 98.75 89 SER B CA 1
ATOM 2590 C C . SER B 1 89 ? 1.468 -21.344 -10.797 1 98.75 89 SER B C 1
ATOM 2592 O O . SER B 1 89 ? 1.471 -22.547 -11.086 1 98.75 89 SER B O 1
ATOM 2594 N N . VAL B 1 90 ? 2.506 -20.609 -10.812 1 98.75 90 VAL B N 1
ATOM 2595 C CA . VAL B 1 90 ? 3.842 -21.172 -10.984 1 98.75 90 VAL B CA 1
ATOM 2596 C C . VAL B 1 90 ? 4.75 -20.688 -9.852 1 98.75 90 VAL B C 1
ATOM 2598 O O . VAL B 1 90 ? 4.613 -19.562 -9.367 1 98.75 90 VAL B O 1
ATOM 2601 N N . VAL B 1 91 ? 5.66 -21.547 -9.414 1 98.5 91 VAL B N 1
ATOM 2602 C CA . VAL B 1 91 ? 6.633 -21.203 -8.375 1 98.5 91 VAL B CA 1
ATOM 2603 C C . VAL B 1 91 ? 8.023 -21.688 -8.789 1 98.5 91 VAL B C 1
ATOM 2605 O O . VAL B 1 91 ? 8.148 -22.703 -9.484 1 98.5 91 VAL B O 1
ATOM 2608 N N . GLN B 1 92 ? 8.953 -20.922 -8.367 1 97.75 92 GLN B N 1
ATOM 2609 C CA . GLN B 1 92 ? 10.344 -21.25 -8.625 1 97.75 92 GLN B CA 1
ATOM 2610 C C . GLN B 1 92 ? 11.281 -20.484 -7.695 1 97.75 92 GLN B C 1
ATOM 2612 O O . GLN B 1 92 ? 11.023 -19.328 -7.371 1 97.75 92 GLN B O 1
ATOM 2617 N N . PHE B 1 93 ? 12.211 -21.172 -7.172 1 97.38 93 PHE B N 1
ATOM 2618 C CA . PHE B 1 93 ? 13.297 -20.547 -6.438 1 97.38 93 PHE B CA 1
ATOM 2619 C C . PHE B 1 93 ? 14.648 -21.062 -6.914 1 97.38 93 PHE B C 1
ATOM 2621 O O . PHE B 1 93 ? 15.117 -22.109 -6.449 1 97.38 93 PHE B O 1
ATOM 2628 N N . THR B 1 94 ? 15.281 -20.266 -7.762 1 96.12 94 THR B N 1
ATOM 2629 C CA . THR B 1 94 ? 16.5 -20.734 -8.422 1 96.12 94 THR B CA 1
ATOM 2630 C C . THR B 1 94 ? 17.703 -20.594 -7.496 1 96.12 94 THR B C 1
ATOM 2632 O O . THR B 1 94 ? 17.656 -19.828 -6.523 1 96.12 94 THR B O 1
ATOM 2635 N N . ALA B 1 95 ? 18.75 -21.312 -7.859 1 95.44 95 ALA B N 1
ATOM 2636 C CA . ALA B 1 95 ? 20 -21.203 -7.117 1 95.44 95 ALA B CA 1
ATOM 2637 C C . ALA B 1 95 ? 20.531 -19.781 -7.141 1 95.44 95 ALA B C 1
ATOM 2639 O O . ALA B 1 95 ? 21.031 -19.281 -6.133 1 95.44 95 ALA B O 1
ATOM 2640 N N . HIS B 1 96 ? 20.453 -19.188 -8.258 1 93.62 96 HIS B N 1
ATOM 2641 C CA . HIS B 1 96 ? 20.906 -17.812 -8.422 1 93.62 96 HIS B CA 1
ATOM 2642 C C . HIS B 1 96 ? 20.141 -16.875 -7.5 1 93.62 96 HIS B C 1
ATOM 2644 O O . HIS B 1 96 ? 20.734 -16.016 -6.848 1 93.62 96 HIS B O 1
ATOM 2650 N N . GLN B 1 97 ? 18.859 -17.016 -7.391 1 92.06 97 GLN B N 1
ATOM 2651 C CA . GLN B 1 97 ? 18.031 -16.188 -6.508 1 92.06 97 GLN B CA 1
ATOM 2652 C C . GLN B 1 97 ? 18.375 -16.438 -5.043 1 92.06 97 GLN B C 1
ATOM 2654 O O . GLN B 1 97 ? 18.516 -15.484 -4.266 1 92.06 97 GLN B O 1
ATOM 2659 N N . LEU B 1 98 ? 18.5 -17.672 -4.738 1 93.75 98 LEU B N 1
ATOM 2660 C CA . LEU B 1 98 ? 18.797 -18.078 -3.363 1 93.75 98 LEU B CA 1
ATOM 2661 C C . LEU B 1 98 ? 20.109 -17.484 -2.895 1 93.75 98 LEU B C 1
ATOM 2663 O O . LEU B 1 98 ? 20.234 -17.062 -1.74 1 93.75 98 LEU B O 1
ATOM 2667 N N . GLN B 1 99 ? 21.078 -17.391 -3.756 1 93.12 99 GLN B N 1
ATOM 2668 C CA . GLN B 1 99 ? 22.406 -16.891 -3.426 1 93.12 99 GLN B CA 1
ATOM 2669 C C . GLN B 1 99 ? 22.375 -15.414 -3.072 1 93.12 99 GLN B C 1
ATOM 2671 O O . GLN B 1 99 ? 23.266 -14.914 -2.385 1 93.12 99 GLN B O 1
ATOM 2676 N N . ASN B 1 100 ? 21.344 -14.75 -3.506 1 89.94 100 ASN B N 1
ATOM 2677 C CA . ASN B 1 100 ? 21.25 -13.312 -3.281 1 89.94 100 ASN B CA 1
ATOM 2678 C C . ASN B 1 100 ? 20.516 -13 -1.98 1 89.94 100 ASN B C 1
ATOM 2680 O O . ASN B 1 100 ? 20.359 -11.828 -1.617 1 89.94 100 ASN B O 1
ATOM 2684 N N . TRP B 1 101 ? 20.141 -14 -1.244 1 91.12 101 TRP B N 1
ATOM 2685 C CA . TRP B 1 101 ? 19.453 -13.805 0.032 1 91.12 101 TRP B CA 1
ATOM 2686 C C . TRP B 1 101 ? 20.453 -13.844 1.19 1 91.12 101 TRP B C 1
ATOM 2688 O O . TRP B 1 101 ? 21.516 -14.461 1.088 1 91.12 101 TRP B O 1
ATOM 2698 N N . ASP B 1 102 ? 20.094 -13.125 2.275 1 90 102 ASP B N 1
ATOM 2699 C CA . ASP B 1 102 ? 20.891 -13.164 3.498 1 90 102 ASP B CA 1
ATOM 2700 C C . ASP B 1 102 ? 20.984 -14.578 4.055 1 90 102 ASP B C 1
ATOM 2702 O O . ASP B 1 102 ? 19.969 -15.266 4.203 1 90 102 ASP B O 1
ATOM 2706 N N . LYS B 1 103 ? 22.203 -15 4.363 1 91.94 103 LYS B N 1
ATOM 2707 C CA . LYS B 1 103 ? 22.453 -16.375 4.781 1 91.94 103 LYS B CA 1
ATOM 2708 C C . LYS B 1 103 ? 21.688 -16.703 6.059 1 91.94 103 LYS B C 1
ATOM 2710 O O . LYS B 1 103 ? 21.156 -17.812 6.211 1 91.94 103 LYS B O 1
ATOM 2715 N N . ASP B 1 104 ? 21.641 -15.758 6.961 1 92.94 104 ASP B N 1
ATOM 2716 C CA . ASP B 1 104 ? 20.922 -15.977 8.211 1 92.94 104 ASP B CA 1
ATOM 2717 C C . ASP B 1 104 ? 19.422 -16.156 7.965 1 92.94 104 ASP B C 1
ATOM 2719 O O . ASP B 1 104 ? 18.781 -17 8.602 1 92.94 104 ASP B O 1
ATOM 2723 N N . TYR B 1 105 ? 18.953 -15.406 7.051 1 91.75 105 TYR B N 1
ATOM 2724 C CA . TYR B 1 105 ? 17.531 -15.508 6.699 1 91.75 105 TYR B CA 1
ATOM 2725 C C . TYR B 1 105 ? 17.234 -16.859 6.043 1 91.75 105 TYR B C 1
ATOM 2727 O O . TYR B 1 105 ? 16.219 -17.484 6.355 1 91.75 105 TYR B O 1
ATOM 2735 N N . VAL B 1 106 ? 18.109 -17.281 5.23 1 93.31 106 VAL B N 1
ATOM 2736 C CA . VAL B 1 106 ? 17.984 -18.562 4.531 1 93.31 106 VAL B CA 1
ATOM 2737 C C . VAL B 1 106 ? 17.906 -19.688 5.547 1 93.31 106 VAL B C 1
ATOM 2739 O O . VAL B 1 106 ? 17.047 -20.562 5.445 1 93.31 106 VAL B O 1
ATOM 2742 N N . GLU B 1 107 ? 18.766 -19.609 6.457 1 94.62 107 GLU B N 1
ATOM 2743 C CA . GLU B 1 107 ? 18.797 -20.656 7.477 1 94.62 107 GLU B CA 1
ATOM 2744 C C . GLU B 1 107 ? 17.578 -20.578 8.391 1 94.62 107 GLU B C 1
ATOM 2746 O O . GLU B 1 107 ? 16.938 -21.594 8.648 1 94.62 107 GLU B O 1
ATOM 2751 N N . ARG B 1 108 ? 17.219 -19.406 8.82 1 94.06 108 ARG B N 1
ATOM 2752 C CA . ARG B 1 108 ? 16.156 -19.188 9.781 1 94.06 108 ARG B CA 1
ATOM 2753 C C . ARG B 1 108 ? 14.812 -19.656 9.219 1 94.06 108 ARG B C 1
ATOM 2755 O O . ARG B 1 108 ? 14.008 -20.25 9.93 1 94.06 108 ARG B O 1
ATOM 2762 N N . PHE B 1 109 ? 14.648 -19.422 7.938 1 94.81 109 PHE B N 1
ATOM 2763 C CA . PHE B 1 109 ? 13.328 -19.688 7.367 1 94.81 109 PHE B CA 1
ATOM 2764 C C . PHE B 1 109 ? 13.367 -20.891 6.438 1 94.81 109 PHE B C 1
ATOM 2766 O O . PHE B 1 109 ? 12.383 -21.188 5.75 1 94.81 109 PHE B O 1
ATOM 2773 N N . GLY B 1 110 ? 14.477 -21.547 6.406 1 95.81 110 GLY B N 1
ATOM 2774 C CA . GLY B 1 110 ? 14.578 -22.797 5.66 1 95.81 110 GLY B CA 1
ATOM 2775 C C . GLY B 1 110 ? 14.328 -22.625 4.176 1 95.81 110 GLY B C 1
ATOM 2776 O O . GLY B 1 110 ? 13.531 -23.359 3.588 1 95.81 110 GLY B O 1
ATOM 2777 N N . LEU B 1 111 ? 15.008 -21.656 3.576 1 96.12 111 LEU B N 1
ATOM 2778 C CA . LEU B 1 111 ? 14.883 -21.438 2.139 1 96.12 111 LEU B CA 1
ATOM 2779 C C . LEU B 1 111 ? 15.648 -22.516 1.365 1 96.12 111 LEU B C 1
ATOM 2781 O O . LEU B 1 111 ? 16.812 -22.797 1.68 1 96.12 111 LEU B O 1
ATOM 2785 N N . VAL B 1 112 ? 14.977 -23.078 0.421 1 97.12 112 VAL B N 1
ATOM 2786 C CA . VAL B 1 112 ? 15.617 -24.078 -0.427 1 97.12 112 VAL B CA 1
ATOM 2787 C C . VAL B 1 112 ? 15.234 -23.828 -1.887 1 97.12 112 VAL B C 1
ATOM 2789 O O . VAL B 1 112 ? 14.234 -23.172 -2.172 1 97.12 112 VAL B O 1
ATOM 2792 N N . GLU B 1 113 ? 16.109 -24.297 -2.768 1 97.5 113 GLU B N 1
ATOM 2793 C CA . GLU B 1 113 ? 15.781 -24.219 -4.188 1 97.5 113 GLU B CA 1
ATOM 2794 C C . GLU B 1 113 ? 14.477 -24.953 -4.488 1 97.5 113 GLU B C 1
ATOM 2796 O O . GLU B 1 113 ? 14.211 -26.031 -3.936 1 97.5 113 GLU B O 1
ATOM 2801 N N . VAL B 1 114 ? 13.688 -24.359 -5.277 1 98 114 VAL B N 1
ATOM 2802 C CA . VAL B 1 114 ? 12.438 -24.953 -5.766 1 98 114 VAL B CA 1
ATOM 2803 C C . VAL B 1 114 ? 12.422 -24.938 -7.293 1 98 114 VAL B C 1
ATOM 2805 O O . VAL B 1 114 ? 12.5 -23.875 -7.91 1 98 114 VAL B O 1
ATOM 2808 N N . PRO B 1 115 ? 12.422 -26.125 -7.934 1 97.88 115 PRO B N 1
ATOM 2809 C CA . PRO B 1 115 ? 12.328 -26.125 -9.398 1 97.88 115 PRO B CA 1
ATOM 2810 C C . PRO B 1 115 ? 11.023 -25.5 -9.906 1 97.88 115 PRO B C 1
ATOM 2812 O O . PRO B 1 115 ? 10.039 -25.438 -9.164 1 97.88 115 PRO B O 1
ATOM 2815 N N . LEU B 1 116 ? 11.125 -25 -11.172 1 98.5 116 LEU B N 1
ATOM 2816 C CA . LEU B 1 116 ? 9.898 -24.484 -11.773 1 98.5 116 LEU B CA 1
ATOM 2817 C C . LEU B 1 116 ? 8.766 -25.5 -11.641 1 98.5 116 LEU B C 1
ATOM 2819 O O . LEU B 1 116 ? 8.883 -26.625 -12.125 1 98.5 116 LEU B O 1
ATOM 2823 N N . THR B 1 117 ? 7.707 -25.141 -10.945 1 98.62 117 THR B N 1
ATOM 2824 C CA . THR B 1 117 ? 6.559 -26 -10.688 1 98.62 117 THR B CA 1
ATOM 2825 C C . THR B 1 117 ? 5.262 -25.312 -11.102 1 98.62 117 THR B C 1
ATOM 2827 O O . THR B 1 117 ? 4.98 -24.188 -10.664 1 98.62 117 THR B O 1
ATOM 2830 N N . VAL B 1 118 ? 4.566 -25.938 -12.016 1 98.81 118 VAL B N 1
ATOM 2831 C CA . VAL B 1 118 ? 3.264 -25.453 -12.461 1 98.81 118 VAL B CA 1
ATOM 2832 C C . VAL B 1 118 ? 2.158 -26.109 -11.641 1 98.81 118 VAL B C 1
ATOM 2834 O O . VAL B 1 118 ? 2.109 -27.344 -11.531 1 98.81 118 VAL B O 1
ATOM 2837 N N . LEU B 1 119 ? 1.312 -25.328 -11.031 1 98.88 119 LEU B N 1
ATOM 2838 C CA . LEU B 1 119 ? 0.207 -25.812 -10.211 1 98.88 119 LEU B CA 1
ATOM 2839 C C . LEU B 1 119 ? -1.135 -25.453 -10.836 1 98.88 119 LEU B C 1
ATOM 2841 O O . LEU B 1 119 ? -1.561 -24.297 -10.773 1 98.88 119 LEU B O 1
ATOM 2845 N N . ILE B 1 120 ? -1.773 -26.438 -11.438 1 98.69 120 ILE B N 1
ATOM 2846 C CA . ILE B 1 120 ? -3.096 -26.25 -12.023 1 98.69 120 ILE B CA 1
ATOM 2847 C C . ILE B 1 120 ? -4.16 -26.859 -11.109 1 98.69 120 ILE B C 1
ATOM 2849 O O . ILE B 1 120 ? -4 -27.969 -10.617 1 98.69 120 ILE B O 1
ATOM 2853 N N . ASN B 1 121 ? -5.215 -26.156 -10.82 1 98.69 121 ASN B N 1
ATOM 2854 C CA . ASN B 1 121 ? -6.27 -26.594 -9.906 1 98.69 121 ASN B CA 1
ATOM 2855 C C . ASN B 1 121 ? -5.699 -27.016 -8.555 1 98.69 121 ASN B C 1
ATOM 2857 O O . ASN B 1 121 ? -6.031 -28.078 -8.047 1 98.69 121 ASN B O 1
ATOM 2861 N N . PRO B 1 122 ? -4.887 -26.203 -7.977 1 98.81 122 PRO B N 1
ATOM 2862 C CA . PRO B 1 122 ? -4.273 -26.672 -6.73 1 98.81 122 PRO B CA 1
ATOM 2863 C C . PRO B 1 122 ? -5.25 -26.672 -5.555 1 98.81 122 PRO B C 1
ATOM 2865 O O . PRO B 1 122 ? -6.09 -25.781 -5.449 1 98.81 122 PRO B O 1
ATOM 2868 N N . GLU B 1 123 ? -5.094 -27.625 -4.777 1 98.44 123 GLU B N 1
ATOM 2869 C CA . GLU B 1 123 ? -5.758 -27.75 -3.484 1 98.44 123 GLU B CA 1
ATOM 2870 C C . GLU B 1 123 ? -4.742 -27.922 -2.357 1 98.44 123 GLU B C 1
ATOM 2872 O O . GLU B 1 123 ? -3.758 -28.641 -2.508 1 98.44 123 GLU B O 1
ATOM 2877 N N . MET B 1 124 ? -5.059 -27.266 -1.281 1 98.38 124 MET B N 1
ATOM 2878 C CA . MET B 1 124 ? -4.074 -27.266 -0.201 1 98.38 124 MET B CA 1
ATOM 2879 C C . MET B 1 124 ? -4.715 -27.672 1.119 1 98.38 124 MET B C 1
ATOM 2881 O O . MET B 1 124 ? -5.844 -27.281 1.418 1 98.38 124 MET B O 1
ATOM 2885 N N . ARG B 1 125 ? -3.963 -28.438 1.844 1 98.5 125 ARG B N 1
ATOM 2886 C CA . ARG B 1 125 ? -4.301 -28.75 3.229 1 98.5 125 ARG B CA 1
ATOM 2887 C C . ARG B 1 125 ? -3.146 -28.406 4.164 1 98.5 125 ARG B C 1
ATOM 2889 O O . ARG B 1 125 ? -1.983 -28.656 3.846 1 98.5 125 ARG B O 1
ATOM 2896 N N . VAL B 1 126 ? -3.521 -27.828 5.328 1 98.69 126 VAL B N 1
ATOM 2897 C CA . VAL B 1 126 ? -2.518 -27.531 6.34 1 98.69 126 VAL B CA 1
ATOM 2898 C C . VAL B 1 126 ? -2.18 -28.781 7.137 1 98.69 126 VAL B C 1
ATOM 2900 O O . VAL B 1 126 ? -3.074 -29.453 7.652 1 98.69 126 VAL B O 1
ATOM 2903 N N . THR B 1 127 ? -0.931 -29.125 7.199 1 98.69 127 THR B N 1
ATOM 2904 C CA . THR B 1 127 ? -0.521 -30.328 7.914 1 98.69 127 THR B CA 1
ATOM 2905 C C . THR B 1 127 ? 0.182 -29.969 9.219 1 98.69 127 THR B C 1
ATOM 2907 O O . THR B 1 127 ? 0.288 -30.812 10.125 1 98.69 127 THR B O 1
ATOM 2910 N N . ASP B 1 128 ? 0.742 -28.797 9.344 1 98.56 128 ASP B N 1
ATOM 2911 C CA . ASP B 1 128 ? 1.247 -28.188 10.57 1 98.56 128 ASP B CA 1
ATOM 2912 C C . ASP B 1 128 ? 0.791 -26.734 10.688 1 98.56 128 ASP B C 1
ATOM 2914 O O . ASP B 1 128 ? 1.301 -25.859 9.984 1 98.56 128 ASP B O 1
ATOM 2918 N N . ALA B 1 129 ? -0.033 -26.469 11.617 1 97.69 129 ALA B N 1
ATOM 2919 C CA . ALA B 1 129 ? -0.744 -25.188 11.672 1 97.69 129 ALA B CA 1
ATOM 2920 C C . ALA B 1 129 ? 0.043 -24.172 12.484 1 97.69 129 ALA B C 1
ATOM 2922 O O . ALA B 1 129 ? -0.404 -23.031 12.656 1 97.69 129 ALA B O 1
ATOM 2923 N N . VAL B 1 130 ? 1.15 -24.578 12.945 1 98.06 130 VAL B N 1
ATOM 2924 C CA . VAL B 1 130 ? 1.985 -23.594 13.617 1 98.06 130 VAL B CA 1
ATOM 2925 C C . VAL B 1 130 ? 2.219 -22.391 12.695 1 98.06 130 VAL B C 1
ATOM 2927 O O . VAL B 1 130 ? 2.611 -22.562 11.539 1 98.06 130 VAL B O 1
ATOM 2930 N N . GLU B 1 131 ? 1.959 -21.234 13.164 1 98.06 131 GLU B N 1
ATOM 2931 C CA . GLU B 1 131 ? 2.111 -20.031 12.352 1 98.06 131 GLU B CA 1
ATOM 2932 C C . GLU B 1 131 ? 3.566 -19.578 12.32 1 98.06 131 GLU B C 1
ATOM 2934 O O . GLU B 1 131 ? 4.203 -19.438 13.367 1 98.06 131 GLU B O 1
ATOM 2939 N N . VAL B 1 132 ? 4.008 -19.375 11.203 1 97.94 132 VAL B N 1
ATOM 2940 C CA . VAL B 1 132 ? 5.324 -18.781 10.984 1 97.94 132 VAL B CA 1
ATOM 2941 C C . VAL B 1 132 ? 5.172 -17.359 10.469 1 97.94 132 VAL B C 1
ATOM 2943 O O . VAL B 1 132 ? 4.543 -17.125 9.43 1 97.94 132 VAL B O 1
ATOM 2946 N N . PHE B 1 133 ? 5.777 -16.391 11.219 1 97.75 133 PHE B N 1
ATOM 2947 C CA . PHE B 1 133 ? 5.695 -14.984 10.852 1 97.75 133 PHE B CA 1
ATOM 2948 C C . PHE B 1 133 ? 6.914 -14.562 10.039 1 97.75 133 PHE B C 1
ATOM 2950 O O . PHE B 1 133 ? 8.055 -14.773 10.461 1 97.75 133 PHE B O 1
ATOM 2957 N N . ALA B 1 134 ? 6.711 -14.023 8.891 1 97.12 134 ALA B N 1
ATOM 2958 C CA . ALA B 1 134 ? 7.773 -13.5 8.039 1 97.12 134 ALA B CA 1
ATOM 2959 C C . ALA B 1 134 ? 7.23 -12.453 7.07 1 97.12 134 ALA B C 1
ATOM 2961 O O . ALA B 1 134 ? 6.023 -12.383 6.832 1 97.12 134 ALA B O 1
ATOM 2962 N N . ARG B 1 135 ? 8.055 -11.672 6.555 1 95.75 135 ARG B N 1
ATOM 2963 C CA . ARG B 1 135 ? 7.645 -10.609 5.641 1 95.75 135 ARG B CA 1
ATOM 2964 C C . ARG B 1 135 ? 7.363 -11.164 4.25 1 95.75 135 ARG B C 1
ATOM 2966 O O . ARG B 1 135 ? 8.094 -12.023 3.76 1 95.75 135 ARG B O 1
ATOM 2973 N N . GLU B 1 136 ? 6.332 -10.664 3.688 1 96.69 136 GLU B N 1
ATOM 2974 C CA . GLU B 1 136 ? 5.969 -10.961 2.305 1 96.69 136 GLU B CA 1
ATOM 2975 C C . GLU B 1 136 ? 5.805 -9.68 1.49 1 96.69 136 GLU B C 1
ATOM 2977 O O . GLU B 1 136 ? 5.344 -8.664 2.01 1 96.69 136 GLU B O 1
ATOM 2982 N N . GLY B 1 137 ? 6.23 -9.727 0.295 1 96.5 137 GLY B N 1
ATOM 2983 C CA . GLY B 1 137 ? 5.805 -8.789 -0.732 1 96.5 137 GLY B CA 1
ATOM 2984 C C . GLY B 1 137 ? 4.883 -9.414 -1.764 1 96.5 137 GLY B C 1
ATOM 2985 O O . GLY B 1 137 ? 4.418 -10.539 -1.585 1 96.5 137 GLY B O 1
ATOM 2986 N N . CYS B 1 138 ? 4.574 -8.656 -2.707 1 97.25 138 CYS B N 1
ATOM 2987 C CA . CYS B 1 138 ? 3.73 -9.117 -3.803 1 97.25 138 CYS B CA 1
ATOM 2988 C C . CYS B 1 138 ? 3.99 -8.312 -5.07 1 97.25 138 CYS B C 1
ATOM 2990 O O . CYS B 1 138 ? 4.023 -7.082 -5.035 1 97.25 138 CYS B O 1
ATOM 2992 N N . ALA B 1 139 ? 4.137 -9.047 -6.141 1 97.31 139 ALA B N 1
ATOM 2993 C CA . ALA B 1 139 ? 4.395 -8.375 -7.414 1 97.31 139 ALA B CA 1
ATOM 2994 C C . ALA B 1 139 ? 3.189 -7.543 -7.844 1 97.31 139 ALA B C 1
ATOM 2996 O O . ALA B 1 139 ? 3.32 -6.633 -8.664 1 97.31 139 ALA B O 1
ATOM 2997 N N . SER B 1 140 ? 2.016 -7.836 -7.32 1 98.5 140 SER B N 1
ATOM 2998 C CA . SER B 1 140 ? 0.806 -7.082 -7.633 1 98.5 140 SER B CA 1
ATOM 2999 C C . SER B 1 140 ? 0.61 -5.922 -6.66 1 98.5 140 SER B C 1
ATOM 3001 O O . SER B 1 140 ? -0.394 -5.211 -6.73 1 98.5 140 SER B O 1
ATOM 3003 N N . MET B 1 141 ? 1.485 -5.754 -5.719 1 97.31 141 MET B N 1
ATOM 3004 C CA . MET B 1 141 ? 1.647 -4.566 -4.883 1 97.31 141 MET B CA 1
ATOM 3005 C C . MET B 1 141 ? 3.117 -4.172 -4.777 1 97.31 141 MET B C 1
ATOM 3007 O O . MET B 1 141 ? 3.729 -4.324 -3.717 1 97.31 141 MET B O 1
ATOM 3011 N N . GLN B 1 142 ? 3.557 -3.605 -5.82 1 96.44 142 GLN B N 1
ATOM 3012 C CA . GLN B 1 142 ? 4.98 -3.363 -6.031 1 96.44 142 GLN B CA 1
ATOM 3013 C C . GLN B 1 142 ? 5.543 -2.424 -4.969 1 96.44 142 GLN B C 1
ATOM 3015 O O . GLN B 1 142 ? 4.945 -1.389 -4.668 1 96.44 142 GLN B O 1
ATOM 3020 N N . GLY B 1 143 ? 6.633 -2.861 -4.316 1 95.44 143 GLY B N 1
ATOM 3021 C CA . GLY B 1 143 ? 7.402 -1.985 -3.447 1 95.44 143 GLY B CA 1
ATOM 3022 C C . GLY B 1 143 ? 7.023 -2.107 -1.984 1 95.44 143 GLY B C 1
ATOM 3023 O O . GLY B 1 143 ? 7.664 -1.51 -1.119 1 95.44 143 GLY B O 1
ATOM 3024 N N . PHE B 1 144 ? 6.008 -2.873 -1.686 1 97.44 144 PHE B N 1
ATOM 3025 C CA . PHE B 1 144 ? 5.535 -2.951 -0.308 1 97.44 144 PHE B CA 1
ATOM 3026 C C . PHE B 1 144 ? 5.699 -4.363 0.242 1 97.44 144 PHE B C 1
ATOM 3028 O O . PHE B 1 144 ? 5.719 -5.332 -0.52 1 97.44 144 PHE B O 1
ATOM 3035 N N . SER B 1 145 ? 5.852 -4.469 1.525 1 97.75 145 SER B N 1
ATOM 3036 C CA . SER B 1 145 ? 5.871 -5.742 2.232 1 97.75 145 SER B CA 1
ATOM 3037 C C . SER B 1 145 ? 5.301 -5.605 3.639 1 97.75 145 SER B C 1
ATOM 3039 O O . SER B 1 145 ? 5.141 -4.492 4.145 1 97.75 145 SER B O 1
ATOM 3041 N N . ALA B 1 146 ? 4.965 -6.68 4.234 1 97.81 146 ALA B N 1
ATOM 3042 C CA . ALA B 1 146 ? 4.43 -6.734 5.59 1 97.81 146 ALA B CA 1
ATOM 3043 C C . ALA B 1 146 ? 4.648 -8.109 6.215 1 97.81 146 ALA B C 1
ATOM 3045 O O . ALA B 1 146 ? 4.977 -9.07 5.512 1 97.81 146 ALA B O 1
ATOM 3046 N N . VAL B 1 147 ? 4.555 -8.156 7.496 1 98.06 147 VAL B N 1
ATOM 3047 C CA . VAL B 1 147 ? 4.645 -9.422 8.219 1 98.06 147 VAL B CA 1
ATOM 3048 C C . VAL B 1 147 ? 3.328 -10.188 8.078 1 98.06 147 VAL B C 1
ATOM 3050 O O . VAL B 1 147 ? 2.258 -9.648 8.375 1 98.06 147 VAL B O 1
ATOM 3053 N N . VAL B 1 148 ? 3.449 -11.422 7.648 1 98.44 148 VAL B N 1
ATOM 3054 C CA . VAL B 1 148 ? 2.283 -12.25 7.371 1 98.44 148 VAL B CA 1
ATOM 3055 C C . VAL B 1 148 ? 2.43 -13.602 8.07 1 98.44 148 VAL B C 1
ATOM 3057 O O . VAL B 1 148 ? 3.492 -14.227 8.016 1 98.44 148 VAL B O 1
ATOM 3060 N N . PRO B 1 149 ? 1.395 -14.047 8.727 1 98.69 149 PRO B N 1
ATOM 3061 C CA . PRO B 1 149 ? 1.416 -15.414 9.258 1 98.69 149 PRO B CA 1
ATOM 3062 C C . PRO B 1 149 ? 1.053 -16.453 8.203 1 98.69 149 PRO B C 1
ATOM 3064 O O . PRO B 1 149 ? 0.12 -16.25 7.422 1 98.69 149 PRO B O 1
ATOM 3067 N N . ARG B 1 150 ? 1.841 -17.5 8.172 1 98.69 150 ARG B N 1
ATOM 3068 C CA . ARG B 1 150 ? 1.552 -18.656 7.336 1 98.69 150 ARG B CA 1
ATOM 3069 C C . ARG B 1 150 ? 1.718 -19.953 8.125 1 98.69 150 ARG B C 1
ATOM 3071 O O . ARG B 1 150 ? 2.496 -20.016 9.078 1 98.69 150 ARG B O 1
ATOM 3078 N N . ALA B 1 151 ? 0.958 -20.984 7.703 1 98.75 151 ALA B N 1
ATOM 3079 C CA . ALA B 1 151 ? 1.178 -22.312 8.273 1 98.75 151 ALA B CA 1
ATOM 3080 C C . ALA B 1 151 ? 2.576 -22.828 7.938 1 98.75 151 ALA B C 1
ATOM 3082 O O . ALA B 1 151 ? 3.066 -22.625 6.824 1 98.75 151 ALA B O 1
ATOM 3083 N N . ARG B 1 152 ? 3.127 -23.484 8.859 1 98.69 152 ARG B N 1
ATOM 3084 C CA . ARG B 1 152 ? 4.496 -23.969 8.727 1 98.69 152 ARG B CA 1
ATOM 3085 C C . ARG B 1 152 ? 4.59 -25.062 7.66 1 98.69 152 ARG B C 1
ATOM 3087 O O . ARG B 1 152 ? 5.598 -25.156 6.957 1 98.69 152 ARG B O 1
ATOM 3094 N N . GLU B 1 153 ? 3.605 -25.938 7.609 1 98.81 153 GLU B N 1
ATOM 3095 C CA . GLU B 1 153 ? 3.641 -27.047 6.66 1 98.81 153 GLU B CA 1
ATOM 3096 C C . GLU B 1 153 ? 2.285 -27.234 5.992 1 98.81 153 GLU B C 1
ATOM 3098 O O . GLU B 1 153 ? 1.243 -27.125 6.645 1 98.81 153 GLU B O 1
ATOM 3103 N N . ILE B 1 154 ? 2.373 -27.578 4.727 1 98.88 154 ILE B N 1
ATOM 3104 C CA . ILE B 1 154 ? 1.156 -27.828 3.959 1 98.88 154 ILE B CA 1
ATOM 3105 C C . ILE B 1 154 ? 1.349 -29.047 3.057 1 98.88 154 ILE B C 1
ATOM 3107 O O . ILE B 1 154 ? 2.477 -29.5 2.848 1 98.88 154 ILE B O 1
ATOM 3111 N N . HIS B 1 155 ? 0.295 -29.531 2.602 1 98.94 155 HIS B N 1
ATOM 3112 C CA . HIS B 1 155 ? 0.204 -30.531 1.553 1 98.94 155 HIS B CA 1
ATOM 3113 C C . HIS B 1 155 ? -0.651 -30.047 0.389 1 98.94 155 HIS B C 1
ATOM 3115 O O . HIS B 1 155 ? -1.719 -29.469 0.6 1 98.94 155 HIS B O 1
ATOM 3121 N N . VAL B 1 156 ? -0.146 -30.281 -0.854 1 98.88 156 VAL B N 1
ATOM 3122 C CA . VAL B 1 156 ? -0.819 -29.719 -2.02 1 98.88 156 VAL B CA 1
ATOM 3123 C C . VAL B 1 156 ? -1.112 -30.828 -3.031 1 98.88 156 VAL B C 1
ATOM 3125 O O . VAL B 1 156 ? -0.27 -31.703 -3.27 1 98.88 156 VAL B O 1
ATOM 3128 N N . LYS B 1 157 ? -2.271 -30.797 -3.594 1 98.81 157 LYS B N 1
ATOM 3129 C CA . LYS B 1 157 ? -2.656 -31.562 -4.777 1 98.81 157 LYS B CA 1
ATOM 3130 C C . LYS B 1 157 ? -2.902 -30.641 -5.969 1 98.81 157 LYS B C 1
ATOM 3132 O O . LYS B 1 157 ? -3.496 -29.562 -5.816 1 98.81 157 LYS B O 1
ATOM 3137 N N . ALA B 1 158 ? -2.369 -31.062 -7.152 1 98.81 158 ALA B N 1
ATOM 3138 C CA . ALA B 1 158 ? -2.553 -30.219 -8.336 1 98.81 158 ALA B CA 1
ATOM 3139 C C . ALA B 1 158 ? -2.361 -31.031 -9.617 1 98.81 158 ALA B C 1
ATOM 3141 O O . ALA B 1 158 ? -2.064 -32.219 -9.57 1 98.81 158 ALA B O 1
ATOM 3142 N N . LEU B 1 159 ? -2.703 -30.422 -10.727 1 98.62 159 LEU B N 1
ATOM 3143 C CA . LEU B 1 159 ? -2.289 -30.922 -12.031 1 98.62 159 LEU B CA 1
ATOM 3144 C C . LEU B 1 159 ? -1.024 -30.219 -12.516 1 98.62 159 LEU B C 1
ATOM 3146 O O . LEU B 1 159 ? -0.858 -29.016 -12.289 1 98.62 159 LEU B O 1
ATOM 3150 N N . ASN B 1 160 ? -0.152 -30.969 -13.156 1 98.06 160 ASN B N 1
ATOM 3151 C CA . ASN B 1 160 ? 1.022 -30.359 -13.773 1 98.06 160 ASN B CA 1
ATOM 3152 C C . ASN B 1 160 ? 0.717 -29.844 -15.172 1 98.06 160 ASN B C 1
ATOM 3154 O O . ASN B 1 160 ? -0.438 -29.844 -15.602 1 98.06 160 ASN B O 1
ATOM 3158 N N . ARG B 1 161 ? 1.67 -29.297 -15.852 1 96.5 161 ARG B N 1
ATOM 3159 C CA . ARG B 1 161 ? 1.499 -28.672 -17.156 1 96.5 161 ARG B CA 1
ATOM 3160 C C . ARG B 1 161 ? 0.937 -29.672 -18.172 1 96.5 161 ARG B C 1
ATOM 3162 O O . ARG B 1 161 ? 0.254 -29.281 -19.109 1 96.5 161 ARG B O 1
ATOM 3169 N N . ALA B 1 162 ? 1.212 -30.953 -17.953 1 96.06 162 ALA B N 1
ATOM 3170 C CA . ALA B 1 162 ? 0.734 -32 -18.844 1 96.06 162 ALA B CA 1
ATOM 3171 C C . ALA B 1 162 ? -0.679 -32.438 -18.484 1 96.06 162 ALA B C 1
ATOM 3173 O O . ALA B 1 162 ? -1.275 -33.281 -19.172 1 96.06 162 ALA B O 1
ATOM 3174 N N . GLY B 1 163 ? -1.188 -31.969 -17.359 1 96.62 163 GLY B N 1
ATOM 3175 C CA . GLY B 1 163 ? -2.523 -32.344 -16.906 1 96.62 163 GLY B CA 1
ATOM 3176 C C . GLY B 1 163 ? -2.537 -33.562 -16.016 1 96.62 163 GLY B C 1
ATOM 3177 O O . GLY B 1 163 ? -3.596 -34.125 -15.766 1 96.62 163 GLY B O 1
ATOM 3178 N N . GLU B 1 164 ? -1.412 -34 -15.586 1 97.81 164 GLU B N 1
ATOM 3179 C CA . GLU B 1 164 ? -1.301 -35.188 -14.711 1 97.81 164 GLU B CA 1
ATOM 3180 C C . GLU B 1 164 ? -1.388 -34.781 -13.242 1 97.81 164 GLU B C 1
ATOM 3182 O O . GLU B 1 164 ? -0.762 -33.781 -12.82 1 97.81 164 GLU B O 1
ATOM 3187 N N . PRO B 1 165 ? -2.133 -35.531 -12.492 1 98.25 165 PRO B N 1
ATOM 3188 C CA . PRO B 1 165 ? -2.215 -35.219 -11.07 1 98.25 165 PRO B CA 1
ATOM 3189 C C . PRO B 1 165 ? -0.917 -35.5 -10.32 1 98.25 165 PRO B C 1
ATOM 3191 O O . PRO B 1 165 ? -0.229 -36.469 -10.641 1 98.25 165 PRO B O 1
ATOM 3194 N N . PHE B 1 166 ? -0.564 -34.688 -9.422 1 98.44 166 PHE B N 1
ATOM 3195 C CA . PHE B 1 166 ? 0.547 -34.938 -8.508 1 98.44 166 PHE B CA 1
ATOM 3196 C C . PHE B 1 166 ? 0.294 -34.281 -7.16 1 98.44 166 PHE B C 1
ATOM 3198 O O . PHE B 1 166 ? -0.651 -33.5 -7.012 1 98.44 166 PHE B O 1
ATOM 3205 N N . GLU B 1 167 ? 1.021 -34.656 -6.156 1 98.62 167 GLU B N 1
ATOM 3206 C CA . GLU B 1 167 ? 0.908 -34.094 -4.812 1 98.62 167 GLU B CA 1
ATOM 3207 C C . GLU B 1 167 ? 2.271 -34 -4.133 1 98.62 167 GLU B C 1
ATOM 3209 O O . GLU B 1 167 ? 3.191 -34.75 -4.484 1 98.62 167 GLU B O 1
ATOM 3214 N N . PHE B 1 168 ? 2.439 -33.125 -3.232 1 98.56 168 PHE B N 1
ATOM 3215 C CA . PHE B 1 168 ? 3.701 -32.938 -2.521 1 98.56 168 PHE B CA 1
ATOM 3216 C C . PHE B 1 168 ? 3.484 -32.188 -1.216 1 98.56 168 PHE B C 1
ATOM 3218 O O . PHE B 1 168 ? 2.457 -31.531 -1.036 1 98.56 168 PHE B O 1
ATOM 3225 N N . GLY B 1 169 ? 4.426 -32.375 -0.329 1 98.56 169 GLY B N 1
ATOM 3226 C CA . GLY B 1 169 ? 4.496 -31.562 0.876 1 98.56 169 GLY B CA 1
ATOM 3227 C C . GLY B 1 169 ? 5.469 -30.406 0.762 1 98.56 169 GLY B C 1
ATOM 3228 O O . GLY B 1 169 ? 6.441 -30.484 0.004 1 98.56 169 GLY B O 1
ATOM 3229 N N . ALA B 1 170 ? 5.184 -29.359 1.473 1 98.38 170 ALA B N 1
ATOM 3230 C CA . ALA B 1 170 ? 6.078 -28.219 1.551 1 98.38 170 ALA B CA 1
ATOM 3231 C C . ALA B 1 170 ? 6.152 -27.672 2.975 1 98.38 170 ALA B C 1
ATOM 3233 O O . ALA B 1 170 ? 5.168 -27.719 3.717 1 98.38 170 ALA B O 1
ATOM 3234 N N . LYS B 1 171 ? 7.301 -27.188 3.281 1 97.81 171 LYS B N 1
ATOM 3235 C CA . LYS B 1 171 ? 7.504 -26.656 4.625 1 97.81 171 LYS B CA 1
ATOM 3236 C C . LYS B 1 171 ? 8.227 -25.312 4.578 1 97.81 171 LYS B C 1
ATOM 3238 O O . LYS B 1 171 ? 8.836 -24.953 3.564 1 97.81 171 LYS B O 1
ATOM 3243 N N . ASN B 1 172 ? 8.047 -24.562 5.648 1 97.31 172 ASN B N 1
ATOM 3244 C CA . ASN B 1 172 ? 8.766 -23.297 5.848 1 97.31 172 ASN B CA 1
ATOM 3245 C C . ASN B 1 172 ? 8.57 -22.359 4.668 1 97.31 172 ASN B C 1
ATOM 3247 O O . ASN B 1 172 ? 7.434 -22.078 4.277 1 97.31 172 ASN B O 1
ATOM 3251 N N . TRP B 1 173 ? 9.672 -21.859 4.113 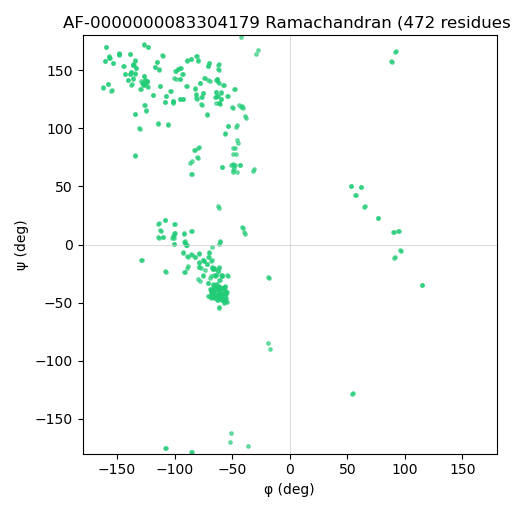1 97.69 173 TRP B N 1
ATOM 3252 C CA . TRP B 1 173 ? 9.555 -20.812 3.098 1 97.69 173 TRP B CA 1
ATOM 3253 C C . TRP B 1 173 ? 8.789 -21.312 1.879 1 97.69 173 TRP B C 1
ATOM 3255 O O . TRP B 1 173 ? 7.977 -20.594 1.302 1 97.69 173 TRP B O 1
ATOM 3265 N N . THR B 1 174 ? 9.07 -22.531 1.489 1 98.38 174 THR B N 1
ATOM 3266 C CA . THR B 1 174 ? 8.359 -23.094 0.342 1 98.38 174 THR B CA 1
ATOM 3267 C C . THR B 1 174 ? 6.859 -23.141 0.601 1 98.38 174 THR B C 1
ATOM 3269 O O . THR B 1 174 ? 6.062 -22.797 -0.277 1 98.38 174 THR B O 1
ATOM 3272 N N . ALA B 1 175 ? 6.52 -23.531 1.783 1 98.75 175 ALA B N 1
ATOM 3273 C CA . ALA B 1 175 ? 5.109 -23.531 2.162 1 98.75 175 ALA B CA 1
ATOM 3274 C C . ALA B 1 175 ? 4.516 -22.125 2.064 1 98.75 175 ALA B C 1
ATOM 3276 O O . ALA B 1 175 ? 3.404 -21.953 1.566 1 98.75 175 ALA B O 1
ATOM 3277 N N . ARG B 1 176 ? 5.215 -21.172 2.545 1 98.5 176 ARG B N 1
ATOM 3278 C CA . ARG B 1 176 ? 4.789 -19.766 2.498 1 98.5 176 ARG B CA 1
ATOM 3279 C C . ARG B 1 176 ? 4.566 -19.312 1.061 1 98.5 176 ARG B C 1
ATOM 3281 O O . ARG B 1 176 ? 3.531 -18.719 0.744 1 98.5 176 ARG B O 1
ATOM 3288 N N . MET B 1 177 ? 5.527 -19.609 0.219 1 98.12 177 MET B N 1
ATOM 3289 C CA . MET B 1 177 ? 5.441 -19.234 -1.187 1 98.12 177 MET B CA 1
ATOM 3290 C C . MET B 1 177 ? 4.176 -19.781 -1.828 1 98.12 177 MET B C 1
ATOM 3292 O O . MET B 1 177 ? 3.457 -19.062 -2.521 1 98.12 177 MET B O 1
ATOM 3296 N N . ILE B 1 178 ? 3.922 -21 -1.589 1 98.81 178 ILE B N 1
ATOM 3297 C CA . ILE B 1 178 ? 2.781 -21.672 -2.199 1 98.81 178 ILE B CA 1
ATOM 3298 C C . ILE B 1 178 ? 1.481 -21.109 -1.631 1 98.81 178 ILE B C 1
ATOM 3300 O O . ILE B 1 178 ? 0.548 -20.812 -2.379 1 98.81 178 ILE B O 1
ATOM 3304 N N . GLN B 1 179 ? 1.423 -20.969 -0.332 1 98.88 179 GLN B N 1
ATOM 3305 C CA . GLN B 1 179 ? 0.244 -20.375 0.295 1 98.88 179 GLN B CA 1
ATOM 3306 C C . GLN B 1 179 ? -0.055 -19 -0.285 1 98.88 179 GLN B C 1
ATOM 3308 O O . GLN B 1 179 ? -1.215 -18.656 -0.534 1 98.88 179 GLN B O 1
ATOM 3313 N N . HIS B 1 180 ? 0.958 -18.172 -0.495 1 98.81 180 HIS B N 1
ATOM 3314 C CA . HIS B 1 180 ? 0.82 -16.844 -1.098 1 98.81 180 HIS B CA 1
ATOM 3315 C C . HIS B 1 180 ? 0.175 -16.938 -2.477 1 98.81 180 HIS B C 1
ATOM 3317 O O . HIS B 1 180 ? -0.794 -16.234 -2.76 1 98.81 180 HIS B O 1
ATOM 3323 N N . GLU B 1 181 ? 0.708 -17.828 -3.332 1 98.81 181 GLU B N 1
ATOM 3324 C CA . GLU B 1 181 ? 0.188 -17.969 -4.688 1 98.81 181 GLU B CA 1
ATOM 3325 C C . GLU B 1 181 ? -1.24 -18.516 -4.68 1 98.81 181 GLU B C 1
ATOM 3327 O O . GLU B 1 181 ? -2.074 -18.094 -5.48 1 98.81 181 GLU B O 1
ATOM 3332 N N . LEU B 1 182 ? -1.522 -19.406 -3.754 1 98.75 182 LEU B N 1
ATOM 3333 C CA . LEU B 1 182 ? -2.869 -19.969 -3.701 1 98.75 182 LEU B CA 1
ATOM 3334 C C . LEU B 1 182 ? -3.871 -18.922 -3.215 1 98.75 182 LEU B C 1
ATOM 3336 O O . LEU B 1 182 ? -5.039 -18.938 -3.611 1 98.75 182 LEU B O 1
ATOM 3340 N N . ASP B 1 183 ? -3.457 -18.031 -2.34 1 98.75 183 ASP B N 1
ATOM 3341 C CA . ASP B 1 183 ? -4.305 -16.906 -1.963 1 98.75 183 ASP B CA 1
ATOM 3342 C C . ASP B 1 183 ? -4.742 -16.109 -3.191 1 98.75 183 ASP B C 1
ATOM 3344 O O . ASP B 1 183 ? -5.898 -15.695 -3.287 1 98.75 183 ASP B O 1
ATOM 3348 N N . HIS B 1 184 ? -3.848 -15.898 -4.141 1 98.75 184 HIS B N 1
ATOM 3349 C CA . HIS B 1 184 ? -4.203 -15.18 -5.359 1 98.75 184 HIS B CA 1
ATOM 3350 C C . HIS B 1 184 ? -5.336 -15.875 -6.102 1 98.75 184 HIS B C 1
ATOM 3352 O O . HIS B 1 184 ? -6.211 -15.219 -6.668 1 98.75 184 HIS B O 1
ATOM 3358 N N . LEU B 1 185 ? -5.34 -17.172 -6.098 1 98.75 185 LEU B N 1
ATOM 3359 C CA . LEU B 1 185 ? -6.375 -17.938 -6.801 1 98.75 185 LEU B CA 1
ATOM 3360 C C . LEU B 1 185 ? -7.707 -17.828 -6.066 1 98.75 185 LEU B C 1
ATOM 3362 O O . LEU B 1 185 ? -8.758 -18.141 -6.637 1 98.75 185 LEU B O 1
ATOM 3366 N N . ARG B 1 186 ? -7.652 -17.406 -4.848 1 98.31 186 ARG B N 1
ATOM 3367 C CA . ARG B 1 186 ? -8.867 -17.25 -4.051 1 98.31 186 ARG B CA 1
ATOM 3368 C C . ARG B 1 186 ? -9.273 -15.773 -3.984 1 98.31 186 ARG B C 1
ATOM 3370 O O . ARG B 1 186 ? -10.156 -15.406 -3.203 1 98.31 186 ARG B O 1
ATOM 3377 N N . GLY B 1 187 ? -8.617 -14.922 -4.688 1 98.06 187 GLY B N 1
ATOM 3378 C CA . GLY B 1 187 ? -8.93 -13.5 -4.676 1 98.06 187 GLY B CA 1
ATOM 3379 C C . GLY B 1 187 ? -8.43 -12.797 -3.43 1 98.06 187 GLY B C 1
ATOM 3380 O O . GLY B 1 187 ? -9.008 -11.797 -3.002 1 98.06 187 GLY B O 1
ATOM 3381 N N . LYS B 1 188 ? -7.473 -13.383 -2.838 1 98 188 LYS B N 1
ATOM 3382 C CA . LYS B 1 188 ? -6.895 -12.82 -1.621 1 98 188 LYS B CA 1
ATOM 3383 C C . LYS B 1 188 ? -5.453 -12.375 -1.853 1 98 188 LYS B C 1
ATOM 3385 O O . LYS B 1 188 ? -4.766 -12.906 -2.727 1 98 188 LYS B O 1
ATOM 3390 N N . LEU B 1 189 ? -5.035 -11.367 -1.125 1 97.88 189 LEU B N 1
ATOM 3391 C CA . LEU B 1 189 ? -3.666 -10.867 -1.137 1 97.88 189 LEU B CA 1
ATOM 3392 C C . LEU B 1 189 ? -3.064 -10.891 0.265 1 97.88 189 LEU B C 1
ATOM 3394 O O . LEU B 1 189 ? -3.781 -11.094 1.248 1 97.88 189 LEU B O 1
ATOM 3398 N N . PHE B 1 190 ? -1.729 -10.648 0.337 1 97.62 190 PHE B N 1
ATOM 3399 C CA . PHE B 1 190 ? -1.07 -10.688 1.638 1 97.62 190 PHE B CA 1
ATOM 3400 C C . PHE B 1 190 ? -1.647 -9.625 2.568 1 97.62 190 PHE B C 1
ATOM 3402 O O . PHE B 1 190 ? -1.604 -9.781 3.791 1 97.62 190 PHE B O 1
ATOM 3409 N N . LEU B 1 191 ? -2.287 -8.641 1.982 1 95.25 191 LEU B N 1
ATOM 3410 C CA . LEU B 1 191 ? -2.896 -7.562 2.748 1 95.25 191 LEU B CA 1
ATOM 3411 C C . LEU B 1 191 ? -4.051 -8.086 3.602 1 95.25 191 LEU B C 1
ATOM 3413 O O . LEU B 1 191 ? -4.398 -7.48 4.617 1 95.25 191 LEU B O 1
ATOM 3417 N N . ASP B 1 192 ? -4.621 -9.141 3.174 1 96.25 192 ASP B N 1
ATOM 3418 C CA . ASP B 1 192 ? -5.781 -9.703 3.861 1 96.25 192 ASP B CA 1
ATOM 3419 C C . ASP B 1 192 ? -5.355 -10.492 5.098 1 96.25 192 ASP 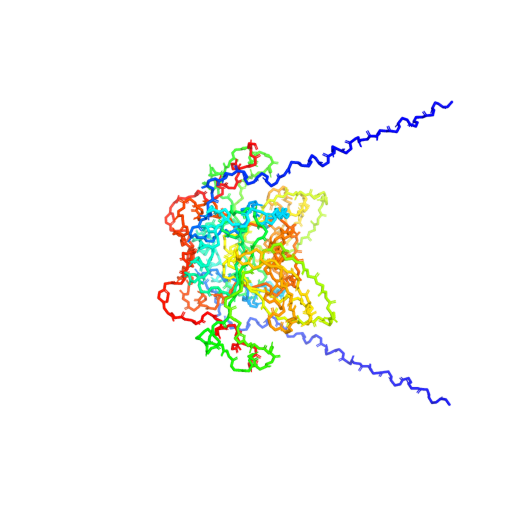B C 1
ATOM 3421 O O . ASP B 1 192 ? -6.191 -10.836 5.938 1 96.25 192 ASP B O 1
ATOM 3425 N N . ARG B 1 193 ? -4.035 -10.703 5.27 1 96.31 193 ARG B N 1
ATOM 3426 C CA . ARG B 1 193 ? -3.553 -11.562 6.34 1 96.31 193 ARG B CA 1
ATOM 3427 C C . ARG B 1 193 ? -2.492 -10.859 7.18 1 96.31 193 ARG B C 1
ATOM 3429 O O . ARG B 1 193 ? -2.191 -11.281 8.297 1 96.31 193 ARG B O 1
ATOM 3436 N N . MET B 1 194 ? -2.035 -9.797 6.66 1 96.81 194 MET B N 1
ATOM 3437 C CA . MET B 1 194 ? -0.842 -9.172 7.23 1 96.81 194 MET B CA 1
ATOM 3438 C C . MET B 1 194 ? -1.147 -8.555 8.594 1 96.81 194 MET B C 1
ATOM 3440 O O . MET B 1 194 ? -2.307 -8.273 8.906 1 96.81 194 MET B O 1
ATOM 3444 N N . ARG B 1 195 ?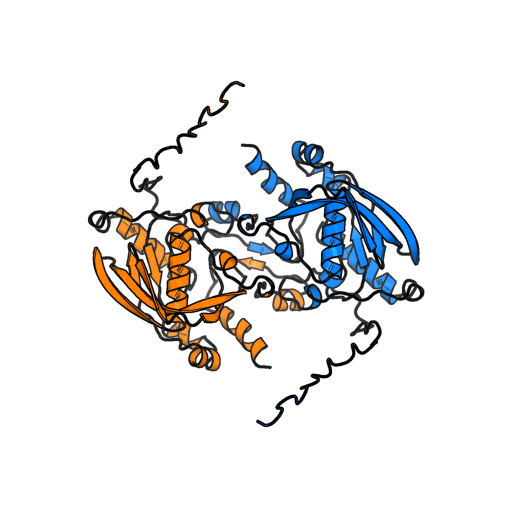 -0.089 -8.438 9.336 1 95.06 195 ARG B N 1
ATOM 3445 C CA . ARG B 1 195 ? -0.158 -7.477 10.438 1 95.06 195 ARG B CA 1
ATOM 3446 C C . ARG B 1 195 ? -0.137 -6.043 9.922 1 95.06 195 ARG B C 1
ATOM 3448 O O . ARG B 1 195 ? 0.888 -5.574 9.422 1 95.06 195 ARG B O 1
ATOM 3455 N N . PRO B 1 196 ? -1.176 -5.406 10.062 1 92.88 196 PRO B N 1
ATOM 3456 C CA . PRO B 1 196 ? -1.33 -4.121 9.375 1 92.88 196 PRO B CA 1
ATOM 3457 C C . PRO B 1 196 ? -0.218 -3.131 9.719 1 92.88 196 PRO B C 1
ATOM 3459 O O . PRO B 1 196 ? 0.271 -2.418 8.836 1 92.88 196 PRO B O 1
ATOM 3462 N N . GLU B 1 197 ? 0.243 -3.043 10.945 1 92.75 197 GLU B N 1
ATOM 3463 C CA . GLU B 1 197 ? 1.229 -2.062 11.391 1 92.75 197 GLU B CA 1
ATOM 3464 C C . GLU B 1 197 ? 2.607 -2.365 10.805 1 92.75 197 GLU B C 1
ATOM 3466 O O . GLU B 1 197 ? 3.514 -1.531 10.875 1 92.75 197 GLU B O 1
ATOM 3471 N N . SER B 1 198 ? 2.697 -3.541 10.211 1 96.25 198 SER B N 1
ATOM 3472 C CA . SER B 1 198 ? 3.996 -3.967 9.695 1 96.25 198 SER B CA 1
ATOM 3473 C C . SER B 1 198 ? 4.172 -3.574 8.234 1 96.25 198 SER B C 1
ATOM 3475 O O . SER B 1 198 ? 5.25 -3.742 7.664 1 96.25 198 SER B O 1
ATOM 3477 N N . LEU B 1 199 ? 3.117 -3.057 7.621 1 97.31 199 LEU B N 1
ATOM 3478 C CA . LEU B 1 199 ? 3.201 -2.674 6.215 1 97.31 199 LEU B CA 1
ATOM 3479 C C . LEU B 1 199 ? 4.203 -1.543 6.02 1 97.31 199 LEU B C 1
ATOM 3481 O O . LEU B 1 199 ? 4.18 -0.551 6.75 1 97.31 199 LEU B O 1
ATOM 3485 N N . VAL B 1 200 ? 5.109 -1.702 5.039 1 97.69 200 VAL B N 1
ATOM 3486 C CA . VAL B 1 200 ? 6.125 -0.687 4.77 1 97.69 200 VAL B CA 1
ATOM 3487 C C . VAL B 1 200 ? 6.363 -0.58 3.268 1 97.69 200 VAL B C 1
ATOM 3489 O O . VAL B 1 200 ? 6.141 -1.541 2.527 1 97.69 200 VAL B O 1
ATOM 3492 N N . PHE B 1 201 ? 6.652 0.618 2.893 1 98.5 201 PHE B N 1
ATOM 3493 C CA . PHE B 1 201 ? 7.312 0.802 1.607 1 98.5 201 PHE B CA 1
ATOM 3494 C C . PHE B 1 201 ? 8.789 0.448 1.704 1 98.5 201 PHE B C 1
ATOM 3496 O O . PHE B 1 201 ? 9.547 1.11 2.416 1 98.5 201 PHE B O 1
ATOM 3503 N N . ASN B 1 202 ? 9.203 -0.503 0.916 1 97.12 202 ASN B N 1
ATOM 3504 C CA . ASN B 1 202 ? 10.516 -1.104 1.116 1 97.12 202 ASN B CA 1
ATOM 3505 C C . ASN B 1 202 ? 11.633 -0.11 0.823 1 97.12 202 ASN B C 1
ATOM 3507 O O . ASN B 1 202 ? 12.758 -0.281 1.292 1 97.12 202 ASN B O 1
ATOM 3511 N N . HIS B 1 203 ? 11.328 0.932 0.087 1 97.38 203 HIS B N 1
ATOM 3512 C CA . HIS B 1 203 ? 12.367 1.847 -0.376 1 97.38 203 HIS B CA 1
ATOM 3513 C C . HIS B 1 203 ? 12.281 3.184 0.353 1 97.38 203 HIS B C 1
ATOM 3515 O O . HIS B 1 203 ? 12.781 4.195 -0.143 1 97.38 203 HIS B O 1
ATOM 3521 N N . TRP B 1 204 ? 11.648 3.201 1.507 1 97.69 204 TRP B N 1
ATOM 3522 C CA . TRP B 1 204 ? 11.445 4.461 2.213 1 97.69 204 TRP B CA 1
ATOM 3523 C C . TRP B 1 204 ? 12.773 5.082 2.621 1 97.69 204 TRP B C 1
ATOM 3525 O O . TRP B 1 204 ? 12.93 6.305 2.592 1 97.69 204 TRP B O 1
ATOM 3535 N N . ARG B 1 205 ? 13.797 4.285 2.955 1 97.75 205 ARG B N 1
ATOM 3536 C CA . ARG B 1 205 ? 15.094 4.812 3.35 1 97.75 205 ARG B CA 1
ATOM 3537 C C . ARG B 1 205 ? 15.789 5.496 2.176 1 97.75 205 ARG B C 1
ATOM 3539 O O . ARG B 1 205 ? 16.422 6.539 2.346 1 97.75 205 ARG B O 1
ATOM 3546 N N . ILE B 1 206 ? 15.672 4.836 1.024 1 97.12 206 ILE B N 1
ATOM 3547 C CA . ILE B 1 206 ? 16.297 5.402 -0.166 1 97.12 206 ILE B CA 1
ATOM 3548 C C . ILE B 1 206 ? 15.602 6.703 -0.548 1 97.12 206 ILE B C 1
ATOM 3550 O O . ILE B 1 206 ? 16.234 7.648 -1.015 1 97.12 206 ILE B O 1
ATOM 3554 N N . VAL B 1 207 ? 14.289 6.773 -0.422 1 96.94 207 VAL B N 1
ATOM 3555 C CA . VAL B 1 207 ? 13.547 8.008 -0.652 1 96.94 207 VAL B CA 1
ATOM 3556 C C . VAL B 1 207 ? 14.094 9.117 0.24 1 96.94 207 VAL B C 1
ATOM 3558 O O . VAL B 1 207 ? 14.359 10.227 -0.229 1 96.94 207 VAL B O 1
ATOM 3561 N N . ASN B 1 208 ? 14.32 8.789 1.515 1 97.25 208 ASN B N 1
ATOM 3562 C CA . ASN B 1 208 ? 14.867 9.766 2.451 1 97.25 208 ASN B CA 1
ATOM 3563 C C . ASN B 1 208 ? 16.297 10.164 2.066 1 97.25 208 ASN B C 1
ATOM 3565 O O . ASN B 1 208 ? 16.609 11.359 2.025 1 97.25 208 ASN B O 1
ATOM 3569 N N . LYS B 1 209 ? 17.094 9.18 1.757 1 97.12 209 LYS B N 1
ATOM 3570 C CA . LYS B 1 209 ? 18.5 9.422 1.427 1 97.12 209 LYS B CA 1
ATOM 3571 C C . LYS B 1 209 ? 18.625 10.32 0.197 1 97.12 209 LYS B C 1
ATOM 3573 O O . LYS B 1 209 ? 19.531 11.148 0.116 1 97.12 209 LYS B O 1
ATOM 3578 N N . ARG B 1 210 ? 17.672 10.227 -0.671 1 97.19 210 ARG B N 1
ATOM 3579 C CA . ARG B 1 210 ? 17.75 10.953 -1.935 1 97.19 210 ARG B CA 1
ATOM 3580 C C . ARG B 1 210 ? 16.891 12.211 -1.896 1 97.19 210 ARG B C 1
ATOM 3582 O O . ARG B 1 210 ? 16.625 12.828 -2.934 1 97.19 210 ARG B O 1
ATOM 3589 N N . GLY B 1 211 ? 16.344 12.578 -0.808 1 96.25 211 GLY B N 1
ATOM 3590 C CA . GLY B 1 211 ? 15.562 13.789 -0.681 1 96.25 211 GLY B CA 1
ATOM 3591 C C . GLY B 1 211 ? 14.289 13.766 -1.505 1 96.25 211 GLY B C 1
ATOM 3592 O O . GLY B 1 211 ? 13.914 14.773 -2.109 1 96.25 211 GLY B O 1
ATOM 3593 N N . GLY B 1 212 ? 13.742 12.602 -1.624 1 96.62 212 GLY B 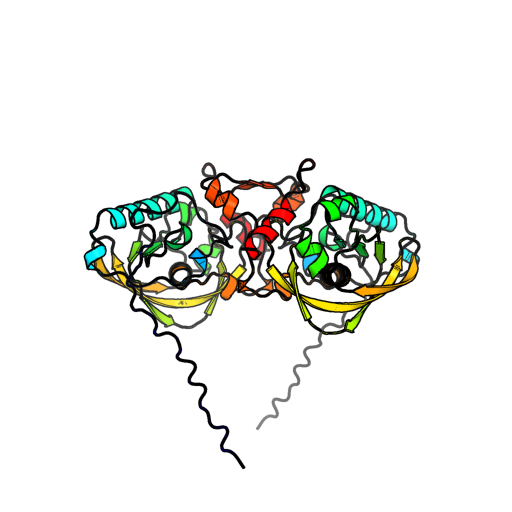N 1
ATOM 3594 C CA . GLY B 1 212 ? 12.5 12.461 -2.371 1 96.62 212 GLY B CA 1
ATOM 3595 C C . GLY B 1 212 ? 12.719 12.164 -3.842 1 96.62 212 GLY B C 1
ATOM 3596 O O . GLY B 1 212 ? 11.789 11.789 -4.555 1 96.62 212 GLY B O 1
ATOM 3597 N N . LYS B 1 213 ? 13.969 12.297 -4.328 1 95.75 213 LYS B N 1
ATOM 3598 C CA . LYS B 1 213 ? 14.289 12.047 -5.734 1 95.75 213 LYS B CA 1
ATOM 3599 C C . LYS B 1 213 ? 14.422 10.555 -6.012 1 95.75 213 LYS B C 1
ATOM 3601 O O . LYS B 1 213 ? 15.531 10.047 -6.195 1 95.75 213 LYS B O 1
ATOM 3606 N N . TYR B 1 214 ? 13.32 9.891 -6.062 1 96 214 TYR B N 1
ATOM 3607 C CA . TYR B 1 214 ? 13.219 8.445 -6.27 1 96 214 TYR B CA 1
ATOM 3608 C C . TYR B 1 214 ? 12.055 8.109 -7.191 1 96 214 TYR B C 1
ATOM 3610 O O . TYR B 1 214 ? 11.008 8.758 -7.141 1 96 214 TYR B O 1
ATOM 3618 N N . THR B 1 215 ? 12.258 7.121 -8.062 1 95.5 215 THR B N 1
ATOM 3619 C CA . THR B 1 215 ? 11.203 6.59 -8.922 1 95.5 215 THR B CA 1
ATOM 3620 C C . THR B 1 215 ? 11.109 5.074 -8.781 1 95.5 215 THR B C 1
ATOM 3622 O O . THR B 1 215 ? 12.125 4.391 -8.656 1 95.5 215 THR B O 1
ATOM 3625 N N . MET B 1 216 ? 9.945 4.629 -8.742 1 94.69 216 MET B N 1
ATOM 3626 C CA . MET B 1 216 ? 9.68 3.195 -8.711 1 94.69 216 MET B CA 1
ATOM 3627 C C . MET B 1 216 ? 9.125 2.721 -10.055 1 94.69 216 MET B C 1
ATOM 3629 O O . MET B 1 216 ? 8.172 3.299 -10.578 1 94.69 216 MET B O 1
ATOM 3633 N N . SER B 1 217 ? 9.766 1.688 -10.602 1 95.12 217 SER B N 1
ATOM 3634 C CA . SER B 1 217 ? 9.32 1.136 -11.875 1 95.12 217 SER B CA 1
ATOM 3635 C C . SER B 1 217 ? 8.352 -0.025 -11.672 1 95.12 217 SER B C 1
ATOM 3637 O O . SER B 1 217 ? 8.5 -0.803 -10.727 1 95.12 217 SER B O 1
ATOM 3639 N N . TYR B 1 218 ? 7.438 -0.148 -12.562 1 95.56 218 TYR B N 1
ATOM 3640 C CA . TYR B 1 218 ? 6.477 -1.242 -12.539 1 95.56 218 TYR B CA 1
ATOM 3641 C C . TYR B 1 218 ? 6.703 -2.189 -13.719 1 95.56 218 TYR B C 1
ATOM 3643 O O . TYR B 1 218 ? 5.867 -3.049 -14 1 95.56 218 TYR B O 1
ATOM 3651 N N . SER B 1 219 ? 7.805 -2.057 -14.391 1 91.88 219 SER B N 1
ATOM 3652 C CA . SER B 1 219 ? 8.102 -2.828 -15.594 1 91.88 219 SER B CA 1
ATOM 3653 C C . SER B 1 219 ? 9.039 -3.994 -15.281 1 91.88 219 SER B C 1
ATOM 3655 O O . SER B 1 219 ? 9.477 -4.703 -16.188 1 91.88 219 SER B O 1
ATOM 3657 N N . GLY B 1 220 ? 9.266 -4.262 -14.039 1 83.62 220 GLY B N 1
ATOM 3658 C CA . GLY B 1 220 ? 10.242 -5.281 -13.688 1 83.62 220 GLY B CA 1
ATOM 3659 C C . GLY B 1 220 ? 11.648 -4.734 -13.562 1 83.62 220 GLY B C 1
ATOM 3660 O O . GLY B 1 220 ? 11.914 -3.592 -13.938 1 83.62 220 GLY B O 1
ATOM 3661 N N . PRO B 1 221 ? 12.453 -5.426 -12.852 1 74.06 221 PRO B N 1
ATOM 3662 C CA . PRO B 1 221 ? 13.812 -4.938 -12.633 1 74.06 221 PRO B CA 1
ATOM 3663 C C . PRO B 1 221 ? 14.602 -4.809 -13.938 1 74.06 221 PRO B C 1
ATOM 3665 O O . PRO B 1 221 ? 14.383 -5.578 -14.875 1 74.06 221 PRO B O 1
ATOM 3668 N N . LYS B 1 222 ? 15 -3.566 -14.078 1 54.41 222 LYS B N 1
ATOM 3669 C CA . LYS B 1 222 ? 15.969 -3.52 -15.164 1 54.41 222 LYS B CA 1
ATOM 3670 C C . LYS B 1 222 ? 17.062 -4.562 -14.969 1 54.41 222 LYS B C 1
ATOM 3672 O O . LYS B 1 222 ? 17.219 -5.117 -13.875 1 54.41 222 LYS B O 1
ATOM 3677 N N . LYS B 1 223 ? 18.141 -4.527 -15.555 1 46.19 223 LYS B N 1
ATOM 3678 C CA . LYS B 1 223 ? 19.203 -5.512 -15.422 1 46.19 223 LYS B CA 1
ATOM 3679 C C . LYS B 1 223 ? 19.391 -5.93 -13.969 1 46.19 223 LYS B C 1
ATOM 3681 O O . LYS B 1 223 ? 18.891 -5.254 -13.055 1 46.19 223 LYS B O 1
ATOM 3686 N N . ARG B 1 224 ? 20.312 -6.875 -13.492 1 36.75 224 ARG B N 1
ATOM 3687 C CA . ARG B 1 224 ? 20.688 -7.906 -12.531 1 36.75 224 ARG B CA 1
ATOM 3688 C C . ARG B 1 224 ? 20.75 -7.336 -11.117 1 36.75 224 ARG B C 1
ATOM 3690 O O . ARG B 1 224 ? 21.453 -7.875 -10.25 1 36.75 224 ARG B O 1
ATOM 3697 N N . ILE B 1 225 ? 20.484 -6.09 -10.797 1 33.94 225 ILE B N 1
ATOM 3698 C CA . ILE B 1 225 ? 20.922 -5.883 -9.422 1 33.94 225 ILE B CA 1
ATOM 3699 C C . ILE B 1 225 ? 19.891 -6.461 -8.461 1 33.94 225 ILE B C 1
ATOM 3701 O O . ILE B 1 225 ? 18.734 -6.023 -8.445 1 33.94 225 ILE B O 1
ATOM 3705 N N . HIS B 1 226 ? 19.828 -7.648 -8.109 1 34.97 226 HIS B N 1
ATOM 3706 C CA . HIS B 1 226 ? 19.156 -8.5 -7.137 1 34.97 226 HIS B CA 1
ATOM 3707 C C . HIS B 1 226 ? 19.047 -7.805 -5.785 1 34.97 226 HIS B C 1
ATOM 3709 O O . HIS B 1 226 ? 18.859 -8.461 -4.758 1 34.97 226 HIS B O 1
ATOM 3715 N N . ALA B 1 227 ? 19.312 -6.527 -5.598 1 33.94 227 ALA B N 1
ATOM 3716 C CA . ALA B 1 227 ? 19.5 -5.969 -4.262 1 33.94 227 ALA B CA 1
ATOM 3717 C C . ALA B 1 227 ? 18.188 -5.926 -3.496 1 33.94 227 ALA B C 1
ATOM 3719 O O . ALA B 1 227 ? 18.125 -5.438 -2.365 1 33.94 227 ALA B O 1
ATOM 3720 N N . PHE B 1 228 ? 17.172 -6.219 -4.102 1 36.03 228 PHE B N 1
ATOM 3721 C CA . PHE B 1 228 ? 15.945 -5.812 -3.434 1 36.03 228 PHE B CA 1
ATOM 3722 C C . PHE B 1 228 ? 15.812 -6.496 -2.078 1 36.03 228 PHE B C 1
ATOM 3724 O O . PHE B 1 228 ? 15.383 -5.875 -1.103 1 36.03 228 PHE B O 1
ATOM 3731 N N . TRP B 1 229 ? 15.914 -7.844 -2.09 1 39.19 229 TRP B N 1
ATOM 3732 C CA . TRP B 1 229 ? 15.656 -8.57 -0.849 1 39.19 229 TRP B CA 1
ATOM 3733 C C . TRP B 1 229 ? 16.719 -8.258 0.194 1 39.19 229 TRP B C 1
ATOM 3735 O O . TRP B 1 229 ? 16.469 -8.367 1.397 1 39.19 229 TRP B O 1
ATOM 3745 N N . ASN B 1 230 ? 17.828 -7.809 -0.285 1 37.12 230 ASN B N 1
ATOM 3746 C CA . ASN B 1 230 ? 18.922 -7.625 0.662 1 37.12 230 ASN B CA 1
ATOM 3747 C C . ASN B 1 230 ? 18.641 -6.484 1.637 1 37.12 230 ASN B C 1
ATOM 3749 O O . ASN B 1 230 ? 19.188 -6.445 2.734 1 37.12 230 ASN B O 1
ATOM 3753 N N . LEU B 1 231 ? 17.891 -5.633 1.193 1 36.09 231 LEU B N 1
ATOM 3754 C CA . LEU B 1 231 ? 17.766 -4.457 2.045 1 36.09 231 LEU B CA 1
ATOM 3755 C C . LEU B 1 231 ? 16.797 -4.723 3.199 1 36.09 231 LEU B C 1
ATOM 3757 O O . LEU B 1 231 ? 16.844 -4.035 4.223 1 36.09 231 LEU B O 1
ATOM 3761 N N . PHE B 1 232 ? 15.828 -5.551 3.033 1 39.5 232 PHE B N 1
ATOM 3762 C CA . PHE B 1 232 ? 14.945 -5.773 4.172 1 39.5 232 PHE B CA 1
ATOM 3763 C C . PHE B 1 232 ? 15.711 -6.363 5.344 1 39.5 232 PHE B C 1
ATOM 3765 O O . PHE B 1 232 ? 15.398 -6.082 6.504 1 39.5 232 PHE B O 1
ATOM 3772 N N . ASN B 1 233 ? 16.641 -7.301 5.109 1 36.34 233 ASN B N 1
ATOM 3773 C CA . ASN B 1 233 ? 17.234 -8.125 6.148 1 36.34 233 ASN B CA 1
ATOM 3774 C C . ASN B 1 233 ? 18.281 -7.34 6.953 1 36.34 233 ASN B C 1
ATOM 3776 O O . ASN B 1 233 ? 18.719 -7.793 8.008 1 36.34 233 ASN B O 1
ATOM 3780 N N . ARG B 1 234 ? 18.766 -6.328 6.457 1 36.16 234 ARG B N 1
ATOM 3781 C CA . ARG B 1 234 ? 19.812 -5.75 7.289 1 36.16 234 ARG B CA 1
ATOM 3782 C C . ARG B 1 234 ? 19.234 -5.02 8.492 1 36.16 234 ARG B C 1
ATOM 3784 O O . ARG B 1 234 ? 19.922 -4.777 9.477 1 36.16 234 ARG B O 1
ATOM 3791 N N . GLN B 1 235 ? 18.109 -4.582 8.383 1 35.5 235 GLN B N 1
ATOM 3792 C CA . GLN B 1 235 ? 17.672 -3.773 9.516 1 35.5 235 GLN B CA 1
ATOM 3793 C C . GLN B 1 235 ? 17.25 -4.652 10.688 1 35.5 235 GLN B C 1
ATOM 3795 O O . GLN B 1 235 ? 17.109 -4.172 11.812 1 35.5 235 GLN B O 1
ATOM 3800 N N . GLU B 1 236 ? 16.938 -5.906 10.516 1 32.38 236 GLU B N 1
ATOM 3801 C CA . GLU B 1 236 ? 16.578 -6.688 11.695 1 32.38 236 GLU B CA 1
ATOM 3802 C C . GLU B 1 236 ? 17.812 -7.129 12.469 1 32.38 236 GLU B C 1
ATOM 3804 O O . GLU B 1 236 ? 17.719 -7.664 13.57 1 32.38 236 GLU B O 1
ATOM 3809 N N . THR B 1 237 ? 18.969 -7.07 11.906 1 29.08 237 THR B N 1
ATOM 3810 C CA . THR B 1 237 ? 20.078 -7.652 12.664 1 29.08 237 THR B CA 1
ATOM 3811 C C . THR B 1 237 ? 20.703 -6.613 13.578 1 29.08 237 THR B C 1
ATOM 3813 O O . THR B 1 237 ? 21.672 -6.906 14.281 1 29.08 237 THR B O 1
ATOM 3816 N N . LYS B 1 238 ? 20.547 -5.309 13.383 1 27.45 238 LYS B N 1
ATOM 3817 C CA . LYS B 1 238 ? 21.188 -4.605 14.484 1 27.45 238 LYS B CA 1
ATOM 3818 C C . LYS B 1 238 ? 20.234 -4.449 15.672 1 27.45 238 LYS B C 1
ATOM 3820 O O . LYS B 1 238 ? 19.062 -4.113 15.492 1 27.45 238 LYS B O 1
#

Radius of gyration: 25.69 Å; Cα contacts (8 Å, |Δi|>4): 906; chains: 2; bounding box: 76×68×76 Å

pLDDT: mean 85.02, std 24.97, range [20.45, 98.94]

Sequence (476 aa):
MPDLKASCRLRLPQPSKRGIHVQDQDNIGHNHIVQLGDPVLRRPVLPLDPSEVGHPIFQALVDRLVATLNKYDCLGLSAPQIGVSAPISVVQFTAHQLQNWDKDYVERFGLVEVPLTVLINPEMRVTDAVEVFAREGCASMQGFSAVVPRAREIHVKALNRAGEPFEFGAKNWTARMIQHELDHLRGKLFLDRMRPESLVFNHWRIVNKRGGKYTMSYSGPKKRIHAFWNLFNRQETKMPDLKASCRLRLPQPSKRGIHVQDQDNIGHNHIVQLGDPVLRRPVLPLDPSEVGHPIFQALVDRLVATLNKYDCLGLSAPQIGVSAPISVVQFTAHQLQNWDKDYVERFGLVEVPLTVLINPEMRVTDAVEVFAREGCASMQGFSAVVPRAREIHVKALNRAGEPFEFGAKNWTARMIQHELDHLRGKLFLDRMRPESLVFNHWRIVNKRGGKYTMSYSGPKKRIHAFWNLFNRQETK

Secondary structure (DSSP, 8-state):
----------------------TTTT----SS---TT-GGGGSPPPPPPGGGTTSHHHHHHHHHHHHHHHHTT-SEEEGGGGT---SEEEEEE-HHHHHTS-HHHHHHHT---EEEEEEEEEEEEEEEEEEEEEEEE-TTSTTEEEEEEEEEEEEEEEE-TTS-EEEEEEEHHHHHHHHHHHHHHTT--GGGTS-GGG-EETTHHHHHHTTT--EEESS---TT--HHHHHHHHTT--/----------------------TTTT----SS---TT-GGGGSPPPPPPGGGTTSHHHHHHHHHHHHHHHHTT-SEEEGGGGT---SEEEEEE-HHHHHTS-HHHHHHHT---EEEEEEEEEEEEEEEEEEEEEEEE-TTSTTEEEEEEEEEEEEEEEE-TTS-EEEEEEEHHHHHHHHHHHHHHTT--GGGTS-GGG-EETTHHHHHHTTT--EEESS---TT--HHHHHHHHTT--

Solvent-accessible surface area (backbone atoms only — not comparable to full-atom values): 26028 Å² total; per-residue (Å²): 132,83,80,81,64,79,70,78,73,73,76,67,77,70,83,72,80,69,62,78,65,56,74,64,76,84,58,46,49,46,83,31,54,41,32,38,61,46,65,51,48,56,42,59,40,54,74,68,62,64,84,50,39,76,37,67,59,48,46,45,26,52,50,35,50,53,50,36,27,59,58,47,69,47,53,54,44,31,34,27,40,22,67,26,77,40,35,38,33,37,36,33,32,49,67,73,60,57,68,52,45,54,67,67,56,34,61,75,42,50,59,65,74,37,70,84,40,54,34,32,52,62,43,78,44,79,75,32,74,55,69,42,78,44,74,44,68,43,77,36,44,73,61,33,33,23,36,28,70,32,46,33,20,33,35,38,38,25,21,37,77,86,45,48,77,50,69,52,75,35,45,42,40,56,20,40,53,49,53,55,39,51,31,36,40,58,21,36,56,68,79,79,59,31,44,75,89,49,47,22,36,73,55,26,64,57,27,56,74,44,60,9,67,40,72,48,70,49,60,39,68,63,81,87,75,64,57,69,66,43,60,66,60,57,65,73,71,109,130,87,80,81,65,80,72,77,71,71,74,67,77,71,80,72,81,70,62,78,65,54,74,64,76,84,57,46,48,46,82,30,55,42,32,38,61,47,67,51,47,58,41,58,38,52,72,67,62,65,82,51,39,76,37,67,60,47,47,47,26,52,51,33,51,53,52,36,28,60,57,49,70,48,53,53,44,30,34,28,40,21,69,27,77,39,37,39,32,38,37,32,31,49,68,72,60,58,68,53,47,54,65,67,55,33,62,76,42,51,59,66,75,35,70,84,41,54,35,30,54,63,43,78,45,77,76,33,74,57,69,44,77,45,74,45,69,42,79,36,45,72,63,34,33,23,36,29,70,31,47,32,22,33,37,38,39,26,21,38,78,87,46,48,78,50,70,51,75,35,46,41,40,55,20,39,53,50,52,55,40,52,31,36,42,57,21,36,56,69,80,79,57,31,45,70,89,49,48,23,36,73,54,28,64,57,27,55,75,47,60,10,68,40,72,46,69,50,61,39,68,63,82,86,75,65,57,68,67,44,60,66,61,57,65,74,70,109